Protein AF-A0AAT9V1J3-F1 (afdb_monomer_lite)

Foldseek 3Di:
DQLDLFAQVLQDPVRPQHPHPHGDPDGPDDSDDPPCLVVDQKDFDDKDQDDPPPDPPDPDRFKIKTKIWGDDPDQQCQLVQLVCPVVVCVVQVVVVHDFPAKFKWWQDPVRDTDFDDDPNHTDGSVCCVVPVVSDDSRTTMIIITMHGDDPPDCDPVNPGDDQKDFDADPVRDTAWMWGDPDDPDIDIFGDPDPPDDGFKGWDWDDDPVQAKIKIWIKGADPDDCCPDPDPPGIDIFIFIDGPDDPPFPPPPDPDPDTGDGDDDDDWDKDFDPVDFAAQKFFWDFWVVSVVCVVVVNQDDPPVPDPDLPRRIFGAQAGPGTKIKTDKDKDKAAFDDQADDLDDDPDPPPPVVNVLPPDDDDLAQVVPHRKDKFAFDDWDKDWDQGPDPQSPDPPGDTDILTWAKDKDKDWDFAFQFDPPCCVPQTDQAPRDVVCSVVSCVSSVTDTFAWPDKDKDKEKEFEPVLVVVQVVPAPSDCPPSHVCNVGPPCLQQPPDPVGGIIMIMKMWIWGADPVGDIDIDISDSNIMIMMMMMIMSDYDFHYAYDDDPDDCPDRGDDGGSDGPDDPPPPDPFDADVVRDGDDDDPPVVPDD

pLDDT: mean 71.13, std 18.34, range [22.94, 95.81]

Secondary structure (DSSP, 8-state):
-GGGG--GGG--TTS-S--SSS--SS-SS-SSPPTTGGG-SEEEEEEEEE--SS-TT-----EEEEEEEE--SSTT-TTGGGGGHHHHHHHHHHTT---SEEEEEEE-TTS-EEE-EETTEEPBGGGSGGGGGG--TTSEEEEEEEEE---SS--TT--S--SEEEEE-TTS-EEEEEEESSSS-EEEE---STTS-TT--EEEEE-TTTSEEEEEEEEE---S-TTSSS---EEEEEEEEESS-------SS--SS-SEEPPP-S---EEEEEEE--SSEE--SSHHHHHHHHTT-SSS--TT-------EE--TTTTSEEEEPPPEEEEEE--B-SPTT---SSTT-HHHHHHHSSSSSTTTTT-TT-EEEEPPP--EEEE--SSGGGGSTTPPPEEEE-EEEEEEEEEEE--B-SSSHHHH-----S-GGGHHHHHHHHTPPB-EEEEEEEEEEEEE-HHHHHHHHHH-----SSSSGGGTS-THHHH-SSSSS--EEEEEEEEEEE-TTS-EEEEESBTTEEEEEEEEEESSPPS-EEE---SS-TTS---------------S---PBPTT-PBP---GGGTT--

Sequence (590 aa):
SRYLFLGSECRGPSGAKGALKFKLADTMLPCELRAGAEDFELVLERVDFVNNSGSTDALGIQRIDFYLTHQAEAEDEGLHFTGFIKPLEKALRNAGLGYIQAAVVEITSSGEFRLIMKNSKVIEVSDVASNMDLFDTDKRYGIRLSFDKSSEYIPADGSVPVAKMCWNDVKGEAGPCISAIDSDRLVIKTSDAAGKNSDEPAMCWDKEQKQSTLCLAAMNSTGVNPNGENPDDRILHLRTTSSKNDTEVVPGTPSSLKGTTGTLYANIVMENTSRRHPAIWHIAYNQDDANKLKDGIGGSKNTSDNDSTTLDFKDAFRGQYELVTPAVTFYQSFKNDYAPGAGPKTNIDQLYIDTNAEKNYKALLSEPGVIRLPLQTCPRVDGKPSNAESKSANAPLLARKLYPRLSVAISSVAADDNKEMDERGYTDYTQQGAVRANTNAKGNPAGAIAGVAVQANIVVDKDDASEADRSLLKEEKTGLFDDWISDIWFTGKDVYHKPFWLISATAATIDPDGNGTNKINPQSLSVIITQWCSTIPQGGIISSDAAYNWDSKEPHKFLLHSVVAEDTDLKFYNDSNTEIDFPDHERMTY

Structure (mmCIF, N/CA/C/O backbone):
data_AF-A0AAT9V1J3-F1
#
_entry.id   AF-A0AAT9V1J3-F1
#
loop_
_atom_site.group_PDB
_atom_site.id
_atom_site.type_symbol
_atom_site.label_atom_id
_atom_site.label_alt_id
_atom_site.label_comp_id
_atom_site.label_asym_id
_atom_site.label_entity_id
_atom_site.label_seq_id
_atom_site.pdbx_PDB_ins_code
_atom_site.Cartn_x
_atom_site.Cartn_y
_atom_site.Cartn_z
_atom_site.occupancy
_atom_site.B_iso_or_equiv
_atom_site.auth_seq_id
_atom_site.auth_comp_id
_atom_site.auth_asym_id
_atom_site.auth_atom_id
_atom_site.pdbx_PDB_model_num
ATOM 1 N N . SER A 1 1 ? -42.973 -3.336 39.526 1.00 68.06 1 SER A N 1
ATOM 2 C CA . SER A 1 1 ? -41.965 -2.252 39.463 1.00 68.06 1 SER A CA 1
ATOM 3 C C . SER A 1 1 ? -41.208 -2.226 38.134 1.00 68.06 1 SER A C 1
ATOM 5 O O . SER A 1 1 ? -41.134 -1.154 37.554 1.00 68.06 1 SER A O 1
ATOM 7 N N . ARG A 1 2 ? -40.716 -3.359 37.591 1.00 79.19 2 ARG A N 1
ATOM 8 C CA . ARG A 1 2 ? -39.979 -3.443 36.301 1.00 79.19 2 ARG A CA 1
ATOM 9 C C . ARG A 1 2 ? -40.573 -2.624 35.143 1.00 79.19 2 ARG A C 1
ATOM 11 O O . ARG A 1 2 ? -39.840 -1.916 34.466 1.00 79.19 2 ARG A O 1
ATOM 18 N N . TYR A 1 3 ? -41.892 -2.670 34.951 1.00 83.88 3 TYR A N 1
ATOM 19 C CA . TYR A 1 3 ? -42.584 -1.963 33.862 1.00 83.88 3 TYR A CA 1
ATOM 20 C C . TYR A 1 3 ? -42.404 -0.434 33.875 1.00 83.88 3 TYR A C 1
ATOM 22 O O . TYR A 1 3 ? -42.601 0.203 32.844 1.00 83.88 3 TYR A O 1
ATOM 30 N N . LEU A 1 4 ? -42.010 0.152 35.015 1.00 83.75 4 LEU A N 1
ATOM 31 C CA . LEU A 1 4 ? -41.698 1.582 35.146 1.00 83.75 4 LEU A CA 1
ATOM 32 C C . LEU A 1 4 ? -40.421 1.994 34.401 1.00 83.75 4 LEU A C 1
ATOM 34 O O . LEU A 1 4 ? -40.260 3.170 34.096 1.00 83.75 4 LEU A O 1
ATOM 38 N N . PHE A 1 5 ? -39.554 1.034 34.073 1.00 85.38 5 PHE A N 1
ATOM 39 C CA . PHE A 1 5 ? -38.285 1.248 33.374 1.00 85.38 5 PHE A CA 1
ATOM 40 C C . PHE A 1 5 ? -38.331 0.813 31.902 1.00 85.38 5 PHE A C 1
ATOM 42 O O . PHE A 1 5 ? -37.308 0.829 31.225 1.00 85.38 5 PHE A O 1
ATOM 49 N N . LEU A 1 6 ? -39.502 0.400 31.403 1.00 87.50 6 LEU A N 1
ATOM 50 C CA . LEU A 1 6 ? -39.681 -0.065 30.028 1.00 87.50 6 LEU A CA 1
ATOM 51 C C . LEU A 1 6 ? -40.381 0.997 29.177 1.00 87.50 6 LEU A C 1
ATOM 53 O O . LEU A 1 6 ? -41.384 1.588 29.597 1.00 87.50 6 LEU A O 1
ATOM 57 N N . GLY A 1 7 ? -39.839 1.208 27.976 1.00 86.44 7 GLY A N 1
ATOM 58 C CA . GLY A 1 7 ? -40.360 2.124 26.969 1.00 86.44 7 GLY A CA 1
ATOM 59 C C . GLY A 1 7 ? -41.707 1.687 26.386 1.00 86.44 7 GLY A C 1
ATOM 60 O O . GLY A 1 7 ? -42.177 0.559 26.591 1.00 86.44 7 GLY A O 1
ATOM 61 N N . SER A 1 8 ? -42.362 2.589 25.652 1.00 86.19 8 SER A N 1
ATOM 62 C CA . SER A 1 8 ? -43.659 2.303 25.028 1.00 86.19 8 SER A CA 1
ATOM 63 C C . SER A 1 8 ? -43.592 1.205 23.959 1.00 86.19 8 SER A C 1
ATOM 65 O O . SER A 1 8 ? -44.614 0.579 23.684 1.00 86.19 8 SER A O 1
ATOM 67 N N . GLU A 1 9 ? -42.407 0.914 23.415 1.00 85.44 9 GLU A N 1
ATOM 68 C CA . GLU A 1 9 ? -42.145 -0.194 22.492 1.00 85.44 9 GLU A CA 1
ATOM 69 C C . GLU A 1 9 ? -42.445 -1.573 23.095 1.00 85.44 9 GLU A C 1
ATOM 71 O O . GLU A 1 9 ? -42.760 -2.505 22.361 1.00 85.44 9 GLU A O 1
ATOM 76 N N . CYS A 1 10 ? -42.419 -1.700 24.424 1.00 85.94 10 CYS A N 1
ATOM 77 C CA . CYS A 1 10 ? -42.738 -2.942 25.123 1.00 85.94 10 CYS A CA 1
ATOM 78 C C . CYS A 1 10 ? -44.240 -3.104 25.421 1.00 85.94 10 CYS A C 1
ATOM 80 O O . CYS A 1 10 ? -44.636 -4.066 26.084 1.00 85.94 10 CYS A O 1
ATOM 82 N N . ARG A 1 11 ? -45.107 -2.174 24.992 1.00 82.50 11 ARG A N 1
ATOM 83 C CA . ARG A 1 11 ? -46.555 -2.286 25.223 1.00 82.50 11 ARG A CA 1
ATOM 84 C C . ARG A 1 11 ? -47.155 -3.361 24.321 1.00 82.50 11 ARG A C 1
ATOM 86 O O . ARG A 1 11 ? -47.331 -3.161 23.125 1.00 82.50 11 ARG A O 1
ATOM 93 N N . GLY A 1 12 ? -47.524 -4.489 24.924 1.00 68.56 12 GLY A N 1
ATOM 94 C CA . GLY A 1 12 ? -48.370 -5.486 24.270 1.00 68.56 12 GLY A CA 1
ATOM 95 C C . GLY A 1 12 ? -49.794 -4.966 23.994 1.00 68.56 12 GLY A C 1
ATOM 96 O O . GLY A 1 12 ? -50.151 -3.875 24.448 1.00 68.56 12 GLY A O 1
ATOM 97 N N . PRO A 1 13 ? -50.650 -5.763 23.327 1.00 60.56 13 PRO A N 1
ATOM 98 C CA . PRO A 1 13 ? -52.018 -5.378 22.945 1.00 60.56 13 PRO A CA 1
ATOM 99 C C . PRO A 1 13 ? -52.905 -4.916 24.115 1.00 60.56 13 PRO A C 1
ATOM 101 O O . PRO A 1 13 ? -53.847 -4.157 23.920 1.00 60.56 13 PRO A O 1
ATOM 104 N N . SER A 1 14 ? -52.594 -5.358 25.338 1.00 65.00 14 SER A N 1
ATOM 105 C CA . SER A 1 14 ? -53.286 -5.003 26.583 1.00 65.00 14 SER A CA 1
ATOM 106 C C . SER A 1 14 ? -52.685 -3.799 27.331 1.00 65.00 14 SER A C 1
ATOM 108 O O . SER A 1 14 ? -53.170 -3.443 28.400 1.00 65.00 14 SER A O 1
ATOM 110 N N . GLY A 1 15 ? -51.617 -3.173 26.816 1.00 60.84 15 GLY A N 1
ATOM 111 C CA . GLY A 1 15 ? -51.026 -1.937 27.352 1.00 60.84 15 GLY A CA 1
ATOM 112 C C . GLY A 1 15 ? -50.217 -2.055 28.656 1.00 60.84 15 GLY A C 1
ATOM 113 O O . GLY A 1 15 ? -49.665 -1.057 29.109 1.00 60.84 15 GLY A O 1
ATOM 114 N N . ALA A 1 16 ? -50.098 -3.244 29.256 1.00 62.94 16 ALA A N 1
ATOM 115 C CA . ALA A 1 16 ? -49.634 -3.396 30.644 1.00 62.94 16 ALA A CA 1
ATOM 116 C C . ALA A 1 16 ? -48.102 -3.401 30.875 1.00 62.94 16 ALA A C 1
ATOM 118 O O . ALA A 1 16 ? -47.670 -3.234 32.013 1.00 62.94 16 ALA A O 1
ATOM 119 N N . LYS A 1 17 ? -47.268 -3.607 29.843 1.00 69.62 17 LYS A N 1
ATOM 120 C CA . LYS A 1 17 ? -45.829 -3.922 30.019 1.00 69.62 17 LYS A CA 1
ATOM 121 C C . LYS A 1 17 ? -44.849 -2.739 29.875 1.00 69.62 17 LYS A C 1
ATOM 123 O O . LYS A 1 17 ? -43.699 -2.876 30.271 1.00 69.62 17 LYS A O 1
ATOM 128 N N . GLY A 1 18 ? -45.273 -1.573 29.380 1.00 76.25 18 GLY A N 1
ATOM 129 C CA . GLY A 1 18 ? -44.408 -0.386 29.232 1.00 76.25 18 GLY A CA 1
ATOM 130 C C . GLY A 1 18 ? -45.049 0.867 29.819 1.00 76.25 18 GLY A C 1
ATOM 131 O O . GLY A 1 18 ? -45.956 1.439 29.209 1.00 76.25 18 GLY A O 1
ATOM 132 N N . ALA A 1 19 ? -44.622 1.296 31.008 1.00 78.94 19 ALA A N 1
ATOM 133 C CA . ALA A 1 19 ? -45.243 2.432 31.690 1.00 78.94 19 ALA A CA 1
ATOM 134 C C . ALA A 1 19 ? -44.747 3.788 31.165 1.00 78.94 19 ALA A C 1
ATOM 136 O O . ALA A 1 19 ? -45.486 4.775 31.241 1.00 78.94 19 ALA A O 1
ATOM 137 N N . LEU A 1 20 ? -43.541 3.849 30.585 1.00 82.31 20 LEU A N 1
ATOM 138 C CA . LEU A 1 20 ? -43.053 5.068 29.945 1.00 82.31 20 LEU A CA 1
ATOM 139 C C . LEU A 1 20 ? -43.939 5.412 28.743 1.00 82.31 20 LEU A C 1
ATOM 141 O O . LEU A 1 20 ? -44.385 4.549 27.984 1.00 82.31 20 LEU A O 1
ATOM 145 N N . LYS A 1 21 ? -44.248 6.702 28.593 1.00 82.56 21 LYS A N 1
ATOM 146 C CA . LYS A 1 21 ? -45.146 7.194 27.534 1.00 82.56 21 LYS A CA 1
ATOM 147 C C . LYS A 1 21 ? -44.467 7.297 26.167 1.00 82.56 21 LYS A C 1
ATOM 149 O O . LYS A 1 21 ? -45.160 7.498 25.176 1.00 82.56 21 LYS A O 1
ATOM 154 N N . PHE A 1 22 ? -43.149 7.163 26.123 1.00 81.38 22 PHE A N 1
ATOM 155 C CA . PHE A 1 22 ? -42.321 7.332 24.938 1.00 81.38 22 PHE A CA 1
ATOM 156 C C . PHE A 1 22 ? -41.478 6.085 24.692 1.00 81.38 22 PHE A C 1
ATOM 158 O O . PHE A 1 22 ? -41.227 5.297 25.608 1.00 81.38 22 PHE A O 1
ATOM 165 N N . LYS A 1 23 ? -41.060 5.931 23.436 1.00 83.00 23 LYS A N 1
ATOM 166 C CA . LYS A 1 23 ? -40.125 4.892 23.032 1.00 83.00 23 LYS A CA 1
ATOM 167 C C . LYS A 1 23 ? -38.726 5.287 23.493 1.00 83.00 23 LYS A C 1
ATOM 169 O O . LYS A 1 23 ? -38.341 6.444 23.310 1.00 83.00 23 LYS A O 1
ATOM 174 N N . LEU A 1 24 ? -37.983 4.358 24.084 1.00 82.25 24 LEU A N 1
ATOM 175 C CA . LEU A 1 24 ? -36.576 4.599 24.395 1.00 82.25 24 LEU A CA 1
ATOM 176 C C . LEU A 1 24 ? -35.753 4.556 23.102 1.00 82.25 24 LEU A C 1
ATOM 178 O O . LEU A 1 24 ? -36.011 3.725 22.230 1.00 82.25 24 LEU A O 1
ATOM 182 N N . ALA A 1 25 ? -34.786 5.468 22.967 1.00 77.19 25 ALA A N 1
ATOM 183 C CA . ALA A 1 25 ? -33.850 5.448 21.841 1.00 77.19 25 ALA A CA 1
ATOM 184 C C . ALA A 1 25 ? -33.045 4.139 21.846 1.00 77.19 25 ALA A C 1
ATOM 186 O O . ALA A 1 25 ? -32.983 3.464 20.823 1.00 77.19 25 ALA A O 1
ATOM 187 N N . ASP A 1 26 ? -32.576 3.750 23.035 1.00 76.62 26 ASP A N 1
ATOM 188 C CA . ASP A 1 26 ? -31.964 2.459 23.320 1.00 76.62 26 ASP A CA 1
ATOM 189 C C . ASP A 1 26 ? -32.691 1.787 24.489 1.00 76.62 26 ASP A C 1
ATOM 191 O O . ASP A 1 26 ? -32.863 2.359 25.570 1.00 76.62 26 ASP A O 1
ATOM 195 N N . THR A 1 27 ? -33.141 0.555 24.274 1.00 74.44 27 THR A N 1
ATOM 196 C CA . THR A 1 27 ? -33.862 -0.220 25.282 1.00 74.44 27 THR A CA 1
ATOM 197 C C . THR A 1 27 ? -32.880 -0.737 26.346 1.00 74.44 27 THR A C 1
ATOM 199 O O . THR A 1 27 ? -32.124 -1.672 26.100 1.00 74.44 27 THR A O 1
ATOM 202 N N . MET A 1 28 ? -32.900 -0.140 27.545 1.00 76.88 28 MET A N 1
ATOM 203 C CA . MET A 1 28 ? -31.977 -0.469 28.651 1.00 76.88 28 MET A CA 1
ATOM 204 C C . MET A 1 28 ? -32.221 -1.844 29.296 1.00 76.88 28 MET A C 1
ATOM 206 O O . MET A 1 28 ? -31.306 -2.443 29.854 1.00 76.88 28 MET A O 1
ATOM 210 N N . LEU A 1 29 ? -33.459 -2.341 29.247 1.00 84.31 29 LEU A N 1
ATOM 211 C CA . LEU A 1 29 ? -33.860 -3.657 29.747 1.00 84.31 29 LEU A CA 1
ATOM 212 C C . LEU A 1 29 ? -34.718 -4.344 28.683 1.00 84.31 29 LEU A C 1
ATOM 214 O O . LEU A 1 29 ? -35.616 -3.691 28.150 1.00 84.31 29 LEU A O 1
ATOM 218 N N . PRO A 1 30 ? -34.527 -5.646 28.401 1.00 85.44 30 PRO A N 1
ATOM 219 C CA . PRO A 1 30 ? -35.371 -6.353 27.439 1.00 85.44 30 PRO A CA 1
ATOM 220 C C . PRO A 1 30 ? -36.844 -6.276 27.863 1.00 85.44 30 PRO A C 1
ATOM 222 O O . PRO A 1 30 ? -37.128 -6.208 29.059 1.00 85.44 30 PRO A O 1
ATOM 225 N N . CYS A 1 31 ? -37.790 -6.307 26.915 1.00 83.38 31 CYS A N 1
ATOM 226 C CA . CYS A 1 31 ? -39.226 -6.225 27.230 1.00 83.38 31 CYS A CA 1
ATOM 227 C C . CYS A 1 31 ? -39.723 -7.441 28.032 1.00 83.38 31 CYS A C 1
ATOM 229 O O . CYS A 1 31 ? -40.493 -7.307 28.984 1.00 83.38 31 CYS A O 1
ATOM 231 N N . GLU A 1 32 ? -39.208 -8.632 27.732 1.00 83.75 32 GLU A N 1
ATOM 232 C CA . GLU A 1 32 ? -39.501 -9.872 28.458 1.00 83.75 32 GLU A CA 1
ATOM 233 C C . GLU A 1 32 ? -38.275 -10.321 29.255 1.00 83.75 32 GLU A C 1
ATOM 235 O O . GLU A 1 32 ? -37.137 -10.075 28.852 1.00 83.75 32 GLU A O 1
ATOM 240 N N . LEU A 1 33 ? -38.511 -10.928 30.418 1.00 78.75 33 LEU A N 1
ATOM 241 C CA . LEU A 1 33 ? -37.443 -11.610 31.141 1.00 78.75 33 LEU A CA 1
ATOM 242 C C . LEU A 1 33 ? -37.009 -12.835 30.331 1.00 78.75 33 LEU A C 1
ATOM 244 O O . LEU A 1 33 ? -37.782 -13.386 29.545 1.00 78.75 33 LEU A O 1
ATOM 248 N N . ARG A 1 34 ? -35.760 -13.259 30.519 1.00 80.81 34 ARG A N 1
ATOM 249 C CA . ARG A 1 34 ? -35.268 -14.493 29.907 1.00 80.81 34 ARG A CA 1
ATOM 250 C C . ARG A 1 34 ? -36.115 -15.669 30.405 1.00 80.81 34 ARG A C 1
ATOM 252 O O . ARG A 1 34 ? -36.408 -15.746 31.595 1.00 80.81 34 ARG A O 1
ATOM 259 N N . ALA A 1 35 ? -36.495 -16.579 29.509 1.00 80.44 35 ALA A N 1
ATOM 260 C CA . ALA A 1 35 ? -37.178 -17.810 29.906 1.00 80.44 35 ALA A CA 1
ATOM 261 C C . ALA A 1 35 ? -36.324 -18.578 30.936 1.00 80.44 35 ALA A C 1
ATOM 263 O O . ALA A 1 35 ? -35.114 -18.709 30.736 1.00 80.44 35 ALA A O 1
ATOM 264 N N . GLY A 1 36 ? -36.948 -19.029 32.029 1.00 77.06 36 GLY A N 1
ATOM 265 C CA . GLY A 1 36 ? -36.267 -19.683 33.156 1.00 77.06 36 GLY A CA 1
ATOM 266 C C . GLY A 1 36 ? -35.615 -18.731 34.167 1.00 77.06 36 GLY A C 1
ATOM 267 O O . GLY A 1 36 ? -34.912 -19.190 35.055 1.00 77.06 36 GLY A O 1
ATOM 268 N N . ALA A 1 37 ? -35.824 -17.410 34.069 1.00 74.56 37 ALA A N 1
ATOM 269 C CA . ALA A 1 37 ? -35.308 -16.468 35.073 1.00 74.56 37 ALA A CA 1
ATOM 270 C C . ALA A 1 37 ? -35.953 -16.626 36.463 1.00 74.56 37 ALA A C 1
ATOM 272 O O . ALA A 1 37 ? -35.412 -16.118 37.440 1.00 74.56 37 ALA A O 1
ATOM 273 N N . GLU A 1 38 ? -37.104 -17.296 36.537 1.00 72.00 38 GLU A N 1
ATOM 274 C CA . GLU A 1 38 ? -37.793 -17.614 37.793 1.00 72.00 38 GLU A CA 1
ATOM 275 C C . GLU A 1 38 ? -37.131 -18.788 38.531 1.00 72.00 38 GLU A C 1
ATOM 277 O O . GLU A 1 38 ? -37.273 -18.884 39.742 1.00 72.00 38 GLU A O 1
ATOM 282 N N . ASP A 1 39 ? -36.331 -19.598 37.827 1.00 79.69 39 ASP A N 1
ATOM 283 C CA . ASP A 1 39 ? -35.611 -20.758 38.371 1.00 79.69 39 ASP A CA 1
ATOM 284 C C . ASP A 1 39 ? -34.172 -20.401 38.802 1.00 79.69 39 ASP A C 1
ATOM 286 O O . ASP A 1 39 ? -33.327 -21.273 39.004 1.00 79.69 39 ASP A O 1
ATOM 290 N N . PHE A 1 40 ? -33.827 -19.110 38.862 1.00 82.88 40 PHE A N 1
ATOM 291 C CA . PHE A 1 40 ? -32.481 -18.684 39.239 1.00 82.88 40 PHE A CA 1
ATOM 292 C C . PHE A 1 40 ? -32.279 -18.735 40.755 1.00 82.88 40 PHE A C 1
ATOM 294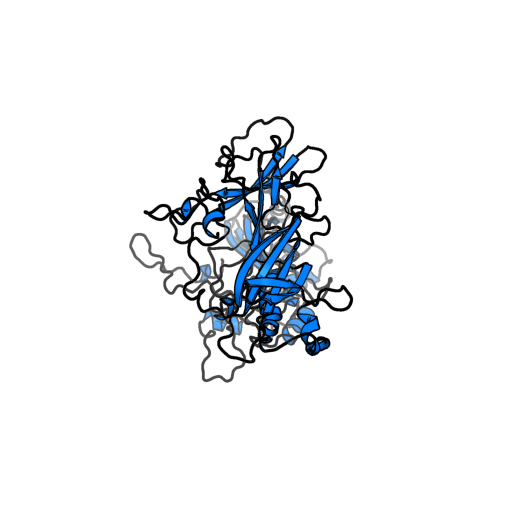 O O . PHE A 1 40 ? -32.978 -18.069 41.510 1.00 82.88 40 PHE A O 1
ATOM 301 N N . GLU A 1 41 ? -31.214 -19.413 41.184 1.00 85.75 41 GLU A N 1
ATOM 302 C CA . GLU A 1 41 ? -30.787 -19.484 42.590 1.00 85.75 41 GLU A CA 1
ATOM 303 C C . GLU A 1 41 ? -30.381 -18.122 43.183 1.00 85.75 41 GLU A C 1
ATOM 305 O O . GLU A 1 41 ? -30.282 -17.982 44.400 1.00 85.75 41 GLU A O 1
ATOM 310 N N . LEU A 1 42 ? -30.115 -17.109 42.347 1.00 87.25 42 LEU A N 1
ATOM 311 C CA . LEU A 1 42 ? -29.799 -15.746 42.772 1.00 87.25 42 LEU A CA 1
ATOM 312 C C . LEU A 1 42 ? -30.677 -14.737 42.022 1.00 87.25 42 LEU A C 1
ATOM 314 O O . LEU A 1 42 ? -30.539 -14.563 40.809 1.00 87.25 42 LEU A O 1
ATOM 318 N N . VAL A 1 43 ? -31.546 -14.031 42.750 1.00 88.06 43 VAL A N 1
ATOM 319 C CA . VAL A 1 43 ? -32.569 -13.142 42.173 1.00 88.06 43 VAL A CA 1
ATOM 320 C C . VAL A 1 43 ? -32.424 -11.714 42.692 1.00 88.06 43 VAL A C 1
ATOM 322 O O . VAL A 1 43 ? -32.179 -11.485 43.876 1.00 88.06 43 VAL A O 1
ATOM 325 N N . LEU A 1 44 ? -32.614 -10.734 41.805 1.00 88.94 44 LEU A N 1
ATOM 326 C CA . LEU A 1 44 ? -32.731 -9.325 42.176 1.00 88.94 44 LEU A CA 1
ATOM 327 C C . LEU A 1 44 ? -34.116 -9.046 42.772 1.00 88.94 44 LEU A C 1
ATOM 329 O O . LEU A 1 44 ? -35.104 -9.008 42.040 1.00 88.94 44 LEU A O 1
ATOM 333 N N . GLU A 1 45 ? -34.182 -8.796 44.079 1.00 88.56 45 GLU A N 1
ATOM 334 C CA . GLU A 1 45 ? -35.454 -8.523 44.767 1.00 88.56 45 GLU A CA 1
ATOM 335 C C . GLU A 1 45 ? -35.714 -7.028 44.980 1.00 88.56 45 GLU A C 1
ATOM 337 O O . GLU A 1 45 ? -36.864 -6.583 44.959 1.00 88.56 45 GLU A O 1
ATOM 342 N N . ARG A 1 46 ? -34.659 -6.227 45.169 1.00 90.00 46 ARG A N 1
ATOM 343 C CA . ARG A 1 46 ? -34.796 -4.808 45.517 1.00 90.00 46 ARG A CA 1
ATOM 344 C C . ARG A 1 46 ? -33.703 -3.952 44.888 1.00 90.00 46 ARG A C 1
ATOM 346 O O . ARG A 1 46 ? -32.555 -4.369 44.765 1.00 90.00 46 ARG A O 1
ATOM 353 N N . VAL A 1 47 ? -34.083 -2.733 44.509 1.00 91.00 47 VAL A N 1
ATOM 354 C CA . VAL A 1 47 ? -33.179 -1.685 44.025 1.00 91.00 47 VAL A CA 1
ATOM 355 C C . VAL A 1 47 ? -33.452 -0.423 44.831 1.00 91.00 47 VAL A C 1
ATOM 357 O O . VAL A 1 47 ? -34.587 0.053 44.836 1.00 91.00 47 VAL A O 1
ATOM 360 N N . ASP A 1 48 ? -32.424 0.115 45.482 1.00 89.81 48 ASP A N 1
ATOM 361 C CA . ASP A 1 48 ? -32.501 1.401 46.172 1.00 89.81 48 ASP A CA 1
ATOM 362 C C . ASP A 1 48 ? -31.771 2.477 45.372 1.00 89.81 48 ASP A C 1
ATOM 364 O O . ASP A 1 48 ? -30.603 2.325 45.010 1.00 89.81 48 ASP A O 1
ATOM 368 N N . PHE A 1 49 ? -32.451 3.601 45.151 1.00 87.81 49 PHE A N 1
ATOM 369 C CA . PHE A 1 49 ? -31.839 4.825 44.645 1.00 87.81 49 PHE A CA 1
ATOM 370 C C . PHE A 1 49 ? -31.501 5.729 45.824 1.00 87.81 49 PHE A C 1
ATOM 372 O O . PHE A 1 49 ? -32.385 6.295 46.467 1.00 87.81 49 PHE A O 1
ATOM 379 N N . VAL A 1 50 ? -30.212 5.834 46.129 1.00 86.12 50 VAL A N 1
ATOM 380 C CA . VAL A 1 50 ? -29.717 6.537 47.309 1.00 86.12 50 VAL A CA 1
ATOM 381 C C . VAL A 1 50 ? -29.342 7.964 46.937 1.00 86.12 50 VAL A C 1
ATOM 383 O O . VAL A 1 50 ? -28.548 8.204 46.021 1.00 86.12 50 VAL A O 1
ATOM 386 N N . ASN A 1 51 ? -29.881 8.910 47.699 1.00 79.62 51 ASN A N 1
ATOM 387 C CA . ASN A 1 51 ? -29.500 10.310 47.652 1.00 79.62 51 ASN A CA 1
ATOM 388 C C . ASN A 1 51 ? -28.973 10.750 49.031 1.00 79.62 51 ASN A C 1
ATOM 390 O O . ASN A 1 51 ? -29.734 10.765 49.997 1.00 79.62 51 ASN A O 1
ATOM 394 N N . ASN A 1 52 ? -27.691 11.127 49.130 1.00 65.25 52 ASN A N 1
ATOM 395 C CA . ASN A 1 52 ? -27.096 11.600 50.390 1.00 65.25 52 ASN A CA 1
ATOM 396 C C . ASN A 1 52 ? -27.095 13.132 50.538 1.00 65.25 52 ASN A C 1
ATOM 398 O O . ASN A 1 52 ? -26.376 13.661 51.382 1.00 65.25 52 ASN A O 1
ATOM 402 N N . SER A 1 53 ? -27.873 13.881 49.754 1.00 60.44 53 SER A N 1
ATOM 403 C CA . SER A 1 53 ? -27.882 15.350 49.830 1.00 60.44 53 SER A CA 1
ATOM 404 C C . SER A 1 53 ? -28.583 15.929 51.069 1.00 60.44 53 SER A C 1
ATOM 406 O O . SER A 1 53 ? -28.641 17.148 51.205 1.00 60.44 53 SER A O 1
ATOM 408 N N . GLY A 1 54 ? -29.166 15.103 51.949 1.00 56.94 54 GLY A N 1
ATOM 409 C CA . GLY A 1 54 ? -29.814 15.538 53.200 1.00 56.94 54 GLY A CA 1
ATOM 410 C C . GLY A 1 54 ? -31.073 16.408 53.038 1.00 56.94 54 GLY A C 1
ATOM 411 O O . GLY A 1 54 ? -31.706 16.753 54.030 1.00 56.94 54 GLY A O 1
ATOM 412 N N . SER A 1 55 ? -31.451 16.744 51.804 1.00 57.38 55 SER A N 1
ATOM 413 C CA . SER A 1 55 ? -32.655 17.493 51.442 1.00 57.38 55 SER A CA 1
ATOM 414 C C . SER A 1 55 ? -33.597 16.595 50.647 1.00 57.38 55 SER A C 1
ATOM 416 O O . SER A 1 55 ? -33.174 15.965 49.676 1.00 57.38 55 SER A O 1
ATOM 418 N N . THR A 1 56 ? -34.872 16.576 51.036 1.00 57.59 56 THR A N 1
ATOM 419 C CA . THR A 1 56 ? -35.957 15.864 50.342 1.00 57.59 56 THR A CA 1
ATOM 420 C C . THR A 1 56 ? -36.250 16.415 48.943 1.00 57.59 56 THR A C 1
ATOM 422 O O . THR A 1 56 ? -36.922 15.742 48.168 1.00 57.59 56 THR A O 1
ATOM 425 N N . ASP A 1 57 ? -35.725 17.599 48.608 1.00 57.09 57 ASP A N 1
ATOM 426 C CA . ASP A 1 57 ? -35.998 18.300 47.344 1.00 57.09 57 ASP A CA 1
ATOM 427 C C . ASP A 1 57 ? -34.899 18.101 46.288 1.00 57.09 57 ASP A C 1
ATOM 429 O O . ASP A 1 57 ? -35.037 18.508 45.134 1.00 57.09 57 ASP A O 1
ATOM 433 N N . ALA A 1 58 ? -33.785 17.474 46.662 1.00 56.84 58 ALA A N 1
ATOM 434 C CA . ALA A 1 58 ? -32.732 17.134 45.720 1.00 56.84 58 ALA A CA 1
ATOM 435 C C . ALA A 1 58 ? -33.082 15.813 45.017 1.00 56.84 58 ALA A C 1
ATOM 437 O O . ALA A 1 58 ? -33.264 14.775 45.645 1.00 56.84 58 ALA A O 1
ATOM 438 N N . LEU A 1 59 ? -33.178 15.851 43.689 1.00 64.19 59 LEU A N 1
ATOM 439 C CA . LEU A 1 59 ? -33.604 14.720 42.850 1.00 64.19 59 LEU A CA 1
ATOM 440 C C . LEU A 1 59 ? -32.426 13.877 42.314 1.00 64.19 59 LEU A C 1
ATOM 442 O O . LEU A 1 59 ? -32.604 13.068 41.407 1.00 64.19 59 LEU A O 1
ATOM 446 N N . GLY A 1 60 ? -31.209 14.084 42.826 1.00 73.38 60 GLY A N 1
ATOM 447 C CA . GLY A 1 60 ? -30.003 13.416 42.332 1.00 73.38 60 GLY A CA 1
ATOM 448 C C . GLY A 1 60 ? -29.806 12.024 42.934 1.00 73.38 60 GLY A C 1
ATOM 449 O O . GLY A 1 60 ? -29.756 11.881 44.152 1.00 73.38 60 GLY A O 1
ATOM 450 N N . ILE A 1 61 ? -29.630 11.007 42.090 1.00 82.38 61 ILE A N 1
ATOM 451 C CA . ILE A 1 61 ? -29.196 9.669 42.518 1.00 82.38 61 ILE A CA 1
ATOM 452 C C . ILE A 1 61 ? -27.668 9.675 42.599 1.00 82.38 61 ILE A C 1
ATOM 454 O O . ILE A 1 61 ? -27.001 9.947 41.601 1.00 82.38 61 ILE A O 1
ATOM 458 N N . GLN A 1 62 ? -27.120 9.395 43.780 1.00 80.44 62 GLN A N 1
ATOM 459 C CA . GLN A 1 62 ? -25.670 9.340 44.004 1.00 80.44 62 GLN A CA 1
ATOM 460 C C . GLN A 1 62 ? -25.141 7.908 44.016 1.00 80.44 62 GLN A C 1
ATOM 462 O O . GLN A 1 62 ? -24.020 7.663 43.597 1.00 80.44 62 GLN A O 1
ATOM 467 N N . ARG A 1 63 ? -25.947 6.960 44.495 1.00 86.75 63 ARG A N 1
ATOM 468 C CA . ARG A 1 63 ? -25.579 5.546 44.562 1.00 86.75 63 ARG A CA 1
ATOM 469 C C . ARG A 1 63 ? -26.798 4.690 44.263 1.00 86.75 63 ARG A C 1
ATOM 471 O O . ARG A 1 63 ? -27.916 5.054 44.631 1.00 86.75 63 ARG A O 1
ATOM 478 N N . ILE A 1 64 ? -26.578 3.558 43.608 1.00 90.31 64 ILE A N 1
ATOM 479 C CA . ILE A 1 64 ? -27.619 2.564 43.354 1.00 90.31 64 ILE A CA 1
ATOM 480 C C . ILE A 1 64 ? -27.223 1.278 44.067 1.00 90.31 64 ILE A C 1
ATOM 482 O O . ILE A 1 64 ? -26.141 0.744 43.821 1.00 90.31 64 ILE A O 1
ATOM 486 N N . ASP A 1 65 ? -28.098 0.791 44.945 1.00 92.62 65 ASP A N 1
ATOM 487 C CA . ASP A 1 65 ? -27.884 -0.458 45.671 1.00 92.62 65 ASP A CA 1
ATOM 488 C C . ASP A 1 65 ? -28.811 -1.545 45.110 1.00 92.62 65 ASP A C 1
ATOM 490 O O . ASP A 1 65 ? -30.035 -1.415 45.151 1.00 92.62 65 ASP A O 1
ATOM 494 N N . PHE A 1 66 ? -28.229 -2.630 44.601 1.00 93.62 66 PHE A N 1
ATOM 495 C CA . PHE A 1 66 ? -28.946 -3.815 44.128 1.00 93.62 66 PHE A CA 1
ATOM 496 C C . PHE A 1 66 ? -28.883 -4.908 45.191 1.00 93.62 66 PHE A C 1
ATOM 498 O O . PHE A 1 66 ? -27.795 -5.318 45.595 1.00 93.62 66 PHE A O 1
ATOM 505 N N . TYR A 1 67 ? -30.041 -5.396 45.627 1.00 94.31 67 TYR A N 1
ATOM 506 C CA . TYR A 1 67 ? -30.160 -6.458 46.621 1.00 94.31 67 TYR A CA 1
ATOM 507 C C . TYR A 1 67 ? -30.479 -7.772 45.918 1.00 94.31 67 TYR A C 1
ATOM 509 O O . TYR A 1 67 ? -31.583 -7.981 45.405 1.00 94.31 67 TYR A O 1
ATOM 517 N N . LEU A 1 68 ? -29.476 -8.640 45.892 1.00 92.62 68 LEU A N 1
ATOM 518 C CA . LEU A 1 68 ? -29.537 -9.982 45.342 1.00 92.62 68 LEU A CA 1
ATOM 519 C C . LEU A 1 68 ? -29.783 -10.966 46.476 1.00 92.62 68 LEU A C 1
ATOM 521 O O . LEU A 1 68 ? -29.105 -10.918 47.502 1.00 92.62 68 LEU A O 1
ATOM 525 N N . THR A 1 69 ? -30.734 -11.866 46.291 1.00 88.81 69 THR A N 1
ATOM 526 C CA . THR A 1 69 ? -31.097 -12.859 47.299 1.00 88.81 69 THR A CA 1
ATOM 527 C C . THR A 1 69 ? -30.848 -14.245 46.762 1.00 88.81 69 THR A C 1
ATOM 529 O O . THR A 1 69 ? -31.132 -14.518 45.595 1.00 88.81 69 THR A O 1
ATOM 532 N N . HIS A 1 70 ? -30.296 -15.102 47.613 1.00 84.62 70 HIS A N 1
ATOM 533 C CA . HIS A 1 70 ? -30.193 -16.512 47.299 1.00 84.62 70 HIS A CA 1
ATOM 534 C C . HIS A 1 70 ? -31.525 -17.191 47.633 1.00 84.62 70 HIS A C 1
ATOM 536 O O . HIS A 1 70 ? -32.097 -16.961 48.707 1.00 84.62 70 HIS A O 1
ATOM 542 N N . GLN A 1 71 ? -32.049 -17.964 46.688 1.00 77.25 71 GLN A N 1
ATOM 543 C CA . GLN A 1 71 ? -33.209 -18.820 46.897 1.00 77.25 71 GLN A CA 1
ATOM 544 C C . GLN A 1 71 ? -32.690 -20.224 47.204 1.00 77.25 71 GLN A C 1
ATOM 546 O O . GLN A 1 71 ? -32.377 -20.978 46.292 1.00 77.25 71 GLN A O 1
ATOM 551 N N . ALA A 1 72 ? -32.518 -20.525 48.492 1.00 66.56 72 ALA A N 1
ATOM 552 C CA . ALA A 1 72 ? -32.147 -21.860 48.950 1.00 66.56 72 ALA A CA 1
ATOM 553 C C . ALA A 1 72 ? -33.397 -22.751 48.995 1.00 66.56 72 ALA A C 1
ATOM 555 O O . ALA A 1 72 ? -34.420 -22.341 49.550 1.00 66.56 72 ALA A O 1
ATOM 556 N N . GLU A 1 73 ? -33.315 -23.955 48.425 1.00 58.25 73 GLU A N 1
ATOM 557 C CA . GLU A 1 73 ? -34.394 -24.954 48.487 1.00 58.25 73 GLU A CA 1
ATOM 558 C C . GLU A 1 73 ? -34.290 -25.866 49.726 1.00 58.25 73 GLU A C 1
ATOM 560 O O . GLU A 1 73 ? -35.283 -26.489 50.107 1.00 58.25 73 GLU A O 1
ATOM 565 N N . ALA A 1 74 ? -33.121 -25.929 50.377 1.00 61.56 74 ALA A N 1
ATOM 566 C CA . ALA A 1 74 ? -32.840 -26.801 51.519 1.00 61.56 74 ALA A CA 1
ATOM 567 C C . ALA A 1 74 ? -32.452 -26.026 52.797 1.00 61.56 74 ALA A C 1
ATOM 569 O O . ALA A 1 74 ? -31.834 -24.960 52.738 1.00 61.56 74 ALA A O 1
ATOM 570 N N . GLU A 1 75 ? -32.797 -26.594 53.959 1.00 55.09 75 GLU A N 1
ATOM 571 C CA . GLU A 1 75 ? -32.239 -26.200 55.263 1.00 55.09 75 GLU A CA 1
ATOM 572 C C . GLU A 1 75 ? -30.705 -26.430 55.234 1.00 55.09 75 GLU A C 1
ATOM 574 O O . GLU A 1 75 ? -30.247 -27.386 54.613 1.00 55.09 75 GLU A O 1
ATOM 579 N N . ASP A 1 76 ? -29.918 -25.537 55.851 1.00 62.00 76 ASP A N 1
ATOM 580 C CA . ASP A 1 76 ? -28.434 -25.480 55.881 1.00 62.00 76 ASP A CA 1
ATOM 581 C C . ASP A 1 76 ? -27.677 -24.815 54.705 1.00 62.00 76 ASP A C 1
ATOM 583 O O . ASP A 1 76 ? -26.459 -24.632 54.787 1.00 62.00 76 ASP A O 1
ATOM 587 N N . GLU A 1 77 ? -28.343 -24.340 53.647 1.00 67.81 77 GLU A N 1
ATOM 588 C CA . GLU A 1 77 ? -27.659 -23.683 52.507 1.00 67.81 77 GLU A CA 1
ATOM 589 C C . GLU A 1 77 ? -27.569 -22.146 52.610 1.00 67.81 77 GLU A C 1
ATOM 591 O O . GLU A 1 77 ? -27.143 -21.462 51.674 1.00 67.81 77 GLU A O 1
ATOM 596 N N . GLY A 1 78 ? -27.909 -21.567 53.768 1.00 70.12 78 GLY A N 1
ATOM 597 C CA . GLY A 1 78 ? -28.025 -20.115 53.969 1.00 70.12 78 GLY A CA 1
ATOM 598 C C . GLY A 1 78 ? -26.775 -19.289 53.619 1.00 70.12 78 GLY A C 1
ATOM 599 O O . GLY A 1 78 ? -26.890 -18.091 53.361 1.00 70.12 78 GLY A O 1
ATOM 600 N N . LEU A 1 79 ? -25.586 -19.906 53.551 1.00 82.12 79 LEU A N 1
ATOM 601 C CA . LEU A 1 79 ? -24.304 -19.255 53.232 1.00 82.12 79 LEU A CA 1
ATOM 602 C C . LEU A 1 79 ? -23.812 -19.445 51.781 1.00 82.12 79 LEU A C 1
ATOM 604 O O . LEU A 1 79 ? -22.794 -18.855 51.393 1.00 82.12 79 LEU A O 1
ATOM 608 N N . HIS A 1 80 ? -24.525 -20.212 50.950 1.00 85.12 80 HIS A N 1
ATOM 609 C CA . HIS A 1 80 ? -24.125 -20.504 49.564 1.00 85.12 80 HIS A CA 1
ATOM 610 C C . HIS A 1 80 ? -24.103 -19.264 48.653 1.00 85.12 80 HIS A C 1
ATOM 612 O O . HIS A 1 80 ? -23.387 -19.247 47.647 1.00 85.12 80 HIS A O 1
ATOM 618 N N . PHE A 1 81 ? -24.769 -18.168 49.046 1.00 85.81 81 PHE A N 1
ATOM 619 C CA . PHE A 1 81 ? -24.720 -16.884 48.333 1.00 85.81 81 PHE A CA 1
ATOM 620 C C . PHE A 1 81 ? -23.282 -16.380 48.100 1.00 85.81 81 PHE A C 1
ATOM 622 O O . PHE A 1 81 ? -23.009 -15.715 47.100 1.00 85.81 81 PHE A O 1
ATOM 629 N N . THR A 1 82 ? -22.338 -16.718 48.987 1.00 86.81 82 THR A N 1
ATOM 630 C CA . THR A 1 82 ? -20.923 -16.326 48.867 1.00 86.81 82 THR A CA 1
ATOM 631 C C . THR A 1 82 ? -20.257 -16.870 47.601 1.00 86.81 82 THR A C 1
ATOM 633 O O . THR A 1 82 ? -19.381 -16.210 47.037 1.00 86.81 82 THR A O 1
ATOM 636 N N . GLY A 1 83 ? -20.706 -18.024 47.095 1.00 88.00 83 GLY A N 1
ATOM 637 C CA . GLY A 1 83 ? -20.194 -18.633 45.866 1.00 88.00 83 GLY A CA 1
ATOM 638 C C . GLY A 1 83 ? -20.456 -17.796 44.609 1.00 88.00 83 GLY A C 1
ATOM 639 O O . GLY A 1 83 ? -19.698 -17.883 43.640 1.00 88.00 83 GLY A O 1
ATOM 640 N N . PHE A 1 84 ? -21.469 -16.925 44.632 1.00 89.94 84 PHE A N 1
ATOM 641 C CA . PHE A 1 84 ? -21.870 -16.129 43.471 1.00 89.94 84 PHE A CA 1
ATOM 642 C C . PHE A 1 84 ? -21.020 -14.878 43.240 1.00 89.94 84 PHE A C 1
ATOM 644 O O . PHE A 1 84 ? -21.041 -14.342 42.130 1.00 89.94 84 PHE A O 1
ATOM 651 N N . ILE A 1 85 ? -20.236 -14.417 44.225 1.00 90.81 85 ILE A N 1
ATOM 652 C CA . ILE A 1 85 ? -19.509 -13.144 44.094 1.00 90.81 85 ILE A CA 1
ATOM 653 C C . ILE A 1 85 ? -18.465 -13.178 42.972 1.00 90.81 85 ILE A C 1
ATOM 655 O O . ILE A 1 85 ? -18.396 -12.253 42.171 1.00 90.81 85 ILE A O 1
ATOM 659 N N . LYS A 1 86 ? -17.710 -14.277 42.828 1.00 90.44 86 LYS A N 1
ATOM 660 C CA . LYS A 1 86 ? -16.677 -14.414 41.783 1.00 90.44 86 LYS A CA 1
ATOM 661 C C . LYS A 1 86 ? -17.270 -14.454 40.363 1.00 90.44 86 LYS A C 1
ATOM 663 O O . LYS A 1 86 ? -16.784 -13.708 39.506 1.00 90.44 86 LYS A O 1
ATOM 668 N N . PRO A 1 87 ? -18.291 -15.289 40.068 1.00 91.38 87 PRO A N 1
ATOM 669 C CA . PRO A 1 87 ? -19.002 -15.231 38.791 1.00 91.38 87 PRO A CA 1
ATOM 670 C C . PRO A 1 87 ? -19.589 -13.849 38.496 1.00 91.38 87 PRO A C 1
ATOM 672 O O . PRO A 1 87 ? -19.454 -13.355 37.376 1.00 91.38 87 PRO A O 1
ATOM 675 N N . LEU A 1 88 ? -20.186 -13.206 39.500 1.00 90.62 88 LEU A N 1
ATOM 676 C CA . LEU A 1 88 ? -20.805 -11.895 39.363 1.00 90.62 88 LEU A CA 1
ATOM 677 C C . LEU A 1 88 ? -19.770 -10.799 39.073 1.00 90.62 88 LEU A C 1
ATOM 679 O O . LEU A 1 88 ? -19.941 -10.035 38.130 1.00 90.62 88 LEU A O 1
ATOM 683 N N . GLU A 1 89 ? -18.653 -10.767 39.793 1.00 90.69 89 GLU A N 1
ATOM 684 C CA . GLU A 1 89 ? -17.534 -9.871 39.496 1.00 90.69 89 GLU A CA 1
ATOM 685 C C . GLU A 1 89 ? -16.996 -10.060 38.072 1.00 90.69 89 GLU A C 1
ATOM 687 O O . GLU A 1 89 ? -16.676 -9.089 37.388 1.00 90.69 89 GLU A O 1
ATOM 692 N N . LYS A 1 90 ? -16.879 -11.311 37.604 1.00 90.62 90 LYS A N 1
ATOM 693 C CA . LYS A 1 90 ? -16.456 -11.601 36.228 1.00 90.62 90 LYS A CA 1
ATOM 694 C C . LYS A 1 90 ? -17.468 -11.054 35.218 1.00 90.62 90 LYS A C 1
ATOM 696 O O . LYS A 1 90 ? -17.057 -10.457 34.227 1.00 90.62 90 LYS A O 1
ATOM 701 N N . ALA A 1 91 ? -18.764 -11.230 35.470 1.00 89.94 91 ALA A N 1
ATOM 702 C CA . ALA A 1 91 ? -19.823 -10.698 34.617 1.00 89.94 91 ALA A CA 1
ATOM 703 C C . ALA A 1 91 ? -19.821 -9.159 34.589 1.00 89.94 91 ALA A C 1
ATOM 705 O O . ALA A 1 91 ? -19.912 -8.574 33.512 1.00 89.94 91 ALA A O 1
ATOM 706 N N . LEU A 1 92 ? -19.640 -8.510 35.743 1.00 88.50 92 LEU A N 1
ATOM 707 C CA . LEU A 1 92 ? -19.539 -7.053 35.850 1.00 88.50 92 LEU A CA 1
ATOM 708 C C . LEU A 1 92 ? -18.314 -6.515 35.105 1.00 88.50 92 LEU A C 1
ATOM 710 O O . LEU A 1 92 ? -18.460 -5.606 34.293 1.00 88.50 92 LEU A O 1
ATOM 714 N N . ARG A 1 93 ? -17.136 -7.134 35.276 1.00 83.81 93 ARG A N 1
ATOM 715 C CA . ARG A 1 93 ? -15.920 -6.765 34.530 1.00 83.81 93 ARG A CA 1
ATOM 716 C C . ARG A 1 93 ? -16.112 -6.881 33.019 1.00 83.81 93 ARG A C 1
ATOM 718 O O . ARG A 1 93 ? -15.720 -5.975 32.292 1.00 83.81 93 ARG A O 1
ATOM 725 N N . ASN A 1 94 ? -16.757 -7.949 32.548 1.00 82.94 94 ASN A N 1
ATOM 726 C CA . ASN A 1 94 ? -17.071 -8.118 31.126 1.00 82.94 94 ASN A CA 1
ATOM 727 C C . ASN A 1 94 ? -18.046 -7.052 30.599 1.00 82.94 94 ASN A C 1
ATOM 729 O O . ASN A 1 94 ? -18.018 -6.737 29.414 1.00 82.94 94 ASN A O 1
ATOM 733 N N . ALA A 1 95 ? -18.897 -6.502 31.466 1.00 80.69 95 ALA A N 1
ATOM 734 C CA . ALA A 1 95 ? -19.793 -5.394 31.152 1.00 80.69 95 ALA A CA 1
ATOM 735 C C . ALA A 1 95 ? -19.147 -4.007 31.358 1.00 80.69 95 ALA A C 1
ATOM 737 O O . ALA A 1 95 ? -19.825 -2.998 31.191 1.00 80.69 95 ALA A O 1
ATOM 738 N N . GLY A 1 96 ? -17.865 -3.937 31.743 1.00 75.94 96 GLY A N 1
ATOM 739 C CA . GLY A 1 96 ? -17.181 -2.677 32.055 1.00 75.94 96 GLY A CA 1
ATOM 740 C C . GLY A 1 96 ? -17.662 -2.006 33.347 1.00 75.94 96 GLY A C 1
ATOM 741 O O . GLY A 1 96 ? -17.476 -0.806 33.519 1.00 75.94 96 GLY A O 1
ATOM 742 N N . LEU A 1 97 ? -18.297 -2.759 34.249 1.00 81.06 97 LEU A N 1
ATOM 743 C CA . LEU A 1 97 ? -18.846 -2.265 35.510 1.00 81.06 97 LEU A CA 1
ATOM 744 C C . LEU A 1 97 ? -17.993 -2.715 36.701 1.00 81.06 97 LEU A C 1
ATOM 746 O O . LEU A 1 97 ? -17.511 -3.847 36.759 1.00 81.06 97 LEU A O 1
ATOM 750 N N . GLY A 1 98 ? -17.869 -1.835 37.692 1.00 82.31 98 GLY A N 1
ATOM 751 C CA . GLY A 1 98 ? -17.303 -2.134 39.006 1.00 82.31 98 GLY A CA 1
ATOM 752 C C . GLY A 1 98 ? -18.254 -1.671 40.105 1.00 82.31 98 GLY A C 1
ATOM 753 O O . GLY A 1 98 ? -18.875 -0.617 39.979 1.00 82.31 98 GLY A O 1
ATOM 754 N N . TYR A 1 99 ? -18.389 -2.460 41.171 1.00 87.62 99 TYR A N 1
ATOM 755 C CA . TYR A 1 99 ? -19.107 -2.039 42.375 1.00 87.62 99 TYR A CA 1
ATOM 756 C C . TYR A 1 99 ? -18.140 -1.362 43.353 1.00 87.62 99 TYR A C 1
ATOM 758 O O . TYR A 1 99 ? -16.955 -1.688 43.393 1.00 87.62 99 TYR A O 1
ATOM 766 N N . ILE A 1 100 ? -18.655 -0.452 44.179 1.00 89.44 100 ILE A N 1
ATOM 767 C CA . ILE A 1 100 ? -17.887 0.182 45.263 1.00 89.44 100 ILE A CA 1
ATOM 768 C C . ILE A 1 100 ? -17.917 -0.633 46.558 1.00 89.44 100 ILE A C 1
ATOM 770 O O . ILE A 1 100 ? -16.997 -0.537 47.361 1.00 89.44 100 ILE A O 1
ATOM 774 N N . GLN A 1 101 ? -18.967 -1.433 46.772 1.00 91.69 101 GLN A N 1
ATOM 775 C CA . GLN A 1 101 ? -19.075 -2.334 47.918 1.00 91.69 101 GLN A CA 1
ATOM 776 C C . GLN A 1 101 ? -19.982 -3.529 47.600 1.00 91.69 101 GLN A C 1
ATOM 778 O O . GLN A 1 101 ? -21.042 -3.358 46.997 1.00 91.69 101 GLN A O 1
ATOM 783 N N . ALA A 1 102 ? -19.594 -4.716 48.071 1.00 94.75 102 ALA A N 1
ATOM 784 C CA . ALA A 1 102 ? -20.434 -5.911 48.107 1.00 94.75 102 ALA A CA 1
ATOM 785 C C . ALA A 1 102 ? -20.676 -6.313 49.569 1.00 94.75 102 ALA A C 1
ATOM 787 O O . ALA A 1 102 ? -19.854 -6.992 50.183 1.00 94.75 102 ALA A O 1
ATOM 788 N N . ALA A 1 103 ? -21.788 -5.855 50.143 1.00 95.12 103 ALA A N 1
ATOM 789 C CA . ALA A 1 103 ? -22.128 -6.064 51.549 1.00 95.12 103 ALA A CA 1
ATOM 790 C C . ALA A 1 103 ? -23.042 -7.278 51.749 1.00 95.12 103 ALA A C 1
ATOM 792 O O . ALA A 1 103 ? -23.880 -7.575 50.897 1.00 95.12 103 ALA A O 1
ATOM 793 N N . VAL A 1 104 ? -22.928 -7.933 52.904 1.00 94.19 104 VAL A N 1
ATOM 794 C CA . VAL A 1 104 ? -23.837 -9.015 53.298 1.00 94.19 104 VAL A CA 1
ATOM 795 C C . VAL A 1 104 ? -25.074 -8.445 53.982 1.00 94.19 104 VAL A C 1
ATOM 797 O O . VAL A 1 104 ? -24.979 -7.592 54.873 1.00 94.19 104 VAL A O 1
ATOM 800 N N . VAL A 1 105 ? -26.241 -8.934 53.571 1.00 93.31 105 VAL A N 1
ATOM 801 C CA . VAL A 1 105 ? -27.536 -8.573 54.155 1.00 93.31 105 VAL A CA 1
ATOM 802 C C . VAL A 1 105 ? -28.246 -9.812 54.690 1.00 93.31 105 VAL A C 1
ATOM 804 O O . VAL A 1 105 ? -28.296 -10.833 54.015 1.00 93.31 105 VAL A O 1
ATOM 807 N N . GLU A 1 106 ? -28.797 -9.715 55.896 1.00 91.38 106 GLU A N 1
ATOM 808 C CA . GLU A 1 106 ? -29.777 -10.659 56.440 1.00 91.38 106 GLU A CA 1
ATOM 809 C C . GLU A 1 106 ? -31.174 -10.210 56.020 1.00 91.38 106 GLU A C 1
ATOM 811 O O . GLU A 1 106 ? -31.499 -9.020 56.079 1.00 91.38 106 GLU A O 1
ATOM 816 N N . ILE A 1 107 ? -31.995 -11.168 55.605 1.00 89.69 107 ILE A N 1
ATOM 817 C CA . ILE A 1 107 ? -33.394 -10.957 55.256 1.00 89.69 107 ILE A CA 1
ATOM 818 C C . ILE A 1 107 ? -34.219 -11.474 56.428 1.00 89.69 107 ILE A C 1
ATOM 820 O O . ILE A 1 107 ? -34.214 -12.666 56.733 1.00 89.69 107 ILE A O 1
ATOM 824 N N . THR A 1 108 ? -34.907 -10.569 57.118 1.00 86.69 108 THR A N 1
ATOM 825 C CA . THR A 1 108 ? -35.752 -10.941 58.255 1.00 86.69 108 THR A CA 1
ATOM 826 C C . THR A 1 108 ? -36.976 -11.732 57.791 1.00 86.69 108 THR A C 1
ATOM 828 O O . THR A 1 108 ? -37.373 -11.685 56.627 1.00 86.69 108 THR A O 1
ATOM 831 N N . SER A 1 109 ? -37.665 -12.387 58.726 1.00 80.62 109 SER A N 1
ATOM 832 C CA . SER A 1 109 ? -38.956 -13.038 58.457 1.00 80.62 109 SER A CA 1
ATOM 833 C C . SER A 1 109 ? -40.044 -12.073 57.959 1.00 80.62 109 SER A C 1
ATOM 835 O O . SER A 1 109 ? -40.992 -12.503 57.309 1.00 80.62 109 SER A O 1
ATOM 837 N N . SER A 1 110 ? -39.907 -10.767 58.225 1.00 81.00 110 SER A N 1
ATOM 838 C CA . SER A 1 110 ? -40.768 -9.710 57.678 1.00 81.00 110 SER A CA 1
ATOM 839 C C . SER A 1 110 ? -40.372 -9.247 56.267 1.00 81.00 110 SER A C 1
ATOM 841 O O . SER A 1 110 ? -41.039 -8.374 55.714 1.00 81.00 110 SER A O 1
ATOM 843 N N . GLY A 1 111 ? -39.307 -9.808 55.682 1.00 81.75 111 GLY A N 1
ATOM 844 C CA . GLY A 1 111 ? -38.776 -9.423 54.372 1.00 81.75 111 GLY A CA 1
ATOM 845 C C . GLY A 1 111 ? -37.932 -8.144 54.388 1.00 81.75 111 GLY A C 1
ATOM 846 O O . GLY A 1 111 ? -37.687 -7.554 53.335 1.00 81.75 111 GLY A O 1
ATOM 847 N N . GLU A 1 112 ? -37.494 -7.676 55.561 1.00 88.62 112 GLU A N 1
ATOM 848 C CA . GLU A 1 112 ? -36.628 -6.502 55.667 1.00 88.62 112 GLU A CA 1
ATOM 849 C C . GLU A 1 112 ? -35.154 -6.880 55.498 1.00 88.62 112 GLU A C 1
ATOM 851 O O . GLU A 1 112 ? -34.674 -7.859 56.063 1.00 88.62 112 GLU A O 1
ATOM 856 N N . PHE A 1 113 ? -34.415 -6.051 54.760 1.00 91.50 113 PHE A N 1
ATOM 857 C CA . PHE A 1 113 ? -32.982 -6.222 54.528 1.00 91.50 113 PHE A CA 1
ATOM 858 C C . PHE A 1 113 ? -32.178 -5.478 55.595 1.00 91.50 113 PHE A C 1
ATOM 860 O O . PHE A 1 113 ? -32.288 -4.255 55.720 1.00 91.50 113 PHE A O 1
ATOM 867 N N . ARG A 1 114 ? -31.333 -6.195 56.341 1.00 92.06 114 ARG A N 1
ATOM 868 C CA . ARG A 1 114 ? -30.470 -5.629 57.389 1.00 92.06 114 ARG A CA 1
ATOM 869 C C . ARG A 1 114 ? -29.006 -5.927 57.097 1.00 92.06 114 ARG A C 1
ATOM 871 O O . ARG A 1 114 ? -28.639 -7.069 56.856 1.00 92.06 114 ARG A O 1
ATOM 878 N N . LEU A 1 115 ? -28.159 -4.900 57.138 1.00 93.06 115 LEU A N 1
ATOM 879 C CA . LEU A 1 115 ? -26.712 -5.075 56.985 1.00 93.06 115 LEU A CA 1
ATOM 880 C C . LEU A 1 115 ? -26.131 -5.811 58.189 1.00 93.06 115 LEU A C 1
ATOM 882 O O . LEU A 1 115 ? -26.406 -5.440 59.333 1.00 93.06 115 LEU A O 1
ATOM 886 N N . ILE A 1 116 ? -25.264 -6.783 57.924 1.00 92.81 116 ILE A N 1
ATOM 887 C CA . ILE A 1 116 ? -24.457 -7.409 58.968 1.00 92.81 116 ILE A CA 1
ATOM 888 C C . ILE A 1 116 ? -23.276 -6.496 59.296 1.00 92.81 116 ILE A C 1
ATOM 890 O O . ILE A 1 116 ? -22.568 -6.024 58.403 1.00 92.81 116 ILE A O 1
ATOM 894 N N . MET A 1 117 ? -23.066 -6.227 60.585 1.00 91.31 117 MET A N 1
ATOM 895 C CA . MET A 1 117 ? -22.009 -5.337 61.066 1.00 91.31 117 MET A CA 1
ATOM 896 C C . MET A 1 117 ? -21.183 -5.989 62.176 1.00 91.31 117 MET A C 1
ATOM 898 O O . MET A 1 117 ? -21.732 -6.632 63.066 1.00 91.31 117 MET A O 1
ATOM 902 N N . LYS A 1 118 ? -19.870 -5.736 62.174 1.00 90.25 118 LYS A N 1
ATOM 903 C CA . LYS A 1 118 ? -18.937 -6.062 63.266 1.00 90.25 118 LYS A CA 1
ATOM 904 C C . LYS A 1 118 ? -18.141 -4.813 63.613 1.00 90.25 118 LYS A C 1
ATOM 906 O O . LYS A 1 118 ? -17.523 -4.219 62.735 1.00 90.25 118 LYS A O 1
ATOM 911 N N . ASN A 1 119 ? -18.163 -4.388 64.877 1.00 88.31 119 ASN A N 1
ATOM 912 C CA . ASN A 1 119 ? -17.464 -3.180 65.346 1.00 88.31 119 ASN A CA 1
ATOM 913 C C . ASN A 1 119 ? -17.762 -1.927 64.492 1.00 88.31 119 ASN A C 1
ATOM 915 O O . ASN A 1 119 ? -16.849 -1.202 64.103 1.00 88.31 119 ASN A O 1
ATOM 919 N N . SER A 1 120 ? -19.038 -1.704 64.155 1.00 88.06 120 SER A N 1
ATOM 920 C CA . SER A 1 120 ? -19.500 -0.602 63.288 1.00 88.06 120 SER A CA 1
ATOM 921 C C . SER A 1 120 ? -18.973 -0.625 61.844 1.00 88.06 120 SER A C 1
ATOM 923 O O . SER A 1 120 ? -19.158 0.347 61.114 1.00 88.06 120 SER A O 1
ATOM 925 N N . LYS A 1 121 ? -18.351 -1.726 61.403 1.00 90.19 121 LYS A N 1
ATOM 926 C CA . LYS A 1 121 ? -17.975 -1.970 60.008 1.00 90.19 121 LYS A CA 1
ATOM 927 C C . LYS A 1 121 ? -18.959 -2.956 59.380 1.00 90.19 121 LYS A C 1
ATOM 929 O O . LYS A 1 121 ? -19.265 -3.987 59.976 1.00 90.19 121 LYS A O 1
ATOM 934 N N . VAL A 1 122 ? -19.449 -2.638 58.183 1.00 93.19 122 VAL A N 1
ATOM 935 C CA . VAL A 1 122 ? -20.277 -3.552 57.381 1.00 93.19 122 VAL A CA 1
ATOM 936 C C . VAL A 1 122 ? -19.434 -4.757 56.965 1.00 93.19 122 VAL A C 1
ATOM 938 O O . VAL A 1 122 ? -18.288 -4.584 56.549 1.00 93.19 122 VAL A O 1
ATOM 941 N N . ILE A 1 123 ? -19.991 -5.961 57.088 1.00 94.69 123 ILE A N 1
ATOM 942 C CA . ILE A 1 123 ? -19.342 -7.183 56.613 1.00 94.69 123 ILE A CA 1
ATOM 943 C C . ILE A 1 123 ? -19.514 -7.295 55.100 1.00 94.69 123 ILE A C 1
ATOM 945 O O . ILE A 1 123 ? -20.632 -7.255 54.580 1.00 94.69 123 ILE A O 1
ATOM 949 N N . GLU A 1 124 ? -18.393 -7.433 54.401 1.00 93.25 124 GLU A N 1
ATOM 950 C CA . GLU A 1 124 ? -18.359 -7.664 52.960 1.00 93.25 124 GLU A CA 1
ATOM 951 C C . GLU A 1 124 ? -18.401 -9.159 52.645 1.00 93.25 124 GLU A C 1
ATOM 953 O O . GLU A 1 124 ? -18.027 -9.994 53.470 1.00 93.25 124 GLU A O 1
ATOM 958 N N . VAL A 1 125 ? -18.850 -9.512 51.439 1.00 91.94 125 VAL A N 1
ATOM 959 C CA . VAL A 1 125 ? -18.980 -10.923 51.029 1.00 91.94 125 VAL A CA 1
ATOM 960 C C . VAL A 1 125 ? -17.634 -11.661 51.107 1.00 91.94 125 VAL A C 1
ATOM 962 O O . VAL A 1 125 ? -17.596 -12.832 51.479 1.00 91.94 125 VAL A O 1
ATOM 965 N N . SER A 1 126 ? -16.519 -10.974 50.831 1.00 87.62 126 SER A N 1
ATOM 966 C CA . SER A 1 126 ? -15.159 -11.521 50.957 1.00 87.62 126 SER A CA 1
ATOM 967 C C . SER A 1 126 ? -14.761 -11.867 52.393 1.00 87.62 126 SER A C 1
ATOM 969 O O . SER A 1 126 ? -13.903 -12.723 52.601 1.00 87.62 126 SER A O 1
ATOM 971 N N . ASP A 1 127 ? -15.387 -11.224 53.379 1.00 91.62 127 ASP A N 1
ATOM 972 C CA . ASP A 1 127 ? -15.032 -11.339 54.792 1.00 91.62 127 ASP A CA 1
ATOM 973 C C . ASP A 1 127 ? -15.886 -12.386 55.526 1.00 91.62 127 ASP A C 1
ATOM 975 O O . ASP A 1 127 ? -15.652 -12.639 56.710 1.00 91.62 127 ASP A O 1
ATOM 979 N N . VAL A 1 128 ? -16.853 -13.022 54.851 1.00 90.31 128 VAL A N 1
ATOM 980 C CA . VAL A 1 128 ? -17.778 -13.998 55.461 1.00 90.31 128 VAL A CA 1
ATOM 981 C C . VAL A 1 128 ? -17.028 -15.166 56.098 1.00 90.31 128 VAL A C 1
ATOM 983 O O . VAL A 1 128 ? -17.281 -15.490 57.255 1.00 90.31 128 VAL A O 1
ATOM 986 N N . ALA A 1 129 ? -16.053 -15.747 55.393 1.00 87.75 129 ALA A N 1
ATOM 987 C CA . ALA A 1 129 ? -15.285 -16.893 55.893 1.00 87.75 129 ALA A CA 1
ATOM 988 C C . ALA A 1 129 ? -14.544 -16.586 57.209 1.00 87.75 129 ALA A C 1
ATOM 990 O O . ALA A 1 129 ? -14.448 -17.437 58.089 1.00 87.75 129 ALA A O 1
ATOM 991 N N . SER A 1 130 ? -14.065 -15.351 57.371 1.00 90.44 130 SER A N 1
ATOM 992 C CA . SER A 1 130 ? -13.355 -14.891 58.573 1.00 90.44 130 SER A CA 1
ATOM 993 C C . SER A 1 130 ? -14.293 -14.456 59.706 1.00 90.44 130 SER A C 1
ATOM 995 O O . SER A 1 130 ? -13.822 -14.126 60.793 1.00 90.44 130 SER A O 1
ATOM 997 N N . ASN A 1 131 ? -15.605 -14.408 59.457 1.00 90.94 131 ASN A N 1
ATOM 998 C CA . ASN A 1 131 ? -16.624 -13.943 60.398 1.00 90.94 131 ASN A CA 1
ATOM 999 C C . ASN A 1 131 ? -17.805 -14.920 60.495 1.00 90.94 131 ASN A C 1
ATOM 1001 O O . ASN A 1 131 ? -18.933 -14.496 60.739 1.00 90.94 131 ASN A O 1
ATOM 1005 N N . MET A 1 132 ? -17.552 -16.219 60.295 1.00 87.12 132 MET A N 1
ATOM 1006 C CA . MET A 1 132 ? -18.576 -17.269 60.358 1.00 87.12 132 MET A CA 1
ATOM 1007 C C . MET A 1 132 ? -19.387 -17.253 61.663 1.00 87.12 132 MET A C 1
ATOM 1009 O O . MET A 1 132 ? -20.545 -17.643 61.656 1.00 87.12 132 MET A O 1
ATOM 1013 N N . ASP A 1 133 ? -18.805 -16.755 62.758 1.00 89.19 133 ASP A N 1
ATOM 1014 C CA . ASP A 1 133 ? -19.449 -16.590 64.065 1.00 89.19 133 ASP A CA 1
ATOM 1015 C C . ASP A 1 133 ? -20.674 -15.659 64.054 1.00 89.19 133 ASP A C 1
ATOM 1017 O O . ASP A 1 133 ? -21.492 -15.712 64.969 1.00 89.19 133 ASP A O 1
ATOM 1021 N N . LEU A 1 134 ? -20.802 -14.800 63.039 1.00 88.25 134 LEU A N 1
ATOM 1022 C CA . LEU A 1 134 ? -21.911 -13.853 62.900 1.00 88.25 134 LEU A CA 1
ATOM 1023 C C . LEU A 1 134 ? -23.105 -14.405 62.118 1.00 88.25 134 LEU A C 1
ATOM 1025 O O . LEU A 1 134 ? -24.125 -13.717 62.022 1.00 88.25 134 LEU A O 1
ATOM 1029 N N . PHE A 1 135 ? -22.971 -15.590 61.523 1.00 88.56 135 PHE A N 1
ATOM 1030 C CA . PHE A 1 135 ? -23.957 -16.132 60.601 1.00 88.56 135 PHE A CA 1
ATOM 1031 C C . PHE A 1 135 ? -24.634 -17.376 61.168 1.00 88.56 135 PHE A C 1
ATOM 1033 O O . PHE A 1 135 ? -23.997 -18.229 61.778 1.00 88.56 135 PHE A O 1
ATOM 1040 N N . ASP A 1 136 ? -25.937 -17.459 60.937 1.00 85.50 136 ASP A N 1
ATOM 1041 C CA . ASP A 1 136 ? -26.818 -18.536 61.371 1.00 85.50 136 ASP A CA 1
ATOM 1042 C C . ASP A 1 136 ? -27.362 -19.227 60.118 1.00 85.50 136 ASP A C 1
ATOM 1044 O O . ASP A 1 136 ? -27.995 -18.575 59.289 1.00 85.50 136 ASP A O 1
ATOM 1048 N N . THR A 1 137 ? -27.071 -20.515 59.933 1.00 80.06 137 THR A N 1
ATOM 1049 C CA . THR A 1 137 ? -27.404 -21.258 58.704 1.00 80.06 137 THR A CA 1
ATOM 1050 C C . THR A 1 137 ? -28.905 -21.363 58.449 1.00 80.06 137 THR A C 1
ATOM 1052 O O . THR A 1 137 ? -29.299 -21.514 57.293 1.00 80.06 137 THR A O 1
ATOM 1055 N N . ASP A 1 138 ? -29.726 -21.181 59.488 1.00 80.06 138 ASP A N 1
ATOM 1056 C CA . ASP A 1 138 ? -31.190 -21.182 59.406 1.00 80.06 138 ASP A CA 1
ATOM 1057 C C . ASP A 1 138 ? -31.762 -19.843 58.913 1.00 80.06 138 ASP A C 1
ATOM 1059 O O . ASP A 1 138 ? -32.964 -19.703 58.664 1.00 80.06 138 ASP A O 1
ATOM 1063 N N . LYS A 1 139 ? -30.914 -18.817 58.776 1.00 84.56 139 LYS A N 1
ATOM 1064 C CA . LYS A 1 139 ? -31.318 -17.497 58.297 1.00 84.56 139 LYS A CA 1
ATOM 1065 C C . LYS A 1 139 ? -31.075 -17.324 56.809 1.00 84.56 139 LYS A C 1
ATOM 1067 O O . LYS A 1 139 ? -30.143 -17.859 56.213 1.00 84.56 139 LYS A O 1
ATOM 1072 N N . ARG A 1 140 ? -31.901 -16.467 56.208 1.00 86.50 140 ARG A N 1
ATOM 1073 C CA . ARG A 1 140 ? -31.792 -16.110 54.796 1.00 86.50 140 ARG A CA 1
ATOM 1074 C C . ARG A 1 140 ? -30.880 -14.899 54.622 1.00 86.50 140 ARG A C 1
ATOM 1076 O O . ARG A 1 140 ? -31.104 -13.846 55.224 1.00 86.50 140 ARG A O 1
ATOM 1083 N N . TYR A 1 141 ? -29.888 -15.035 53.751 1.00 89.88 141 TYR A N 1
ATOM 1084 C CA . TYR A 1 141 ? -28.927 -13.981 53.440 1.00 89.88 141 TYR A CA 1
ATOM 1085 C C . TYR A 1 141 ? -28.941 -13.598 51.959 1.00 89.88 141 TYR A C 1
ATOM 1087 O O . TYR A 1 141 ? -29.474 -14.296 51.093 1.00 89.88 141 TYR A O 1
ATOM 1095 N N . GLY A 1 142 ? -28.331 -12.455 51.668 1.00 91.81 142 GLY A N 1
ATOM 1096 C CA . GLY A 1 142 ? -28.146 -11.944 50.322 1.00 91.81 142 GLY A CA 1
ATOM 1097 C C . GLY A 1 142 ? -26.937 -11.024 50.207 1.00 91.81 142 GLY A C 1
ATOM 1098 O O . GLY A 1 142 ? -26.196 -10.783 51.165 1.00 91.81 142 GLY A O 1
ATOM 1099 N N . ILE A 1 143 ? -26.766 -10.479 49.008 1.00 94.56 143 ILE A N 1
ATOM 1100 C CA . ILE A 1 143 ? -25.688 -9.562 48.649 1.00 94.56 143 ILE A CA 1
ATOM 1101 C C . ILE A 1 143 ? -26.301 -8.216 48.280 1.00 94.56 143 ILE A C 1
ATOM 1103 O O . ILE A 1 143 ? -27.143 -8.137 47.388 1.00 94.56 143 ILE A O 1
ATOM 1107 N N . ARG A 1 144 ? -25.834 -7.141 48.913 1.00 95.06 144 ARG A N 1
ATOM 1108 C CA . ARG A 1 144 ? -26.065 -5.776 48.441 1.00 95.06 144 ARG A CA 1
ATOM 1109 C C . ARG A 1 144 ? -24.857 -5.305 47.644 1.00 95.06 144 ARG A C 1
ATOM 1111 O O . ARG A 1 144 ? -23.795 -5.066 48.218 1.00 95.06 144 ARG A O 1
ATOM 1118 N N . LEU A 1 145 ? -25.043 -5.126 46.342 1.00 94.62 145 LEU A N 1
ATOM 1119 C CA . LEU A 1 145 ? -24.056 -4.513 45.461 1.00 94.62 145 LEU A CA 1
ATOM 1120 C C . LEU A 1 145 ? -24.346 -3.027 45.333 1.00 94.62 145 LEU A C 1
ATOM 1122 O O . LEU A 1 145 ? -25.388 -2.631 44.812 1.00 94.62 145 LEU A O 1
ATOM 1126 N N . SER A 1 146 ? -23.409 -2.217 45.794 1.00 92.56 146 SER A N 1
ATOM 1127 C CA . SER A 1 146 ? -23.477 -0.770 45.690 1.00 92.56 146 SER A CA 1
ATOM 1128 C C . SER A 1 146 ? -22.654 -0.301 44.500 1.00 92.56 146 SER A C 1
ATOM 1130 O O . SER A 1 146 ? -21.467 -0.612 44.410 1.00 92.56 146 SER A O 1
ATOM 1132 N N . PHE A 1 147 ? -23.264 0.482 43.619 1.00 88.38 147 PHE A N 1
ATOM 1133 C CA . PHE A 1 147 ? -22.596 1.134 42.497 1.00 88.38 147 PHE A CA 1
ATOM 1134 C C . PHE A 1 147 ? -22.628 2.641 42.707 1.00 88.38 147 PHE A C 1
ATOM 1136 O O . PHE A 1 147 ? -23.681 3.206 43.018 1.00 88.38 147 PHE A O 1
ATOM 1143 N N . ASP A 1 148 ? -21.475 3.282 42.538 1.00 81.56 148 ASP A N 1
ATOM 1144 C CA . ASP A 1 148 ? -21.441 4.730 42.360 1.00 81.56 148 ASP A CA 1
ATOM 1145 C C . ASP A 1 148 ? -22.119 5.076 41.030 1.00 81.56 148 ASP A C 1
ATOM 1147 O O . ASP A 1 148 ? -22.185 4.246 40.114 1.00 81.56 148 ASP A O 1
ATOM 1151 N N . LYS A 1 149 ? -22.624 6.301 40.908 1.00 70.12 149 LYS A N 1
ATOM 1152 C CA . LYS A 1 149 ? -23.003 6.828 39.604 1.00 70.12 149 LYS A CA 1
ATOM 1153 C C . LYS A 1 149 ? -21.763 6.731 38.710 1.00 70.12 149 LYS A C 1
ATOM 1155 O O . LYS A 1 149 ? -20.775 7.421 38.950 1.00 70.12 149 LYS A O 1
ATOM 1160 N N . SER A 1 150 ? -21.807 5.863 37.694 1.00 58.94 150 SER A N 1
ATOM 1161 C CA . SER A 1 150 ? -20.752 5.777 36.679 1.00 58.94 150 SER A CA 1
ATOM 1162 C C . SER A 1 150 ? -20.443 7.192 36.202 1.00 58.94 150 SER A C 1
ATOM 1164 O O . SER A 1 150 ? -21.386 7.926 35.885 1.00 58.94 150 SER A O 1
ATOM 1166 N N . SER A 1 151 ? -19.171 7.597 36.203 1.00 53.78 151 SER A N 1
ATOM 1167 C CA . SER A 1 151 ? -18.818 8.966 35.844 1.00 53.78 151 SER A CA 1
ATOM 1168 C C . SER A 1 151 ? -19.404 9.283 34.469 1.00 53.78 151 SER A C 1
ATOM 1170 O O . SER A 1 151 ? -19.035 8.681 33.468 1.00 53.78 151 SER A O 1
ATOM 1172 N N . GLU A 1 152 ? -20.310 10.261 34.404 1.00 58.78 152 GLU A N 1
ATOM 1173 C CA . GLU A 1 152 ? -20.793 10.832 33.131 1.00 58.78 152 GLU A CA 1
ATOM 1174 C C . GLU A 1 152 ? -19.657 11.519 32.353 1.00 58.78 152 GLU A C 1
ATOM 1176 O O . GLU A 1 152 ? -19.841 11.994 31.235 1.00 58.78 152 GLU A O 1
ATOM 1181 N N . TYR A 1 153 ? -18.480 11.599 32.971 1.00 68.62 153 TYR A N 1
ATOM 1182 C CA . TYR A 1 153 ? -17.296 12.258 32.479 1.00 68.62 153 TYR A CA 1
ATOM 1183 C C . TYR A 1 153 ? -16.252 11.245 32.012 1.00 68.62 153 TYR A C 1
ATOM 1185 O O . TYR A 1 153 ? -16.012 10.230 32.667 1.00 68.62 153 TYR A O 1
ATOM 1193 N N . ILE A 1 154 ? -15.605 11.577 30.898 1.00 75.56 154 ILE A N 1
ATOM 1194 C CA . ILE A 1 154 ? -14.442 10.873 30.368 1.00 75.56 154 ILE A CA 1
ATOM 1195 C C . ILE A 1 154 ? -13.213 11.499 31.041 1.00 75.56 154 ILE A C 1
ATOM 1197 O O . ILE A 1 154 ? -12.903 12.656 30.747 1.00 75.56 154 ILE A O 1
ATOM 1201 N N . PRO A 1 155 ? -12.538 10.798 31.968 1.00 79.50 155 PRO A N 1
ATOM 1202 C CA . PRO A 1 155 ? -11.395 11.346 32.675 1.00 79.50 155 PRO A CA 1
ATOM 1203 C C . PRO A 1 155 ? -10.222 11.577 31.721 1.00 79.50 155 PRO A C 1
ATOM 1205 O O . PRO A 1 155 ? -10.039 10.867 30.732 1.00 79.50 155 PRO A O 1
ATOM 1208 N N . ALA A 1 156 ? -9.398 12.573 32.047 1.00 83.44 156 ALA A N 1
ATOM 1209 C CA . ALA A 1 156 ? -8.241 12.950 31.236 1.00 83.44 156 ALA A CA 1
ATOM 1210 C C . ALA A 1 156 ? -7.181 11.837 31.117 1.00 83.44 156 ALA A C 1
ATOM 1212 O O . ALA A 1 156 ? -6.350 11.884 30.216 1.00 83.44 156 ALA A O 1
ATOM 1213 N N . ASP A 1 157 ? -7.207 10.847 32.013 1.00 82.44 157 ASP A N 1
ATOM 1214 C CA . ASP A 1 157 ? -6.301 9.695 32.009 1.00 82.44 157 ASP A CA 1
ATOM 1215 C C . ASP A 1 157 ? -6.749 8.555 31.074 1.00 82.44 157 ASP A C 1
ATOM 1217 O O . ASP A 1 157 ? -6.026 7.573 30.923 1.00 82.44 157 ASP A O 1
ATOM 1221 N N . GLY A 1 158 ? -7.926 8.672 30.444 1.00 80.88 158 GLY A N 1
ATOM 1222 C CA . GLY A 1 158 ? -8.458 7.656 29.535 1.00 80.88 158 GLY A CA 1
ATOM 1223 C C . GLY A 1 158 ? -8.863 6.344 30.216 1.00 80.88 158 GLY A C 1
ATOM 1224 O O . GLY A 1 158 ? -9.044 5.341 29.531 1.00 80.88 158 GLY A O 1
ATOM 1225 N N . SER A 1 159 ? -9.017 6.326 31.543 1.00 78.44 159 SER A N 1
ATOM 1226 C CA . SER A 1 159 ? -9.365 5.116 32.305 1.00 78.44 159 SER A CA 1
ATOM 1227 C C . SER A 1 159 ? -10.786 4.597 32.054 1.00 78.44 159 SER A C 1
ATOM 1229 O O . SER A 1 159 ? -11.077 3.439 32.359 1.00 78.44 159 SER A O 1
ATOM 1231 N N . VAL A 1 160 ? -11.669 5.422 31.481 1.00 76.12 160 VAL A N 1
ATOM 1232 C CA . VAL A 1 160 ? -13.053 5.048 31.158 1.00 76.12 160 VAL A CA 1
ATOM 1233 C C . VAL A 1 160 ? -13.187 4.778 29.656 1.00 76.12 160 VAL A C 1
ATOM 1235 O O . VAL A 1 160 ? -12.954 5.686 28.853 1.00 76.12 160 VAL A O 1
ATOM 1238 N N . PRO A 1 161 ? -13.600 3.560 29.253 1.00 75.62 161 PRO A N 1
ATOM 1239 C CA . PRO A 1 161 ? -13.887 3.238 27.861 1.00 75.62 161 PRO A CA 1
ATOM 1240 C C . PRO A 1 161 ? -15.008 4.110 27.292 1.00 75.62 161 PRO A C 1
ATOM 1242 O O . PRO A 1 161 ? -16.034 4.334 27.933 1.00 75.62 161 PRO A O 1
ATOM 1245 N N . VAL A 1 162 ? -14.839 4.557 26.049 1.00 79.75 162 VAL A N 1
ATOM 1246 C CA . VAL A 1 162 ? -15.808 5.413 25.358 1.00 79.75 162 VAL A CA 1
ATOM 1247 C C . VAL A 1 162 ? -16.449 4.628 24.222 1.00 79.75 162 VAL A C 1
ATOM 1249 O O . VAL A 1 162 ? -15.767 4.218 23.288 1.00 79.75 162 VAL A O 1
ATOM 1252 N N . ALA A 1 163 ? -17.770 4.446 24.275 1.00 80.88 163 ALA A N 1
ATOM 1253 C CA . ALA A 1 163 ? -18.502 3.750 23.215 1.00 80.88 163 ALA A CA 1
ATOM 1254 C C . ALA A 1 163 ? -18.494 4.536 21.887 1.00 80.88 163 ALA A C 1
ATOM 1256 O O . ALA A 1 163 ? -18.365 3.959 20.806 1.00 80.88 163 ALA A O 1
ATOM 1257 N N . LYS A 1 164 ? -18.637 5.864 21.970 1.00 85.06 164 LYS A N 1
ATOM 1258 C CA . LYS A 1 164 ? -18.676 6.782 20.827 1.00 85.06 164 LYS A CA 1
ATOM 1259 C C . LYS A 1 164 ? -18.224 8.173 21.269 1.00 85.06 164 LYS A C 1
ATOM 1261 O O . LYS A 1 164 ? -18.677 8.661 22.299 1.00 85.06 164 LYS A O 1
ATOM 1266 N N . MET A 1 165 ? -17.372 8.814 20.478 1.00 87.19 165 MET A N 1
ATOM 1267 C CA . MET A 1 165 ? -16.957 10.207 20.669 1.00 87.19 165 MET A CA 1
ATOM 1268 C C . MET A 1 165 ? -17.442 11.032 19.480 1.00 87.19 165 MET A C 1
ATOM 1270 O O . MET A 1 165 ? -17.239 10.610 18.346 1.00 87.19 165 MET A O 1
ATOM 1274 N N . CYS A 1 166 ? -18.062 12.188 19.714 1.00 86.69 166 CYS A N 1
ATOM 1275 C CA . CYS A 1 166 ? -18.556 13.073 18.657 1.00 86.69 166 CYS A CA 1
ATOM 1276 C C . CYS A 1 166 ? -18.003 14.485 18.829 1.00 86.69 166 CYS A C 1
ATOM 1278 O O . CYS A 1 166 ? -17.888 14.977 19.951 1.00 86.69 166 CYS A O 1
ATOM 1280 N N . TRP A 1 167 ? -17.705 15.147 17.715 1.00 88.00 167 TRP A N 1
ATOM 1281 C CA . TRP A 1 167 ? -17.305 16.551 17.709 1.00 88.00 167 TRP A CA 1
ATOM 1282 C C . TRP A 1 167 ? -18.515 17.441 17.492 1.00 88.00 167 TRP A C 1
ATOM 1284 O O . TRP A 1 167 ? -19.339 17.150 16.633 1.00 88.00 167 TRP A O 1
ATOM 1294 N N . ASN A 1 168 ? -18.600 18.543 18.230 1.00 84.00 168 ASN A N 1
ATOM 1295 C CA . ASN A 1 168 ? -19.612 19.561 17.977 1.00 84.00 168 ASN A CA 1
ATOM 1296 C C . ASN A 1 168 ? -19.230 20.389 16.750 1.00 84.00 168 ASN A C 1
ATOM 1298 O O . ASN A 1 168 ? -18.060 20.726 16.553 1.00 84.00 168 ASN A O 1
ATOM 1302 N N . ASP A 1 169 ? -20.221 20.747 15.944 1.00 77.00 169 ASP A N 1
ATOM 1303 C CA . ASP A 1 169 ? -20.047 21.730 14.886 1.00 77.00 169 ASP A CA 1
ATOM 1304 C C . ASP A 1 169 ? -20.137 23.171 15.426 1.00 77.00 169 ASP A C 1
ATOM 1306 O O . ASP A 1 169 ? -20.319 23.417 16.620 1.00 77.00 169 ASP A O 1
ATOM 1310 N N . VAL A 1 170 ? -20.025 24.156 14.530 1.00 76.00 170 VAL A N 1
ATOM 1311 C CA . VAL A 1 170 ? -20.083 25.588 14.881 1.00 76.00 170 VAL A CA 1
ATOM 1312 C C . VAL A 1 170 ? -21.415 26.034 15.496 1.00 76.00 170 VAL A C 1
ATOM 1314 O O . VAL A 1 170 ? -21.467 27.092 16.116 1.00 76.00 170 VAL A O 1
ATOM 1317 N N . LYS A 1 171 ? -22.491 25.259 15.320 1.00 78.88 171 LYS A N 1
ATOM 1318 C CA . LYS A 1 171 ? -23.809 25.509 15.916 1.00 78.88 171 LYS A CA 1
ATOM 1319 C C . LYS A 1 171 ? -23.997 24.757 17.236 1.00 78.88 171 LYS A C 1
ATOM 1321 O O . LYS A 1 171 ? -25.033 24.919 17.874 1.00 78.88 171 LYS A O 1
ATOM 1326 N N . GLY A 1 172 ? -23.012 23.959 17.651 1.00 78.62 172 GLY A N 1
ATOM 1327 C CA . GLY A 1 172 ? -23.123 23.065 18.798 1.00 78.62 172 GLY A CA 1
ATOM 1328 C C . GLY A 1 172 ? -23.921 21.793 18.503 1.00 78.62 172 GLY A C 1
ATOM 1329 O O . GLY A 1 172 ? -24.276 21.081 19.438 1.00 78.62 172 GLY A O 1
ATOM 1330 N N . GLU A 1 173 ? -24.221 21.501 17.234 1.00 79.56 173 GLU A N 1
ATOM 1331 C CA . GLU A 1 173 ? -24.868 20.254 16.828 1.00 79.56 173 GLU A CA 1
ATOM 1332 C C . GLU A 1 173 ? -23.830 19.131 16.726 1.00 79.56 173 GLU A C 1
ATOM 1334 O O . GLU A 1 173 ? -22.648 19.376 16.472 1.00 79.56 173 GLU A O 1
ATOM 1339 N N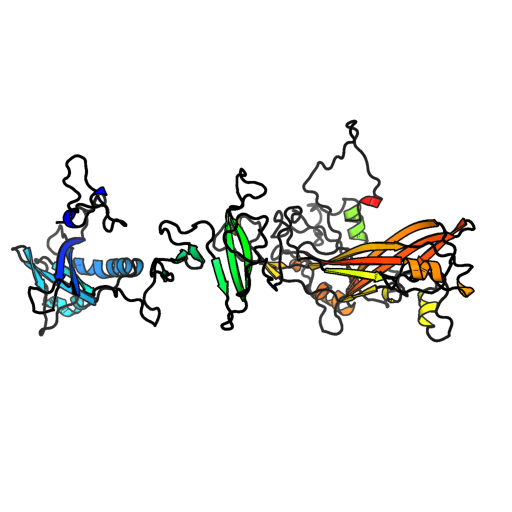 . ALA A 1 174 ? -24.269 17.880 16.886 1.00 74.81 174 ALA A N 1
ATOM 1340 C CA . ALA A 1 174 ? -23.390 16.733 16.701 1.00 74.81 174 ALA A CA 1
ATOM 1341 C C . ALA A 1 174 ? -22.852 16.707 15.259 1.00 74.81 174 ALA A C 1
ATOM 1343 O O . ALA A 1 174 ? -23.619 16.701 14.294 1.00 74.81 174 ALA A O 1
ATOM 1344 N N . GLY A 1 175 ? -21.532 16.698 15.127 1.00 81.81 175 GLY A N 1
ATOM 1345 C CA . GLY A 1 175 ? -20.764 16.526 13.900 1.00 81.81 175 GLY A CA 1
ATOM 1346 C C . GLY A 1 175 ? -20.238 15.091 13.757 1.00 81.81 175 GLY A C 1
ATOM 1347 O O . GLY A 1 175 ? -20.911 14.149 14.180 1.00 81.81 175 GLY A O 1
ATOM 1348 N N . PRO A 1 176 ? -19.064 14.885 13.132 1.00 85.25 176 PRO A N 1
ATOM 1349 C CA . PRO A 1 176 ? -18.489 13.555 12.955 1.00 85.25 176 PRO A CA 1
ATOM 1350 C C . PRO A 1 176 ? -18.269 12.833 14.285 1.00 85.25 176 PRO A C 1
ATOM 1352 O O . PRO A 1 176 ? -17.915 13.451 15.293 1.00 85.25 176 PRO A O 1
ATOM 1355 N N . CYS A 1 177 ? -18.437 11.515 14.259 1.00 86.75 177 CYS A N 1
ATOM 1356 C CA . CYS A 1 177 ? -18.242 10.653 15.410 1.00 86.75 177 CYS A CA 1
ATOM 1357 C C . CYS A 1 177 ? -17.289 9.499 15.099 1.00 86.75 177 CYS A C 1
ATOM 1359 O O . CYS A 1 177 ? -17.257 8.989 13.979 1.00 86.75 177 CYS A O 1
ATOM 1361 N N . ILE A 1 178 ? -16.563 9.054 16.122 1.00 90.06 178 ILE A N 1
ATOM 1362 C CA . ILE A 1 178 ? -15.674 7.896 16.086 1.00 90.06 178 ILE A CA 1
ATOM 1363 C C . ILE A 1 178 ? -16.190 6.846 17.067 1.00 90.06 178 ILE A C 1
ATOM 1365 O O . ILE A 1 178 ? -16.537 7.168 18.206 1.00 90.06 178 ILE A O 1
ATOM 1369 N N . SER A 1 179 ? -16.239 5.593 16.626 1.00 89.69 179 SER A N 1
ATOM 1370 C CA . SER A 1 179 ? -16.569 4.433 17.462 1.00 89.69 179 SER A CA 1
ATOM 1371 C C . SER A 1 179 ? -15.687 3.244 17.094 1.00 89.69 179 SER A C 1
ATOM 1373 O O . SER A 1 179 ? -15.241 3.140 15.951 1.00 89.69 179 SER A O 1
ATOM 1375 N N . ALA A 1 180 ? -15.464 2.328 18.032 1.00 87.19 180 ALA A N 1
ATOM 1376 C CA . ALA A 1 180 ? -14.799 1.064 17.735 1.00 87.19 180 ALA A CA 1
ATOM 1377 C C . ALA A 1 180 ? -15.748 0.114 16.986 1.00 87.19 180 ALA A C 1
ATOM 1379 O O . ALA A 1 180 ? -16.930 0.021 17.318 1.00 87.19 180 ALA A O 1
ATOM 1380 N N . ILE A 1 181 ? -15.232 -0.574 15.967 1.00 82.88 181 ILE A N 1
ATOM 1381 C CA . ILE A 1 181 ? -15.888 -1.751 15.375 1.00 82.88 181 ILE A CA 1
ATOM 1382 C C . ILE A 1 181 ? -15.454 -3.003 16.147 1.00 82.88 181 ILE A C 1
ATOM 1384 O O . ILE A 1 181 ? -16.280 -3.860 16.450 1.00 82.88 181 ILE A O 1
ATOM 1388 N N . ASP A 1 182 ? -14.163 -3.086 16.469 1.00 82.19 182 ASP A N 1
ATOM 1389 C CA . ASP A 1 182 ? -13.522 -4.150 17.242 1.00 82.19 182 ASP A CA 1
ATOM 1390 C C . ASP A 1 182 ? -12.256 -3.610 17.936 1.00 82.19 182 ASP A C 1
ATOM 1392 O O . ASP A 1 182 ? -12.070 -2.395 18.024 1.00 82.19 182 ASP A O 1
ATOM 1396 N N . SER A 1 183 ? -11.407 -4.504 18.455 1.00 76.50 183 SER A N 1
ATOM 1397 C CA . SER A 1 183 ? -10.185 -4.160 19.192 1.00 76.50 183 SER A CA 1
ATOM 1398 C C . SER A 1 183 ? -9.188 -3.313 18.406 1.00 76.50 183 SER A C 1
ATOM 1400 O O . SER A 1 183 ? -8.460 -2.539 19.020 1.00 76.50 183 SER A O 1
ATOM 1402 N N . ASP A 1 184 ? -9.162 -3.434 17.078 1.00 81.94 184 ASP A N 1
ATOM 1403 C CA . ASP A 1 184 ? -8.084 -2.890 16.246 1.00 81.94 184 ASP A CA 1
ATOM 1404 C C . ASP A 1 184 ? -8.583 -1.858 15.229 1.00 81.94 184 ASP A C 1
ATOM 1406 O O . ASP A 1 184 ? -7.793 -1.267 14.489 1.00 81.94 184 ASP A O 1
ATOM 1410 N N . ARG A 1 185 ? -9.900 -1.621 15.165 1.00 84.88 185 ARG A N 1
ATOM 1411 C CA . ARG A 1 185 ? -10.510 -0.764 14.144 1.00 84.88 185 ARG A CA 1
ATOM 1412 C C . ARG A 1 185 ? -11.459 0.265 14.732 1.00 84.88 185 ARG A C 1
ATOM 1414 O O . ARG A 1 185 ? -12.478 -0.059 15.345 1.00 84.88 185 ARG A O 1
ATOM 1421 N N . LEU A 1 186 ? -11.167 1.526 14.425 1.00 89.56 186 LEU A N 1
ATOM 1422 C CA . LEU A 1 186 ? -12.062 2.659 14.631 1.00 89.56 186 LEU A CA 1
ATOM 1423 C C . LEU A 1 186 ? -12.759 3.024 13.318 1.00 89.56 186 LEU A C 1
ATOM 1425 O O . LEU A 1 186 ? -12.157 2.968 12.246 1.00 89.56 186 LEU A O 1
ATOM 1429 N N . VAL A 1 187 ? -14.020 3.441 13.405 1.00 87.94 187 VAL A N 1
ATOM 1430 C CA . VAL A 1 187 ? -14.800 3.931 12.265 1.00 87.94 187 VAL A CA 1
ATOM 1431 C C . VAL A 1 187 ? -15.208 5.377 12.470 1.00 87.94 187 VAL A C 1
ATOM 1433 O O . VAL A 1 187 ? -15.711 5.742 13.530 1.00 87.94 187 VAL A O 1
ATOM 1436 N N . ILE A 1 188 ? -15.013 6.184 11.427 1.00 86.94 188 ILE A N 1
ATOM 1437 C CA . ILE A 1 188 ? -15.487 7.565 11.356 1.00 86.94 188 ILE A CA 1
ATOM 1438 C C . ILE A 1 188 ? -16.840 7.559 10.646 1.00 86.94 188 ILE A C 1
ATOM 1440 O O . ILE A 1 188 ? -16.952 7.088 9.513 1.00 86.94 188 ILE A O 1
ATOM 1444 N N . LYS A 1 189 ? -17.865 8.092 11.308 1.00 82.81 189 LYS A N 1
ATOM 1445 C CA . LYS A 1 189 ? -19.207 8.279 10.749 1.00 82.81 189 LYS A CA 1
ATOM 1446 C C . LYS A 1 189 ? -19.589 9.751 10.811 1.00 82.81 189 LYS A C 1
ATOM 1448 O O . LYS A 1 189 ? -19.232 10.459 11.751 1.00 82.81 189 LYS A O 1
ATOM 1453 N N . THR A 1 190 ? -20.320 10.215 9.811 1.00 75.31 190 THR A N 1
ATOM 1454 C CA . THR A 1 190 ? -20.997 11.513 9.856 1.00 75.31 190 THR A CA 1
ATOM 1455 C C . THR A 1 190 ? -22.116 11.491 10.896 1.00 75.31 190 THR A C 1
ATOM 1457 O O . THR A 1 190 ? -22.590 10.428 11.293 1.00 75.31 190 THR A O 1
ATOM 1460 N N . SER A 1 191 ? -22.539 12.671 11.340 1.00 69.56 191 SER A N 1
ATOM 1461 C CA . SER A 1 191 ? -23.706 12.807 12.212 1.00 69.56 191 SER A CA 1
ATOM 1462 C C . SER A 1 191 ? -24.987 12.376 11.502 1.00 69.56 191 SER A C 1
ATOM 1464 O O . SER A 1 191 ? -25.176 12.721 10.337 1.00 69.56 191 SER A O 1
ATOM 1466 N N . ASP A 1 192 ? -25.892 11.725 12.234 1.00 64.06 192 ASP A N 1
ATOM 1467 C CA . ASP A 1 192 ? -27.258 11.418 11.785 1.00 64.06 192 ASP A CA 1
ATOM 1468 C C . ASP A 1 192 ? -28.194 12.647 11.880 1.00 64.06 192 ASP A C 1
ATOM 1470 O O . ASP A 1 192 ? -29.403 12.546 11.663 1.00 64.06 192 ASP A O 1
ATOM 1474 N N . ALA A 1 193 ? -27.664 13.822 12.251 1.00 64.06 193 ALA A N 1
ATOM 1475 C CA . ALA A 1 193 ? -28.433 15.058 12.337 1.00 64.06 193 ALA A CA 1
ATOM 1476 C C . ALA A 1 193 ? -29.005 15.470 10.967 1.00 64.06 193 ALA A C 1
ATOM 1478 O O . ALA A 1 193 ? -28.324 15.439 9.939 1.00 64.06 193 ALA A O 1
ATOM 1479 N N . ALA A 1 194 ? -30.268 15.906 10.965 1.00 57.75 194 ALA A N 1
ATOM 1480 C CA . ALA A 1 194 ? -30.980 16.303 9.755 1.00 57.75 194 ALA A CA 1
ATOM 1481 C C . ALA A 1 194 ? -30.235 17.418 8.992 1.00 57.75 194 ALA A C 1
ATOM 1483 O O . ALA A 1 194 ? -29.883 18.449 9.560 1.00 57.75 194 ALA A O 1
ATOM 1484 N N . GLY A 1 195 ? -30.019 17.221 7.687 1.00 59.06 195 GLY A N 1
ATOM 1485 C CA . GLY A 1 195 ? -29.338 18.188 6.816 1.00 59.06 195 GLY A CA 1
ATOM 1486 C C . GLY A 1 195 ? -27.812 18.053 6.755 1.00 59.06 195 GLY A C 1
ATOM 1487 O O . GLY A 1 195 ? -27.164 18.864 6.092 1.00 59.06 195 GLY A O 1
ATOM 1488 N N . LYS A 1 196 ? -27.222 17.044 7.408 1.00 64.25 196 LYS A N 1
ATOM 1489 C CA . LYS A 1 196 ? -25.821 16.652 7.200 1.00 64.25 196 LYS A CA 1
ATOM 1490 C C . LYS A 1 196 ? -25.737 15.620 6.073 1.00 64.25 196 LYS A C 1
ATOM 1492 O O . LYS A 1 196 ? -26.540 14.694 6.020 1.00 64.25 196 LYS A O 1
ATOM 1497 N N . ASN A 1 197 ? -24.775 15.794 5.165 1.00 61.62 197 ASN A N 1
ATOM 1498 C CA . ASN A 1 197 ? -24.506 14.819 4.111 1.00 61.62 197 ASN A CA 1
ATOM 1499 C C . ASN A 1 197 ? -23.842 13.589 4.742 1.00 61.62 197 ASN A C 1
ATOM 1501 O O . ASN A 1 197 ? -22.705 13.687 5.204 1.00 61.62 197 ASN A O 1
ATOM 1505 N N . SER A 1 198 ? -24.560 12.469 4.811 1.00 61.41 198 SER A N 1
ATOM 1506 C CA . SER A 1 198 ? -24.082 11.252 5.473 1.00 61.41 198 SER A CA 1
ATOM 1507 C C . SER A 1 198 ? -23.026 10.484 4.680 1.00 61.41 198 SER A C 1
ATOM 1509 O O . SER A 1 198 ? -22.386 9.568 5.197 1.00 61.41 198 SER A O 1
ATOM 1511 N N . ASP A 1 199 ? -22.844 10.847 3.414 1.00 65.38 199 ASP A N 1
ATOM 1512 C CA . ASP A 1 199 ? -22.210 9.957 2.447 1.00 65.38 199 ASP A CA 1
ATOM 1513 C C . ASP A 1 199 ? -20.693 10.166 2.343 1.00 65.38 199 ASP A C 1
ATOM 1515 O O . ASP A 1 199 ? -20.024 9.435 1.611 1.00 65.38 199 ASP A O 1
ATOM 1519 N N . GLU A 1 200 ? -20.133 11.121 3.101 1.00 73.62 200 GLU A N 1
ATOM 1520 C CA . GLU A 1 200 ? -18.733 11.543 2.969 1.00 73.62 200 GLU A CA 1
ATOM 1521 C C . GLU A 1 200 ? -18.023 11.871 4.307 1.00 73.62 200 GLU A C 1
ATOM 1523 O O . GLU A 1 200 ? -17.595 13.005 4.533 1.00 73.62 200 GLU A O 1
ATOM 1528 N N . PRO A 1 201 ? -17.871 10.906 5.239 1.00 81.56 201 PRO A N 1
ATOM 1529 C CA . PRO A 1 201 ? -17.000 11.073 6.399 1.00 81.56 201 PRO A CA 1
ATOM 1530 C C . PRO A 1 201 ? -15.547 11.307 5.961 1.00 81.56 201 PRO A C 1
ATOM 1532 O O . PRO A 1 201 ? -15.024 10.594 5.099 1.00 81.56 201 PRO A O 1
ATOM 1535 N N . ALA A 1 202 ? -14.891 12.281 6.598 1.00 83.00 202 ALA A N 1
ATOM 1536 C CA . ALA A 1 202 ? -13.539 12.705 6.256 1.00 83.00 202 ALA A CA 1
ATOM 1537 C C . ALA A 1 202 ? -12.649 12.886 7.492 1.00 83.00 202 ALA A C 1
ATOM 1539 O O . ALA A 1 202 ? -13.102 13.343 8.542 1.00 83.00 202 ALA A O 1
ATOM 1540 N N . MET A 1 203 ? -11.366 12.568 7.332 1.00 88.56 203 MET A N 1
ATOM 1541 C CA . MET A 1 203 ? -10.295 12.894 8.270 1.00 88.56 203 MET A CA 1
ATOM 1542 C C . MET A 1 203 ? -9.411 13.968 7.645 1.00 88.56 203 MET A C 1
ATOM 1544 O O . MET A 1 203 ? -8.973 13.812 6.506 1.00 88.56 203 MET A O 1
ATOM 1548 N N . CYS A 1 204 ? -9.166 15.056 8.374 1.00 86.75 204 CYS A N 1
ATOM 1549 C CA . CYS A 1 204 ? -8.485 16.227 7.834 1.00 86.75 204 CYS A CA 1
ATOM 1550 C C . CYS A 1 204 ? -7.239 16.608 8.638 1.00 86.75 204 CYS A C 1
ATOM 1552 O O . CYS A 1 204 ? -7.220 16.510 9.863 1.00 86.75 204 CYS A O 1
ATOM 1554 N N . TRP A 1 205 ? -6.231 17.112 7.931 1.00 88.62 205 TRP A N 1
ATOM 1555 C CA . TRP A 1 205 ? -5.010 17.697 8.466 1.00 88.62 205 TRP A CA 1
ATOM 1556 C C . TRP A 1 205 ? -4.946 19.163 8.058 1.00 88.62 205 TRP A C 1
ATOM 1558 O O . TRP A 1 205 ? -5.040 19.494 6.874 1.00 88.62 205 TRP A O 1
ATOM 1568 N N . ASP A 1 206 ? -4.763 20.038 9.040 1.00 83.44 206 ASP A N 1
ATOM 1569 C CA . ASP A 1 206 ? -4.587 21.470 8.826 1.00 83.44 206 ASP A CA 1
ATOM 1570 C C . ASP A 1 206 ? -3.274 21.931 9.461 1.00 83.44 206 ASP A C 1
ATOM 1572 O O . ASP A 1 206 ? -2.903 21.503 10.555 1.00 83.44 206 ASP A O 1
ATOM 1576 N N . LYS A 1 207 ? -2.566 22.819 8.767 1.00 79.81 207 LYS A N 1
ATOM 1577 C CA . LYS A 1 207 ? -1.427 23.539 9.334 1.00 79.81 207 LYS A CA 1
ATOM 1578 C C . LYS A 1 207 ? -1.982 24.863 9.836 1.00 79.81 207 LYS A C 1
ATOM 1580 O O . LYS A 1 207 ? -2.525 25.611 9.031 1.00 79.81 207 LYS A O 1
ATOM 1585 N N . GLU A 1 208 ? -1.770 25.190 11.114 1.00 66.25 208 GLU A N 1
ATOM 1586 C CA . GLU A 1 208 ? -2.321 26.367 11.835 1.00 66.25 208 GLU A CA 1
ATOM 1587 C C . GLU A 1 208 ? -2.245 27.728 11.092 1.00 66.25 208 GLU A C 1
ATOM 1589 O O . GLU A 1 208 ? -2.903 28.696 11.467 1.00 66.25 208 GLU A O 1
ATOM 1594 N N . GLN A 1 209 ? -1.484 27.818 10.000 1.00 59.75 209 GLN A N 1
ATOM 1595 C CA . GLN A 1 209 ? -1.368 28.964 9.100 1.00 59.75 209 GLN A CA 1
ATOM 1596 C C . GLN A 1 209 ? -2.530 29.132 8.092 1.00 59.75 209 GLN A C 1
ATOM 1598 O O . GLN A 1 209 ? -2.444 30.021 7.245 1.00 59.75 209 GLN A O 1
ATOM 1603 N N . LYS A 1 210 ? -3.614 28.339 8.170 1.00 59.19 210 LYS A N 1
ATOM 1604 C CA . LYS A 1 210 ? -4.855 28.486 7.370 1.00 59.19 210 LYS A CA 1
ATOM 1605 C C . LYS A 1 210 ? -4.629 28.609 5.858 1.00 59.19 210 LYS A C 1
ATOM 1607 O O . LYS A 1 210 ? -5.371 29.318 5.184 1.00 59.19 210 LYS A O 1
ATOM 1612 N N . GLN A 1 211 ? -3.582 28.008 5.302 1.00 62.91 211 GLN A N 1
ATOM 1613 C CA . GLN A 1 211 ? -3.306 28.113 3.862 1.00 62.91 211 GLN A CA 1
ATOM 1614 C C . GLN A 1 211 ? -3.989 27.001 3.071 1.00 62.91 211 GLN A C 1
ATOM 1616 O O . GLN A 1 211 ? -4.512 27.267 1.989 1.00 62.91 211 GLN A O 1
ATOM 1621 N N . SER A 1 212 ? -4.008 25.785 3.619 1.00 72.12 212 SER A N 1
ATOM 1622 C CA . SER A 1 212 ? -4.635 24.632 2.989 1.00 72.12 212 SER A CA 1
ATOM 1623 C C . SER A 1 212 ? -4.983 23.565 4.023 1.00 72.12 212 SER A C 1
ATOM 1625 O O . SER A 1 212 ? -4.133 23.224 4.842 1.00 72.12 212 SER A O 1
ATOM 1627 N N . THR A 1 213 ? -6.178 22.986 3.925 1.00 82.38 213 THR A N 1
ATOM 1628 C CA . THR A 1 213 ? -6.572 21.792 4.688 1.00 82.38 213 THR A CA 1
ATOM 1629 C C . THR A 1 213 ? -6.603 20.593 3.745 1.00 82.38 213 THR A C 1
ATOM 1631 O O . THR A 1 213 ? -7.151 20.684 2.649 1.00 82.38 213 THR A O 1
ATOM 1634 N N . LEU A 1 214 ? -5.987 19.482 4.146 1.00 86.19 214 LEU A N 1
ATOM 1635 C CA . LEU A 1 214 ? -5.964 18.222 3.402 1.00 86.19 214 LEU A CA 1
ATOM 1636 C C . LEU A 1 214 ? -6.958 17.256 4.046 1.00 86.19 214 LEU A C 1
ATOM 1638 O O . LEU A 1 214 ? -6.808 16.958 5.223 1.00 86.19 214 LEU A O 1
ATOM 1642 N N . CYS A 1 215 ? -7.934 16.744 3.305 1.00 86.56 215 CYS A N 1
ATOM 1643 C CA . CYS A 1 215 ? -8.949 15.823 3.814 1.00 86.56 215 CYS A CA 1
ATOM 1644 C C . CYS A 1 215 ? -8.951 14.513 3.022 1.00 86.56 215 CYS A C 1
ATOM 1646 O O . CYS A 1 215 ? -9.088 14.528 1.798 1.00 86.56 215 CYS A O 1
ATOM 1648 N N . LEU A 1 216 ? -8.818 13.387 3.725 1.00 88.88 216 LEU A N 1
ATOM 1649 C CA . LEU A 1 216 ? -9.060 12.044 3.205 1.00 88.88 216 LEU A CA 1
ATOM 1650 C C . LEU A 1 216 ? -10.507 11.667 3.513 1.00 88.88 216 LEU A C 1
ATOM 1652 O O . LEU A 1 216 ? -10.878 11.569 4.683 1.00 88.88 216 LEU A O 1
ATOM 1656 N N . ALA A 1 217 ? -11.308 11.446 2.479 1.00 83.62 217 ALA A N 1
ATOM 1657 C CA . ALA A 1 217 ? -12.720 11.140 2.621 1.00 83.62 217 ALA A CA 1
ATOM 1658 C C . ALA A 1 217 ? -13.101 9.862 1.884 1.00 83.62 217 ALA A C 1
ATOM 1660 O O . ALA A 1 217 ? -12.514 9.508 0.860 1.00 83.62 217 ALA A O 1
ATOM 1661 N N . ALA A 1 218 ? -14.098 9.174 2.428 1.00 79.62 218 ALA A N 1
ATOM 1662 C CA . ALA A 1 218 ? -14.712 8.019 1.798 1.00 79.62 218 ALA A CA 1
ATOM 1663 C C . ALA A 1 218 ? -16.067 8.441 1.238 1.00 79.62 218 ALA A C 1
ATOM 1665 O O . ALA A 1 218 ? -16.886 8.939 2.001 1.00 79.62 218 ALA A O 1
ATOM 1666 N N . MET A 1 219 ? -16.316 8.209 -0.048 1.00 72.75 219 MET A N 1
ATOM 1667 C CA . MET A 1 219 ? -17.606 8.462 -0.700 1.00 72.75 219 MET A CA 1
ATOM 1668 C C . MET A 1 219 ? -18.161 7.179 -1.301 1.00 72.75 219 MET A C 1
ATOM 1670 O O . MET A 1 219 ? -17.395 6.270 -1.611 1.00 72.75 219 MET A O 1
ATOM 1674 N N . ASN A 1 220 ? -19.473 7.104 -1.498 1.00 66.06 220 ASN A N 1
ATOM 1675 C CA . ASN A 1 220 ? -20.066 5.979 -2.217 1.00 66.06 220 ASN A CA 1
ATOM 1676 C C . ASN A 1 220 ? -19.590 5.982 -3.675 1.00 66.06 220 ASN A C 1
ATOM 1678 O O . ASN A 1 220 ? -19.508 7.028 -4.324 1.00 66.06 220 ASN A O 1
ATOM 1682 N N . SER A 1 221 ? -19.220 4.805 -4.166 1.00 58.34 221 SER A N 1
ATOM 1683 C CA . SER A 1 221 ? -18.753 4.618 -5.535 1.00 58.34 221 SER A CA 1
ATOM 1684 C C . SER A 1 221 ? -19.935 4.564 -6.504 1.00 58.34 221 SER A C 1
ATOM 1686 O O . SER A 1 221 ? -20.914 3.873 -6.247 1.00 58.34 221 SER A O 1
ATOM 1688 N N . THR A 1 222 ? -19.827 5.215 -7.664 1.00 53.09 222 THR A N 1
ATOM 1689 C CA . THR A 1 222 ? -20.630 4.863 -8.856 1.00 53.09 222 THR A CA 1
ATOM 1690 C C . THR A 1 222 ? -19.842 3.927 -9.787 1.00 53.09 222 THR A C 1
ATOM 1692 O O . THR A 1 222 ? -20.014 3.984 -11.002 1.00 53.09 222 THR A O 1
ATOM 1695 N N . GLY A 1 223 ? -18.879 3.178 -9.236 1.00 48.12 223 GLY A N 1
ATOM 1696 C CA . GLY A 1 223 ? -17.806 2.484 -9.950 1.00 48.12 223 GLY A CA 1
ATOM 1697 C C . GLY A 1 223 ? -18.237 1.331 -10.859 1.00 48.12 223 GLY A C 1
ATOM 1698 O O . GLY A 1 223 ? -19.414 1.052 -11.038 1.00 48.12 223 GLY A O 1
ATOM 1699 N N . VAL A 1 224 ? -17.229 0.668 -11.435 1.00 49.06 224 VAL A N 1
ATOM 1700 C CA . VAL A 1 224 ? -17.269 -0.205 -12.630 1.00 49.06 224 VAL A CA 1
ATOM 1701 C C . VAL A 1 224 ? -18.195 -1.428 -12.508 1.00 49.06 224 VAL A C 1
ATOM 1703 O O . VAL A 1 224 ? -18.587 -1.991 -13.527 1.00 49.06 224 VAL A O 1
ATOM 1706 N N . ASN A 1 225 ? -18.589 -1.822 -11.293 1.00 47.25 225 ASN A N 1
ATOM 1707 C CA . ASN A 1 225 ? -19.453 -2.981 -11.053 1.00 47.25 225 ASN A CA 1
ATOM 1708 C C . ASN A 1 225 ? -20.512 -2.701 -9.964 1.00 47.25 225 ASN A C 1
ATOM 1710 O O . ASN A 1 225 ? -20.497 -3.318 -8.899 1.00 47.25 225 ASN A O 1
ATOM 1714 N N . PRO A 1 226 ? -21.464 -1.783 -10.208 1.00 50.16 226 PRO A N 1
ATOM 1715 C CA . PRO A 1 226 ? -22.449 -1.387 -9.199 1.00 50.16 226 PRO A CA 1
ATOM 1716 C C . PRO A 1 226 ? -23.453 -2.510 -8.871 1.00 50.16 226 PRO A C 1
ATOM 1718 O O . PRO A 1 226 ? -24.176 -2.417 -7.887 1.00 50.16 226 PRO A O 1
ATOM 1721 N N . ASN A 1 227 ? -23.481 -3.574 -9.686 1.00 50.72 227 ASN A N 1
ATOM 1722 C CA . ASN A 1 227 ? -24.388 -4.720 -9.574 1.00 50.72 227 ASN A CA 1
ATOM 1723 C C . ASN A 1 227 ? -23.646 -6.065 -9.374 1.00 50.72 227 ASN A C 1
ATOM 1725 O O . ASN A 1 227 ? -24.243 -7.117 -9.595 1.00 50.72 227 ASN A O 1
ATOM 1729 N N . GLY A 1 228 ? -22.345 -6.054 -9.050 1.00 50.94 228 GLY A N 1
ATOM 1730 C CA . GLY A 1 228 ? -21.561 -7.279 -8.823 1.00 50.94 228 GLY A CA 1
ATOM 1731 C C . GLY A 1 228 ? -21.830 -7.923 -7.455 1.00 50.94 228 GLY A C 1
ATOM 1732 O O . GLY A 1 228 ? -22.324 -7.262 -6.549 1.00 50.94 228 GLY A O 1
ATOM 1733 N N . GLU A 1 229 ? -21.474 -9.203 -7.278 1.00 46.56 229 GLU A N 1
ATOM 1734 C CA . GLU A 1 229 ? -21.628 -9.931 -5.995 1.00 46.56 229 GLU A CA 1
ATOM 1735 C C . GLU A 1 229 ? -20.765 -9.355 -4.849 1.00 46.56 229 GLU A C 1
ATOM 1737 O O . GLU A 1 229 ? -21.073 -9.581 -3.683 1.00 46.56 229 GLU A O 1
ATOM 1742 N N . ASN A 1 230 ? -19.721 -8.585 -5.185 1.00 46.88 230 ASN A N 1
ATOM 1743 C CA . ASN A 1 230 ? -18.900 -7.778 -4.275 1.00 46.88 230 ASN A CA 1
ATOM 1744 C C . ASN A 1 230 ? -18.764 -6.360 -4.860 1.00 46.88 230 ASN A C 1
ATOM 1746 O O . ASN A 1 230 ? -17.827 -6.107 -5.622 1.00 46.88 230 ASN A O 1
ATOM 1750 N N . PRO A 1 231 ? -19.708 -5.449 -4.591 1.00 50.72 231 PRO A N 1
ATOM 1751 C CA . PRO A 1 231 ? -19.567 -4.061 -5.005 1.00 50.72 231 PRO A CA 1
ATOM 1752 C C . PRO A 1 231 ? -18.388 -3.415 -4.255 1.00 50.72 231 PRO A C 1
ATOM 1754 O O . PRO A 1 231 ? -18.294 -3.494 -3.031 1.00 50.72 231 PRO A O 1
ATOM 1757 N N . ASP A 1 232 ? -17.470 -2.768 -4.979 1.00 51.69 232 ASP A N 1
ATOM 1758 C CA . ASP A 1 232 ? -16.496 -1.856 -4.366 1.00 51.69 232 ASP A CA 1
ATOM 1759 C C . ASP A 1 232 ? -17.264 -0.620 -3.875 1.00 51.69 232 ASP A C 1
ATOM 1761 O O . ASP A 1 232 ? -17.413 0.379 -4.585 1.00 51.69 232 ASP A O 1
ATOM 1765 N N . ASP A 1 233 ? -17.828 -0.723 -2.671 1.00 59.50 233 ASP A N 1
ATOM 1766 C CA . ASP A 1 233 ? -18.894 0.164 -2.197 1.00 59.50 233 ASP A CA 1
ATOM 1767 C C . ASP A 1 233 ? -18.452 1.623 -2.027 1.00 59.50 233 ASP A C 1
ATOM 1769 O O . ASP A 1 233 ? -19.279 2.541 -2.077 1.00 59.50 233 ASP A O 1
ATOM 1773 N N . ARG A 1 234 ? -17.151 1.880 -1.821 1.00 66.06 234 ARG A N 1
ATOM 1774 C CA . ARG A 1 234 ? -16.662 3.216 -1.455 1.00 66.06 234 ARG A CA 1
ATOM 1775 C C . ARG A 1 234 ? -15.326 3.574 -2.097 1.00 66.06 234 ARG A C 1
ATOM 1777 O O . ARG A 1 234 ? -14.373 2.805 -2.063 1.00 66.06 234 ARG A O 1
ATOM 1784 N N . ILE A 1 235 ? -15.240 4.797 -2.614 1.00 74.56 235 ILE A N 1
ATOM 1785 C CA . ILE A 1 235 ? -14.014 5.401 -3.137 1.00 74.56 235 ILE A CA 1
ATOM 1786 C C . ILE A 1 235 ? -13.382 6.250 -2.037 1.00 74.56 235 ILE A C 1
ATOM 1788 O O . ILE A 1 235 ? -14.025 7.149 -1.488 1.00 74.56 235 ILE A O 1
ATOM 1792 N N . LEU A 1 236 ? -12.101 6.004 -1.760 1.00 81.12 236 LEU A N 1
ATOM 1793 C CA . LEU A 1 236 ? -11.271 6.914 -0.977 1.00 81.12 236 LEU A CA 1
ATOM 1794 C C . LEU A 1 236 ? -10.694 7.990 -1.889 1.00 81.12 236 LEU A C 1
ATOM 1796 O O . LEU A 1 236 ? -10.119 7.688 -2.934 1.00 81.12 236 LEU A O 1
ATOM 1800 N N . HIS A 1 237 ? -10.816 9.249 -1.486 1.00 81.25 237 HIS A N 1
ATOM 1801 C CA . HIS A 1 237 ? -10.211 10.354 -2.211 1.00 81.25 237 HIS A CA 1
ATOM 1802 C C . HIS A 1 237 ? -9.598 11.375 -1.257 1.00 81.25 237 HIS A C 1
ATOM 1804 O O . HIS A 1 237 ? -10.070 11.597 -0.142 1.00 81.25 237 HIS A O 1
ATOM 1810 N N . LEU A 1 238 ? -8.525 12.004 -1.724 1.00 86.19 238 LEU A N 1
ATOM 1811 C CA . LEU A 1 238 ? -7.771 13.003 -0.987 1.00 86.19 238 LEU A CA 1
ATOM 1812 C C . LEU A 1 238 ? -7.977 14.367 -1.652 1.00 86.19 238 LEU A C 1
ATOM 1814 O O . LEU A 1 238 ? -7.687 14.519 -2.840 1.00 86.19 238 LEU A O 1
ATOM 1818 N N . ARG A 1 239 ? -8.475 15.357 -0.909 1.00 81.56 239 ARG A N 1
ATOM 1819 C CA . ARG A 1 239 ? -8.721 16.721 -1.409 1.00 81.56 239 ARG A CA 1
ATOM 1820 C C . ARG A 1 239 ? -8.024 17.775 -0.567 1.00 81.56 239 ARG A C 1
ATOM 1822 O O . ARG A 1 239 ? -7.897 17.627 0.644 1.00 81.56 239 ARG A O 1
ATOM 1829 N N . THR A 1 240 ? -7.596 18.849 -1.219 1.00 78.31 240 THR A N 1
ATOM 1830 C CA . THR A 1 240 ? -7.054 20.054 -0.588 1.00 78.31 240 THR A CA 1
ATOM 1831 C C . THR A 1 240 ? -7.982 21.237 -0.814 1.00 78.31 240 THR A C 1
ATOM 1833 O O . THR A 1 240 ? -8.260 21.593 -1.961 1.00 78.31 240 THR A O 1
ATOM 1836 N N . THR A 1 241 ? -8.409 21.889 0.263 1.00 71.69 241 THR A N 1
ATOM 1837 C CA . THR A 1 241 ? -9.100 23.185 0.225 1.00 71.69 241 THR A CA 1
ATOM 1838 C C . THR A 1 241 ? -8.102 24.299 0.505 1.00 71.69 241 THR A C 1
ATOM 1840 O O . THR A 1 241 ? -7.362 24.212 1.481 1.00 71.69 241 THR A O 1
ATOM 1843 N N . SER A 1 242 ? -8.071 25.353 -0.317 1.00 62.25 242 SER A N 1
ATOM 1844 C CA . SER A 1 242 ? -7.313 26.576 -0.016 1.00 62.25 242 SER A CA 1
ATOM 1845 C C . SER A 1 242 ? -8.236 27.631 0.601 1.00 62.25 242 SER A C 1
ATOM 1847 O O . SER A 1 242 ? -9.429 27.678 0.315 1.00 62.25 242 SER A O 1
ATOM 1849 N N . SER A 1 243 ? -7.703 28.495 1.467 1.00 54.62 243 SER A N 1
ATOM 1850 C CA . SER A 1 243 ? -8.507 29.504 2.179 1.00 54.62 243 SER A CA 1
ATOM 1851 C C . SER A 1 243 ? -8.818 30.773 1.378 1.00 54.62 243 SER A C 1
ATOM 1853 O O . SER A 1 243 ? -9.490 31.669 1.892 1.00 54.62 243 SER A O 1
ATOM 1855 N N . LYS A 1 244 ? -8.317 30.900 0.142 1.00 47.59 244 LYS A N 1
ATOM 1856 C CA . LYS A 1 244 ? -8.461 32.117 -0.668 1.00 47.59 244 LYS A CA 1
ATOM 1857 C C . LYS A 1 244 ? -8.998 31.802 -2.058 1.00 47.59 244 LYS A C 1
ATOM 1859 O O . LYS A 1 244 ? -8.288 31.240 -2.882 1.00 47.59 244 LYS A O 1
ATOM 1864 N N . ASN A 1 245 ? -10.204 32.312 -2.305 1.00 44.78 245 ASN A N 1
ATOM 1865 C CA . ASN A 1 245 ? -10.902 32.375 -3.586 1.00 44.78 245 ASN A CA 1
ATOM 1866 C C . ASN A 1 245 ? -11.244 31.008 -4.186 1.00 44.78 245 ASN A C 1
ATOM 1868 O O . ASN A 1 245 ? -10.558 30.515 -5.081 1.00 44.78 245 ASN A O 1
ATOM 1872 N N . ASP A 1 246 ? -12.386 30.479 -3.740 1.00 44.41 246 ASP A N 1
ATOM 1873 C CA . ASP A 1 246 ? -13.195 29.497 -4.461 1.00 44.41 246 ASP A CA 1
ATOM 1874 C C . ASP A 1 246 ? -13.518 30.024 -5.871 1.00 44.41 246 ASP A C 1
ATOM 1876 O O . ASP A 1 246 ? -14.571 30.602 -6.133 1.00 44.41 246 ASP A O 1
ATOM 1880 N N . THR A 1 247 ? -12.599 29.826 -6.810 1.00 45.34 247 THR A N 1
ATOM 1881 C CA . THR A 1 247 ? -13.025 29.509 -8.169 1.00 45.34 247 THR A CA 1
ATOM 1882 C C . THR A 1 247 ? -13.303 28.019 -8.138 1.00 45.34 247 THR A C 1
ATOM 1884 O O . THR A 1 247 ? -12.386 27.203 -8.119 1.00 45.34 247 THR A O 1
ATOM 1887 N N . GLU A 1 248 ? -14.585 27.682 -7.996 1.00 46.00 248 GLU A N 1
ATOM 1888 C CA . GLU A 1 248 ? -15.082 26.314 -8.068 1.00 46.00 248 GLU A CA 1
ATOM 1889 C C . GLU A 1 248 ? -14.592 25.683 -9.372 1.00 46.00 248 GLU A C 1
ATOM 1891 O O . GLU A 1 248 ? -15.152 25.907 -10.445 1.00 46.00 248 GLU A O 1
ATOM 1896 N N . VAL A 1 249 ? -13.541 24.871 -9.302 1.00 44.31 249 VAL A N 1
ATOM 1897 C CA . VAL A 1 249 ? -13.355 23.848 -10.321 1.00 44.31 249 VAL A CA 1
ATOM 1898 C C . VAL A 1 249 ? -14.417 22.815 -9.997 1.00 44.31 249 VAL A C 1
ATOM 1900 O O . VAL A 1 249 ? -14.252 22.063 -9.041 1.00 44.31 249 VAL A O 1
ATOM 1903 N N . VAL A 1 250 ? -15.533 22.841 -10.732 1.00 41.19 250 VAL A N 1
ATOM 1904 C CA . VAL A 1 250 ? -16.572 21.808 -10.658 1.00 41.19 250 VAL A CA 1
ATOM 1905 C C . VAL A 1 250 ? -15.872 20.468 -10.886 1.00 41.19 250 VAL A C 1
ATOM 1907 O O . VAL A 1 250 ? -15.409 20.212 -12.002 1.00 41.19 250 VAL A O 1
ATOM 1910 N N . PRO A 1 251 ? -15.717 19.618 -9.858 1.00 45.72 251 PRO A N 1
ATOM 1911 C CA . PRO A 1 251 ? -15.097 18.324 -10.051 1.00 45.72 251 PRO A CA 1
ATOM 1912 C C . PRO A 1 251 ? -16.050 17.493 -10.909 1.00 45.72 251 PRO A C 1
ATOM 1914 O O . PRO A 1 251 ? -17.255 17.492 -10.668 1.00 45.72 251 PRO A O 1
ATOM 1917 N N . GLY A 1 252 ? -15.537 16.713 -11.859 1.00 43.56 252 GLY A N 1
ATOM 1918 C CA . GLY A 1 252 ? -16.331 15.701 -12.572 1.00 43.56 252 GLY A CA 1
ATOM 1919 C C . GLY A 1 252 ? -16.795 14.533 -11.681 1.00 43.56 252 GLY A C 1
ATOM 1920 O O . GLY A 1 252 ? -17.023 13.443 -12.188 1.00 43.56 252 GLY A O 1
ATOM 1921 N N . THR A 1 253 ? -16.863 14.718 -10.356 1.00 48.91 253 THR A N 1
ATOM 1922 C CA . THR A 1 253 ? -17.165 13.695 -9.342 1.00 48.91 253 THR A CA 1
ATOM 1923 C C . THR A 1 253 ? -18.164 14.224 -8.302 1.00 48.91 253 THR A C 1
ATOM 1925 O O . THR A 1 253 ? -18.056 15.384 -7.904 1.00 48.91 253 THR A O 1
ATOM 1928 N N . PRO A 1 254 ? -19.098 13.386 -7.809 1.00 49.75 254 PRO A N 1
ATOM 1929 C CA . PRO A 1 254 ? -20.231 13.782 -6.954 1.00 49.75 254 PRO A CA 1
ATOM 1930 C C . PRO A 1 254 ? -19.887 14.137 -5.485 1.00 49.75 254 PRO A C 1
ATOM 1932 O O . PRO A 1 254 ? -20.765 14.123 -4.628 1.00 49.75 254 PRO A O 1
ATOM 1935 N N . SER A 1 255 ? -18.628 14.455 -5.169 1.00 56.59 255 SER A N 1
ATOM 1936 C CA . SER A 1 255 ? -18.177 14.766 -3.799 1.00 56.59 255 SER A CA 1
ATOM 1937 C C . SER A 1 255 ? -18.603 16.170 -3.349 1.00 56.59 255 SER A C 1
ATOM 1939 O O . SER A 1 255 ? -18.541 17.131 -4.120 1.00 56.59 255 SER A O 1
ATOM 1941 N N . SER A 1 256 ? -18.999 16.290 -2.077 1.00 57.41 256 SER A N 1
ATOM 1942 C CA . SER A 1 256 ? -19.410 17.541 -1.428 1.00 57.41 256 SER A CA 1
ATOM 1943 C C . SER A 1 256 ? -18.240 18.356 -0.862 1.00 57.41 256 SER A C 1
ATOM 1945 O O . SER A 1 256 ? -18.398 19.544 -0.568 1.00 57.41 256 SER A O 1
ATOM 1947 N N . LEU A 1 257 ? -17.050 17.757 -0.751 1.00 61.31 257 LEU A N 1
ATOM 1948 C CA . LEU A 1 257 ? -15.823 18.453 -0.366 1.00 61.31 257 LEU A CA 1
ATOM 1949 C C . LEU A 1 257 ? -15.320 19.322 -1.521 1.00 61.31 257 LEU A C 1
ATOM 1951 O O . LEU A 1 257 ? -14.845 18.808 -2.526 1.00 61.31 257 LEU A O 1
ATOM 1955 N N . LYS A 1 258 ? -15.373 20.649 -1.398 1.00 61.59 258 LYS A N 1
ATOM 1956 C CA . LYS A 1 258 ? -14.775 21.548 -2.403 1.00 61.59 258 LYS A CA 1
ATOM 1957 C C . LYS A 1 258 ? -13.245 21.424 -2.399 1.00 61.59 258 LYS A C 1
ATOM 1959 O O . LYS A 1 258 ? -12.668 21.029 -1.393 1.00 61.59 258 LYS A O 1
ATOM 1964 N N . GLY A 1 259 ? -12.582 21.761 -3.504 1.00 66.69 259 GLY A N 1
ATOM 1965 C CA . GLY A 1 259 ? -11.116 21.781 -3.593 1.00 66.69 259 GLY A CA 1
ATOM 1966 C C . GLY A 1 259 ? -10.541 20.918 -4.715 1.00 66.69 259 GLY A C 1
ATOM 1967 O O . GLY A 1 259 ? -11.261 20.260 -5.464 1.00 66.69 259 GLY A O 1
ATOM 1968 N N . THR A 1 260 ? -9.219 20.947 -4.843 1.00 76.31 260 THR A N 1
ATOM 1969 C CA . THR A 1 260 ? -8.460 20.166 -5.831 1.00 76.31 260 THR A CA 1
ATOM 1970 C C . THR A 1 260 ? -8.015 18.828 -5.247 1.00 76.31 260 THR A C 1
ATOM 1972 O O . THR A 1 260 ? -7.978 18.658 -4.028 1.00 76.31 260 THR A O 1
ATOM 1975 N N . THR A 1 261 ? -7.637 17.873 -6.099 1.00 82.19 261 THR A N 1
ATOM 1976 C CA . THR A 1 261 ? -6.995 16.625 -5.659 1.00 82.19 261 THR A CA 1
ATOM 1977 C C . THR A 1 261 ? -5.740 16.929 -4.842 1.00 82.19 261 THR A C 1
ATOM 1979 O O . THR A 1 261 ? -4.891 17.710 -5.272 1.00 82.19 261 THR A O 1
ATOM 1982 N N . GLY A 1 262 ? -5.637 16.321 -3.662 1.00 81.75 262 GLY A N 1
ATOM 1983 C CA . GLY A 1 262 ? -4.463 16.420 -2.802 1.00 81.75 262 GLY A CA 1
ATOM 1984 C C . GLY A 1 262 ? -3.365 15.437 -3.203 1.00 81.75 262 GLY A C 1
ATOM 1985 O O . GLY A 1 262 ? -3.629 14.412 -3.829 1.00 81.75 262 GLY A O 1
ATOM 1986 N N . THR A 1 263 ? -2.131 15.728 -2.795 1.00 86.06 263 THR A N 1
ATOM 1987 C CA . THR A 1 263 ? -0.974 14.861 -3.055 1.00 86.06 263 THR A CA 1
ATOM 1988 C C . THR A 1 263 ? -0.621 14.054 -1.813 1.00 86.06 263 THR A C 1
ATOM 1990 O O . THR A 1 263 ? -0.336 14.625 -0.761 1.00 86.06 263 THR A O 1
ATOM 1993 N N . LEU A 1 264 ? -0.578 12.729 -1.954 1.00 88.00 264 LEU A N 1
ATOM 1994 C CA . LEU A 1 264 ? -0.002 11.818 -0.967 1.00 88.00 264 LEU A CA 1
ATOM 1995 C C . LEU A 1 264 ? 1.390 11.390 -1.434 1.00 88.00 264 LEU A C 1
ATOM 1997 O O . LEU A 1 264 ? 1.528 10.801 -2.503 1.00 88.00 264 LEU A O 1
ATOM 2001 N N . TYR A 1 265 ? 2.415 11.661 -0.627 1.00 89.88 265 TYR A N 1
ATOM 2002 C CA . TYR A 1 265 ? 3.762 11.150 -0.871 1.00 89.88 265 TYR A CA 1
ATOM 2003 C C . TYR A 1 265 ? 3.966 9.851 -0.087 1.00 89.88 265 TYR A C 1
ATOM 2005 O O . TYR A 1 265 ? 4.166 9.880 1.126 1.00 89.88 265 TYR A O 1
ATOM 2013 N N . ALA A 1 266 ? 3.865 8.714 -0.776 1.00 89.62 266 ALA A N 1
ATOM 2014 C CA . ALA A 1 266 ? 3.978 7.387 -0.181 1.00 89.62 266 ALA A CA 1
ATOM 2015 C C . ALA A 1 266 ? 4.485 6.356 -1.200 1.00 89.62 266 ALA A C 1
ATOM 2017 O O . ALA A 1 266 ? 4.306 6.521 -2.407 1.00 89.62 266 ALA A O 1
ATOM 2018 N N . ASN A 1 267 ? 5.057 5.258 -0.699 1.00 88.81 267 ASN A N 1
ATOM 2019 C CA . ASN A 1 267 ? 5.233 4.050 -1.501 1.00 88.81 267 ASN A CA 1
ATOM 2020 C C . ASN A 1 267 ? 3.870 3.375 -1.648 1.00 88.81 267 ASN A C 1
ATOM 2022 O O . ASN A 1 267 ? 3.264 2.985 -0.651 1.00 88.81 267 ASN A O 1
ATOM 2026 N N . ILE A 1 268 ? 3.394 3.252 -2.882 1.00 91.69 268 ILE A N 1
ATOM 2027 C CA . ILE A 1 268 ? 2.113 2.617 -3.182 1.00 91.69 268 ILE A CA 1
ATOM 2028 C C . ILE A 1 268 ? 2.392 1.205 -3.681 1.00 91.69 268 ILE A C 1
ATOM 2030 O O . ILE A 1 268 ? 3.229 1.004 -4.562 1.00 91.69 268 ILE A O 1
ATOM 2034 N N . VAL A 1 269 ? 1.674 0.239 -3.120 1.00 92.44 269 VAL A N 1
ATOM 2035 C CA . VAL A 1 269 ? 1.602 -1.124 -3.635 1.00 92.44 269 VAL A CA 1
ATOM 2036 C C . VAL A 1 269 ? 0.167 -1.357 -4.075 1.00 92.44 269 VAL A C 1
ATOM 2038 O O . VAL A 1 269 ? -0.767 -1.119 -3.315 1.00 92.44 269 VAL A O 1
ATOM 2041 N N . MET A 1 270 ? 0.008 -1.755 -5.327 1.00 91.00 270 MET A N 1
ATOM 2042 C CA . MET A 1 270 ? -1.274 -1.949 -5.986 1.00 91.00 270 MET A CA 1
ATOM 2043 C C . MET A 1 270 ? -1.440 -3.423 -6.301 1.00 91.00 270 MET A C 1
ATOM 2045 O O . MET A 1 270 ? -0.483 -4.085 -6.699 1.00 91.00 270 MET A O 1
ATOM 2049 N N . GLU A 1 271 ? -2.656 -3.922 -6.154 1.00 86.06 271 GLU A N 1
ATOM 2050 C CA . GLU A 1 271 ? -3.012 -5.247 -6.632 1.00 86.06 271 GLU A CA 1
ATOM 2051 C C . GLU A 1 271 ? -3.315 -5.182 -8.136 1.00 86.06 271 GLU A C 1
ATOM 2053 O O . GLU A 1 271 ? -4.177 -4.423 -8.578 1.00 86.06 271 GLU A O 1
ATOM 2058 N N . ASN A 1 272 ? -2.581 -5.951 -8.937 1.00 82.19 272 ASN A N 1
ATOM 2059 C CA . ASN A 1 272 ? -2.825 -6.096 -10.364 1.00 82.19 272 ASN A CA 1
ATOM 2060 C C . ASN A 1 272 ? -3.835 -7.224 -10.590 1.00 82.19 272 ASN A C 1
ATOM 2062 O O . ASN A 1 272 ? -3.483 -8.403 -10.630 1.00 82.19 272 ASN A O 1
ATOM 2066 N N . THR A 1 273 ? -5.096 -6.854 -10.797 1.00 77.00 273 THR A N 1
ATOM 2067 C CA . THR A 1 273 ? -6.193 -7.810 -11.006 1.00 77.00 273 THR A CA 1
ATOM 2068 C C . THR A 1 273 ? -6.125 -8.553 -12.344 1.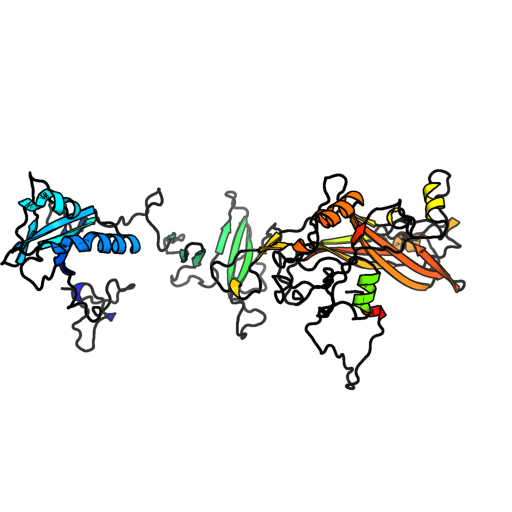00 77.00 273 THR A C 1
ATOM 2070 O O . THR A 1 273 ? -6.853 -9.523 -12.543 1.00 77.00 273 THR A O 1
ATOM 2073 N N . SER A 1 274 ? -5.227 -8.149 -13.247 1.00 72.19 274 SER A N 1
ATOM 2074 C CA . SER A 1 274 ? -5.038 -8.800 -14.551 1.00 72.19 274 SER A CA 1
ATOM 2075 C C . SER A 1 274 ? -4.113 -10.015 -14.483 1.00 72.19 274 SER A C 1
ATOM 2077 O O . SER A 1 274 ? -4.065 -10.799 -15.427 1.00 72.19 274 SER A O 1
ATOM 2079 N N . ARG A 1 275 ? -3.339 -10.173 -13.400 1.00 72.50 275 ARG A N 1
ATOM 2080 C CA . ARG A 1 275 ? -2.327 -11.227 -13.288 1.00 72.50 275 ARG A CA 1
ATOM 2081 C C . ARG A 1 275 ? -2.327 -11.844 -11.900 1.00 72.50 275 ARG A C 1
ATOM 2083 O O . ARG A 1 275 ? -2.410 -11.149 -10.893 1.00 72.50 275 ARG A O 1
ATOM 2090 N N . ARG A 1 276 ? -2.199 -13.166 -11.840 1.00 77.25 276 ARG A N 1
ATOM 2091 C CA . ARG A 1 276 ? -2.121 -13.930 -10.592 1.00 77.25 276 ARG A CA 1
ATOM 2092 C C . ARG A 1 276 ? -0.798 -14.666 -10.494 1.00 77.25 276 ARG A C 1
ATOM 2094 O O . ARG A 1 276 ? -0.145 -14.927 -11.503 1.00 77.25 276 ARG A O 1
ATOM 2101 N N . HIS A 1 277 ? -0.419 -14.992 -9.265 1.00 75.00 277 HIS A N 1
ATOM 2102 C CA . HIS A 1 277 ? 0.679 -15.912 -9.007 1.00 75.00 277 HIS A CA 1
ATOM 2103 C C . HIS A 1 277 ? 0.338 -17.285 -9.581 1.00 75.00 277 HIS A C 1
ATOM 2105 O O . HIS A 1 277 ? -0.771 -17.772 -9.324 1.00 75.00 277 HIS A O 1
ATOM 2111 N N . PRO A 1 278 ? 1.258 -17.902 -10.341 1.00 70.00 278 PRO A N 1
ATOM 2112 C CA . PRO A 1 278 ? 1.026 -19.214 -10.915 1.00 70.00 278 PRO A CA 1
ATOM 2113 C C . PRO A 1 278 ? 0.870 -20.260 -9.804 1.00 70.00 278 PRO A C 1
ATOM 2115 O O . PRO A 1 278 ? 1.375 -20.101 -8.689 1.00 70.00 278 PRO A O 1
ATOM 2118 N N . ALA A 1 279 ? 0.165 -21.350 -10.106 1.00 67.31 279 ALA A N 1
ATOM 2119 C CA . ALA A 1 279 ? 0.027 -22.468 -9.174 1.00 67.31 279 ALA A CA 1
ATOM 2120 C C . ALA A 1 279 ? 1.365 -23.146 -8.863 1.00 67.31 279 ALA A C 1
ATOM 2122 O O . ALA A 1 279 ? 1.557 -23.661 -7.756 1.00 67.31 279 ALA A O 1
ATOM 2123 N N . ILE A 1 280 ? 2.265 -23.145 -9.847 1.00 68.94 280 ILE A N 1
ATOM 2124 C CA . ILE A 1 280 ? 3.599 -23.724 -9.789 1.00 68.94 280 ILE A CA 1
ATOM 2125 C C . ILE A 1 280 ? 4.567 -22.739 -10.439 1.00 68.94 280 ILE A C 1
ATOM 2127 O O . ILE A 1 280 ? 4.305 -22.210 -11.516 1.00 68.94 280 ILE A O 1
ATOM 2131 N N . TRP A 1 281 ? 5.688 -22.509 -9.773 1.00 70.69 281 TRP A N 1
ATOM 2132 C CA . TRP A 1 281 ? 6.822 -21.787 -10.323 1.00 70.69 281 TRP A CA 1
ATOM 2133 C C . TRP A 1 281 ? 7.853 -22.772 -10.839 1.00 70.69 281 TRP A C 1
ATOM 2135 O O . TRP A 1 281 ? 8.229 -23.673 -10.099 1.00 70.69 281 TRP A O 1
ATOM 2145 N N . HIS A 1 282 ? 8.336 -22.553 -12.060 1.00 70.44 282 HIS A N 1
ATOM 2146 C CA . HIS A 1 282 ? 9.445 -23.303 -12.641 1.00 70.44 282 HIS A CA 1
ATOM 2147 C C . HIS A 1 282 ? 10.726 -22.472 -12.545 1.00 70.44 282 HIS A C 1
ATOM 2149 O O . HIS A 1 282 ? 10.736 -21.295 -12.906 1.00 70.44 282 HIS A O 1
ATOM 2155 N N . ILE A 1 283 ? 11.809 -23.066 -12.059 1.00 65.69 283 ILE A N 1
ATOM 2156 C CA . ILE A 1 283 ? 13.110 -22.413 -11.912 1.00 65.69 283 ILE A CA 1
ATOM 2157 C C . ILE A 1 283 ? 14.122 -23.163 -12.771 1.00 65.69 283 ILE A C 1
ATOM 2159 O O . ILE A 1 283 ? 14.229 -24.377 -12.673 1.00 65.69 283 ILE A O 1
ATOM 2163 N N . ALA A 1 284 ? 14.911 -22.451 -13.576 1.00 62.91 284 ALA A N 1
ATOM 2164 C CA . ALA A 1 284 ? 16.092 -23.023 -14.213 1.00 62.91 284 ALA A CA 1
ATOM 2165 C C . ALA A 1 284 ? 17.360 -22.427 -13.600 1.00 62.91 284 ALA A C 1
ATOM 2167 O O . ALA A 1 284 ? 17.544 -21.212 -13.521 1.00 62.91 284 ALA A O 1
ATOM 2168 N N . TYR A 1 285 ? 18.269 -23.295 -13.165 1.00 59.84 285 TYR A N 1
ATOM 2169 C CA . TYR A 1 285 ? 19.538 -22.858 -12.584 1.00 59.84 285 TYR A CA 1
ATOM 2170 C C . TYR A 1 285 ? 20.669 -22.780 -13.615 1.00 59.84 285 TYR A C 1
ATOM 2172 O O . TYR A 1 285 ? 21.687 -22.148 -13.346 1.00 59.84 285 TYR A O 1
ATOM 2180 N N . ASN A 1 286 ? 20.487 -23.400 -14.780 1.00 57.84 286 ASN A N 1
ATOM 2181 C CA . ASN A 1 286 ? 21.437 -23.423 -15.887 1.00 57.84 286 ASN A CA 1
ATOM 2182 C C . ASN A 1 286 ? 20.692 -23.568 -17.231 1.00 57.84 286 ASN A C 1
ATOM 2184 O O . ASN A 1 286 ? 19.480 -23.799 -17.272 1.00 57.84 286 ASN A O 1
ATOM 2188 N N . GLN A 1 287 ? 21.427 -23.447 -18.339 1.00 58.09 287 GLN A N 1
ATOM 2189 C CA . GLN A 1 287 ? 20.891 -23.599 -19.696 1.00 58.09 287 GLN A CA 1
ATOM 2190 C C . GLN A 1 287 ? 20.290 -24.984 -19.973 1.00 58.09 287 GLN A C 1
ATOM 2192 O O . GLN A 1 287 ? 19.315 -25.076 -20.714 1.00 58.09 287 GLN A O 1
ATOM 2197 N N . ASP A 1 288 ? 20.845 -26.056 -19.407 1.00 61.72 288 ASP A N 1
ATOM 2198 C CA . ASP A 1 288 ? 20.316 -27.406 -19.622 1.00 61.72 288 ASP A CA 1
ATOM 2199 C C . ASP A 1 288 ? 18.938 -27.557 -18.969 1.00 61.72 288 ASP A C 1
ATOM 2201 O O . ASP A 1 288 ? 18.018 -28.091 -19.582 1.00 61.72 288 ASP A O 1
ATOM 2205 N N . ASP A 1 289 ? 18.756 -27.018 -17.766 1.00 59.69 289 ASP A N 1
ATOM 2206 C CA . ASP A 1 289 ? 17.471 -26.962 -17.073 1.00 59.69 289 ASP A CA 1
ATOM 2207 C C . ASP A 1 289 ? 16.488 -26.043 -17.805 1.00 59.69 289 ASP A C 1
ATOM 2209 O O . ASP A 1 289 ? 15.327 -26.402 -17.985 1.00 59.69 289 ASP A O 1
ATOM 2213 N N . ALA A 1 290 ? 16.958 -24.905 -18.322 1.00 61.38 290 ALA A N 1
ATOM 2214 C CA . ALA A 1 290 ? 16.158 -24.021 -19.167 1.00 61.38 290 ALA A CA 1
ATOM 2215 C C . ALA A 1 290 ? 15.677 -24.722 -20.450 1.00 61.38 290 ALA A C 1
ATOM 2217 O O . ALA A 1 290 ? 14.513 -24.593 -20.825 1.00 61.38 290 ALA A O 1
ATOM 2218 N N . ASN A 1 291 ? 16.546 -25.503 -21.099 1.00 60.59 291 ASN A N 1
ATOM 2219 C CA . ASN A 1 291 ? 16.199 -26.297 -22.276 1.00 60.59 291 ASN A CA 1
ATOM 2220 C C . ASN A 1 291 ? 15.204 -27.410 -21.921 1.00 60.59 291 ASN A C 1
ATOM 2222 O O . ASN A 1 291 ? 14.215 -27.579 -22.623 1.00 60.59 291 ASN A O 1
ATOM 2226 N N . LYS A 1 292 ? 15.393 -28.115 -20.796 1.00 63.16 292 LYS A N 1
ATOM 2227 C CA . LYS A 1 292 ? 14.426 -29.119 -20.315 1.00 63.16 292 LYS A CA 1
ATOM 2228 C C . LYS A 1 292 ? 13.047 -28.513 -20.056 1.00 63.16 292 LYS A C 1
ATOM 2230 O O . LYS A 1 292 ? 12.050 -29.147 -20.391 1.00 63.16 292 LYS A O 1
ATOM 2235 N N . LEU A 1 293 ? 12.981 -27.319 -19.459 1.00 62.03 293 LEU A N 1
ATOM 2236 C CA . LEU A 1 293 ? 11.722 -26.594 -19.255 1.00 62.03 293 LEU A CA 1
ATOM 2237 C C . LEU A 1 293 ? 11.098 -26.184 -20.594 1.00 62.03 293 LEU A C 1
ATOM 2239 O O . LE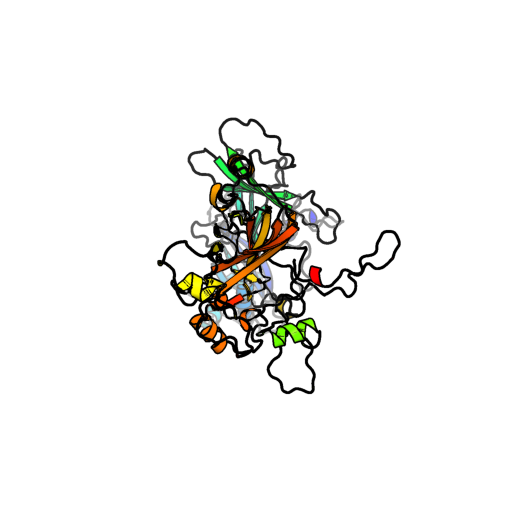U A 1 293 ? 9.906 -26.391 -20.800 1.00 62.03 293 LEU A O 1
ATOM 2243 N N . LYS A 1 294 ? 11.905 -25.656 -21.524 1.00 61.91 294 LYS A N 1
ATOM 2244 C CA . LYS A 1 294 ? 11.467 -25.294 -22.881 1.00 61.91 294 LYS A CA 1
ATOM 2245 C C . LYS A 1 294 ? 10.871 -26.487 -23.631 1.00 61.91 294 LYS A C 1
ATOM 2247 O O . LYS A 1 294 ? 9.855 -26.337 -24.300 1.00 61.91 294 LYS A O 1
ATOM 2252 N N . ASP A 1 295 ? 11.488 -27.656 -23.501 1.00 59.59 295 ASP A N 1
ATOM 2253 C CA . ASP A 1 295 ? 11.068 -28.880 -24.181 1.00 59.59 295 ASP A CA 1
ATOM 2254 C C . ASP A 1 295 ? 9.919 -29.605 -23.442 1.00 59.59 295 ASP A C 1
ATOM 2256 O O . ASP A 1 295 ? 9.467 -30.660 -23.885 1.00 59.59 295 ASP A O 1
ATOM 2260 N N . GLY A 1 296 ? 9.433 -29.059 -22.315 1.00 57.31 296 GLY A N 1
ATOM 2261 C CA . GLY A 1 296 ? 8.348 -29.634 -21.509 1.00 57.31 296 GLY A CA 1
ATOM 2262 C C . GLY A 1 296 ? 8.732 -30.904 -20.738 1.00 57.31 296 GLY A C 1
ATOM 2263 O O . GLY A 1 296 ? 7.859 -31.651 -20.300 1.00 57.31 296 GLY A O 1
ATOM 2264 N N . ILE A 1 297 ? 10.033 -31.174 -20.596 1.00 56.12 297 ILE A N 1
ATOM 2265 C CA . ILE A 1 297 ? 10.593 -32.392 -19.984 1.00 56.12 297 ILE A CA 1
ATOM 2266 C C . ILE A 1 297 ? 10.918 -32.168 -18.495 1.00 56.12 297 ILE A C 1
ATOM 2268 O O . ILE A 1 297 ? 10.920 -33.115 -17.710 1.00 56.12 297 ILE A O 1
ATOM 2272 N N . GLY A 1 298 ? 11.155 -30.921 -18.080 1.00 50.66 298 GLY A N 1
ATOM 2273 C CA . GLY A 1 298 ? 11.220 -30.514 -16.673 1.00 50.66 298 GLY A CA 1
ATOM 2274 C C . GLY A 1 298 ? 9.873 -29.949 -16.225 1.00 50.66 298 GLY A C 1
ATOM 2275 O O . GLY A 1 298 ? 9.315 -29.115 -16.929 1.00 50.66 298 GLY A O 1
ATOM 2276 N N . GLY A 1 299 ? 9.333 -30.403 -15.092 1.00 48.53 299 GLY A N 1
ATOM 2277 C CA . GLY A 1 299 ? 8.053 -29.883 -14.580 1.00 48.53 299 GLY A CA 1
ATOM 2278 C C . GLY A 1 299 ? 7.117 -30.899 -13.912 1.00 48.53 299 GLY A C 1
ATOM 2279 O O . GLY A 1 299 ? 5.987 -30.568 -13.556 1.00 48.53 299 GLY A O 1
ATOM 2280 N N . SER A 1 300 ? 7.518 -32.168 -13.784 1.00 44.22 300 SER A N 1
ATOM 2281 C CA . SER A 1 300 ? 6.724 -33.164 -13.064 1.00 44.22 300 SER A CA 1
ATOM 2282 C C . SER A 1 300 ? 7.632 -34.065 -12.246 1.00 44.22 300 SER A C 1
ATOM 2284 O O . SER A 1 300 ? 8.607 -34.605 -12.765 1.00 44.22 300 SER A O 1
ATOM 2286 N N . LYS A 1 301 ? 7.303 -34.242 -10.960 1.00 42.75 301 LYS A N 1
ATOM 2287 C CA . LYS A 1 301 ? 7.868 -35.295 -10.108 1.00 42.75 301 LYS A CA 1
ATOM 2288 C C . LYS A 1 301 ? 7.686 -36.636 -10.817 1.00 42.75 301 LYS A C 1
ATOM 2290 O O . LYS A 1 301 ? 6.631 -37.257 -10.701 1.00 42.75 301 LYS A O 1
ATOM 2295 N N . ASN A 1 302 ? 8.711 -37.107 -11.515 1.00 36.41 302 ASN A N 1
ATOM 2296 C CA . ASN A 1 302 ? 8.737 -38.492 -11.935 1.00 36.41 302 ASN A CA 1
ATOM 2297 C C . ASN A 1 302 ? 8.977 -39.314 -10.665 1.00 36.41 302 ASN A C 1
ATOM 2299 O O . ASN A 1 302 ? 10.028 -39.223 -10.036 1.00 36.41 302 ASN A O 1
ATOM 2303 N N . THR A 1 303 ? 7.974 -40.078 -10.233 1.00 39.81 303 THR A N 1
ATOM 2304 C CA . THR A 1 303 ? 7.971 -40.851 -8.975 1.00 39.81 303 THR A CA 1
ATOM 2305 C C . THR A 1 303 ? 9.039 -41.951 -8.899 1.00 39.81 303 THR A C 1
ATOM 2307 O O . THR A 1 303 ? 9.071 -42.701 -7.927 1.00 39.81 303 THR A O 1
ATOM 2310 N N . SER A 1 304 ? 9.893 -42.080 -9.915 1.00 39.00 304 SER A N 1
ATOM 2311 C CA . SER A 1 304 ? 10.991 -43.044 -9.981 1.00 39.00 304 SER A CA 1
ATOM 2312 C C . SER A 1 304 ? 12.372 -42.451 -9.707 1.00 39.00 304 SER A C 1
ATOM 2314 O O . SER A 1 304 ? 13.301 -43.229 -9.499 1.00 39.00 304 SER A O 1
ATOM 2316 N N . ASP A 1 305 ? 12.520 -41.125 -9.671 1.00 41.03 305 ASP A N 1
ATOM 2317 C CA . ASP A 1 305 ? 13.823 -40.499 -9.462 1.00 41.03 305 ASP A CA 1
ATOM 2318 C C . ASP A 1 305 ? 13.931 -39.987 -8.024 1.00 41.03 305 ASP A C 1
ATOM 2320 O O . ASP A 1 305 ? 13.231 -39.066 -7.605 1.00 41.03 305 ASP A O 1
ATOM 2324 N N . ASN A 1 306 ? 14.848 -40.577 -7.255 1.00 39.78 306 ASN A N 1
ATOM 2325 C CA . ASN A 1 306 ? 15.339 -40.033 -5.982 1.00 39.78 306 ASN A CA 1
ATOM 2326 C C . ASN A 1 306 ? 16.185 -38.761 -6.218 1.00 39.78 306 ASN A C 1
ATOM 2328 O O . ASN A 1 306 ? 17.237 -38.594 -5.601 1.00 39.78 306 ASN A O 1
ATOM 2332 N N . ASP A 1 307 ? 15.777 -37.899 -7.151 1.00 45.44 307 ASP A N 1
ATOM 2333 C CA . ASP A 1 307 ? 16.527 -36.713 -7.534 1.00 45.44 307 ASP A CA 1
ATOM 2334 C C . ASP A 1 307 ? 16.029 -35.510 -6.726 1.00 45.44 307 ASP A C 1
ATOM 2336 O O . ASP A 1 307 ? 14.876 -35.084 -6.813 1.00 45.44 307 ASP A O 1
ATOM 2340 N N . SER A 1 308 ? 16.903 -34.970 -5.879 1.00 42.53 308 SER A N 1
ATOM 2341 C CA . SER A 1 308 ? 16.634 -33.834 -4.990 1.00 42.53 308 SER A CA 1
ATOM 2342 C C . SER A 1 308 ? 16.703 -32.484 -5.728 1.00 42.53 308 SER A C 1
ATOM 2344 O O . SER A 1 308 ? 17.141 -31.481 -5.165 1.00 42.53 308 SER A O 1
ATOM 2346 N N . THR A 1 309 ? 16.363 -32.462 -7.017 1.00 47.66 309 THR A N 1
ATOM 2347 C CA . THR A 1 309 ? 16.587 -31.350 -7.960 1.00 47.66 309 THR A CA 1
ATOM 2348 C C . THR A 1 309 ? 15.296 -30.665 -8.397 1.00 47.66 309 THR A C 1
ATOM 2350 O O . THR A 1 309 ? 15.327 -29.908 -9.363 1.00 47.66 309 THR A O 1
ATOM 2353 N N . THR A 1 310 ? 14.172 -30.907 -7.710 1.00 52.53 310 THR A N 1
ATOM 2354 C CA . THR A 1 310 ? 12.847 -30.386 -8.089 1.00 52.53 310 THR A CA 1
ATOM 2355 C C . THR A 1 310 ? 12.918 -28.904 -8.469 1.00 52.53 310 THR A C 1
ATOM 2357 O O . THR A 1 310 ? 13.216 -28.067 -7.623 1.00 52.53 310 THR A O 1
ATOM 2360 N N . LEU A 1 311 ? 12.663 -28.609 -9.748 1.00 60.84 311 LEU A N 1
ATOM 2361 C CA . LEU A 1 311 ? 12.681 -27.265 -10.341 1.00 60.84 311 LEU A CA 1
ATOM 2362 C C . LEU A 1 311 ? 11.346 -26.527 -10.168 1.00 60.84 311 LEU A C 1
ATOM 2364 O O . LEU A 1 311 ? 11.193 -25.407 -10.647 1.00 60.84 311 LEU A O 1
ATOM 2368 N N . ASP A 1 312 ? 10.401 -27.161 -9.478 1.00 64.94 312 ASP A N 1
ATOM 2369 C CA . ASP A 1 312 ? 9.036 -26.696 -9.314 1.00 64.94 312 ASP A CA 1
ATOM 2370 C C . ASP A 1 312 ? 8.763 -26.410 -7.845 1.00 64.94 312 ASP A C 1
ATOM 2372 O O . ASP A 1 312 ? 9.022 -27.268 -6.996 1.00 64.94 312 ASP A O 1
ATOM 2376 N N . PHE A 1 313 ? 8.162 -25.262 -7.539 1.00 70.62 313 PHE A N 1
ATOM 2377 C CA . PHE A 1 313 ? 7.679 -24.998 -6.187 1.00 70.62 313 PHE A CA 1
ATOM 2378 C C . PHE A 1 313 ? 6.291 -24.367 -6.176 1.00 70.62 313 PHE A C 1
ATOM 2380 O O . PHE A 1 313 ? 5.877 -23.686 -7.120 1.00 70.62 313 PHE A O 1
ATOM 2387 N N . LYS A 1 314 ? 5.543 -24.625 -5.100 1.00 71.81 314 LYS A N 1
ATOM 2388 C CA . LYS A 1 314 ? 4.192 -24.100 -4.929 1.00 71.81 314 LYS A CA 1
ATOM 2389 C C . LYS A 1 314 ? 4.263 -22.850 -4.083 1.00 71.81 314 LYS A C 1
ATOM 2391 O O . LYS A 1 314 ? 4.403 -22.924 -2.868 1.00 71.81 314 LYS A O 1
ATOM 2396 N N . ASP A 1 315 ? 4.082 -21.704 -4.722 1.00 73.94 315 ASP A N 1
ATOM 2397 C CA . ASP A 1 315 ? 4.092 -20.454 -3.982 1.00 73.94 315 ASP A CA 1
ATOM 2398 C C . ASP A 1 315 ? 2.972 -20.408 -2.928 1.00 73.94 315 ASP A C 1
ATOM 2400 O O . ASP A 1 315 ? 1.822 -20.831 -3.144 1.00 73.94 315 ASP A O 1
ATOM 2404 N N . ALA A 1 316 ? 3.323 -19.880 -1.760 1.00 78.81 316 ALA A N 1
ATOM 2405 C CA . ALA A 1 316 ? 2.428 -19.677 -0.642 1.00 78.81 316 ALA A CA 1
ATOM 2406 C C . ALA A 1 316 ? 1.289 -18.728 -1.025 1.00 78.81 316 ALA A C 1
ATOM 2408 O O . ALA A 1 316 ? 0.194 -18.875 -0.487 1.00 78.81 316 ALA A O 1
ATOM 2409 N N . PHE A 1 317 ? 1.508 -17.817 -1.980 1.00 78.62 317 PHE A N 1
ATOM 2410 C CA . PHE A 1 317 ? 0.517 -16.868 -2.490 1.00 78.62 317 PHE A CA 1
ATOM 2411 C C . PHE A 1 317 ? -0.092 -17.268 -3.842 1.00 78.62 317 PHE A C 1
ATOM 2413 O O . PHE A 1 317 ? -0.769 -16.449 -4.469 1.00 78.62 317 PHE A O 1
ATOM 2420 N N . ARG A 1 318 ? 0.064 -18.526 -4.284 1.00 77.50 318 ARG A N 1
ATOM 2421 C CA . ARG A 1 318 ? -0.542 -19.032 -5.530 1.00 77.50 318 ARG A CA 1
ATOM 2422 C C . ARG A 1 318 ? -2.018 -18.644 -5.671 1.00 77.50 318 ARG A C 1
ATOM 2424 O O . ARG A 1 318 ? -2.780 -18.694 -4.697 1.00 77.50 318 ARG A O 1
ATOM 2431 N N . GLY A 1 319 ? -2.419 -18.248 -6.877 1.00 75.19 319 GLY A N 1
ATOM 2432 C CA . GLY A 1 319 ? -3.785 -17.822 -7.195 1.00 75.19 319 GLY A CA 1
ATOM 2433 C C . GLY A 1 319 ? -4.185 -16.436 -6.667 1.00 75.19 319 GLY A C 1
ATOM 2434 O O . GLY A 1 319 ? -5.253 -15.948 -7.049 1.00 75.19 319 GLY A O 1
ATOM 2435 N N . GLN A 1 320 ? -3.357 -15.784 -5.838 1.00 81.94 320 GLN A N 1
ATOM 2436 C CA . GLN A 1 320 ? -3.542 -14.379 -5.459 1.00 81.94 320 GLN A CA 1
ATOM 2437 C C . GLN A 1 320 ? -3.030 -13.456 -6.560 1.00 81.94 320 GLN A C 1
ATOM 2439 O O . GLN A 1 320 ? -2.103 -13.791 -7.300 1.00 81.94 320 GLN A O 1
ATOM 2444 N N . TYR A 1 321 ? -3.609 -12.265 -6.645 1.00 83.56 321 TYR A N 1
ATOM 2445 C CA . TYR A 1 321 ? -3.222 -11.254 -7.621 1.00 83.56 321 TYR A CA 1
ATOM 2446 C C . TYR A 1 321 ? -1.812 -10.723 -7.379 1.00 83.56 321 TYR A C 1
ATOM 2448 O O . TYR A 1 321 ? -1.398 -10.561 -6.232 1.00 83.56 321 TYR A O 1
ATOM 2456 N N . GLU A 1 322 ? -1.071 -10.463 -8.453 1.00 83.81 322 GLU A N 1
ATOM 2457 C CA . GLU A 1 322 ? 0.246 -9.818 -8.428 1.00 83.81 322 GLU A CA 1
ATOM 2458 C C . GLU A 1 322 ? 0.171 -8.476 -7.681 1.00 83.81 322 GLU A C 1
ATOM 2460 O O . GLU A 1 322 ? -0.815 -7.755 -7.789 1.00 83.81 322 GLU A O 1
ATOM 2465 N N . LEU A 1 323 ? 1.223 -8.121 -6.937 1.00 90.38 323 LEU A N 1
ATOM 2466 C CA . LEU A 1 323 ? 1.351 -6.777 -6.371 1.00 90.38 323 LEU A CA 1
ATOM 2467 C C . LEU A 1 323 ? 2.430 -6.027 -7.125 1.00 90.38 323 LEU A C 1
ATOM 2469 O O . LEU A 1 323 ? 3.505 -6.583 -7.345 1.00 90.38 323 LEU A O 1
ATOM 2473 N N . VAL A 1 324 ? 2.163 -4.769 -7.458 1.00 93.00 324 VAL A N 1
ATOM 2474 C CA . VAL A 1 324 ? 3.065 -3.907 -8.221 1.00 93.00 324 VAL A CA 1
ATOM 2475 C C . VAL A 1 324 ? 3.197 -2.528 -7.586 1.00 93.00 324 VAL A C 1
ATOM 2477 O O . VAL A 1 324 ? 2.273 -2.035 -6.942 1.00 93.00 324 VAL A O 1
ATOM 2480 N N . THR A 1 325 ? 4.334 -1.869 -7.783 1.00 94.88 325 THR A N 1
ATOM 2481 C CA . THR A 1 325 ? 4.478 -0.436 -7.481 1.00 94.88 325 THR A CA 1
ATOM 2482 C C . THR A 1 325 ? 4.205 0.408 -8.727 1.00 94.88 325 THR A C 1
ATOM 2484 O O . THR A 1 325 ? 4.356 -0.093 -9.843 1.00 94.88 325 THR A O 1
ATOM 2487 N N . PRO A 1 326 ? 3.870 1.704 -8.580 1.00 94.06 326 PRO A N 1
ATOM 2488 C CA . PRO A 1 326 ? 3.904 2.640 -9.696 1.00 94.06 326 PRO A CA 1
ATOM 2489 C C . PRO A 1 326 ? 5.247 2.581 -10.430 1.00 94.06 326 PRO A C 1
ATOM 2491 O O . PRO A 1 326 ? 6.302 2.460 -9.800 1.00 94.06 326 PRO A O 1
ATOM 2494 N N . ALA A 1 327 ? 5.193 2.649 -11.758 1.00 93.00 327 ALA A N 1
ATOM 2495 C CA . ALA A 1 327 ? 6.380 2.597 -12.593 1.00 93.00 327 ALA A CA 1
ATOM 2496 C C . ALA A 1 327 ? 7.021 3.981 -12.752 1.00 93.00 327 ALA A C 1
ATOM 2498 O O . ALA A 1 327 ? 6.334 5.000 -12.830 1.00 93.00 327 ALA A O 1
ATOM 2499 N N . VAL A 1 328 ? 8.348 4.005 -12.846 1.00 93.56 328 VAL A N 1
ATOM 2500 C CA . VAL A 1 328 ? 9.146 5.186 -13.182 1.00 93.56 328 VAL A CA 1
ATOM 2501 C C . VAL A 1 328 ? 9.711 4.995 -14.583 1.00 93.56 328 VAL A C 1
ATOM 2503 O O . VAL A 1 328 ? 10.310 3.962 -14.874 1.00 93.56 328 VAL A O 1
ATOM 2506 N N . THR A 1 329 ? 9.524 5.987 -15.450 1.00 94.62 329 THR A N 1
ATOM 2507 C CA . THR A 1 329 ? 9.944 5.937 -16.856 1.00 94.62 329 THR A CA 1
ATOM 2508 C C . THR A 1 329 ? 10.972 7.015 -17.156 1.00 94.62 329 THR A C 1
ATOM 2510 O O . THR A 1 329 ? 10.775 8.168 -16.767 1.00 94.62 329 THR A O 1
ATOM 2513 N N . PHE A 1 330 ? 12.022 6.691 -17.903 1.00 93.38 330 PHE A N 1
ATOM 2514 C CA . PHE A 1 330 ? 12.985 7.685 -18.376 1.00 93.38 330 PHE A CA 1
ATOM 2515 C C . PHE A 1 330 ? 13.608 7.299 -19.718 1.00 93.38 330 PHE A C 1
ATOM 2517 O O . PHE A 1 330 ? 13.689 6.129 -20.086 1.00 93.38 330 PHE A O 1
ATOM 2524 N N . TYR A 1 331 ? 14.039 8.319 -20.455 1.00 94.50 331 TYR A N 1
ATOM 2525 C CA . TYR A 1 331 ? 14.668 8.191 -21.763 1.00 94.50 331 TYR A CA 1
ATOM 2526 C C . TYR A 1 331 ? 16.178 7.974 -21.626 1.00 94.50 331 TYR A C 1
ATOM 2528 O O . TYR A 1 331 ? 16.839 8.671 -20.854 1.00 94.50 331 TYR A O 1
ATOM 2536 N N . GLN A 1 332 ? 16.728 7.043 -22.401 1.00 92.31 332 GLN A N 1
ATOM 2537 C CA . GLN A 1 332 ? 18.169 6.846 -22.563 1.00 92.31 332 GLN A CA 1
ATOM 2538 C C . GLN A 1 332 ? 18.494 6.562 -24.028 1.00 92.31 332 GLN A C 1
ATOM 2540 O O . GLN A 1 332 ? 17.688 5.982 -24.751 1.00 92.31 332 GLN A O 1
ATOM 2545 N N . SER A 1 333 ? 19.700 6.915 -24.460 1.00 89.69 333 SER A N 1
ATOM 2546 C CA . SER A 1 333 ? 20.292 6.345 -25.668 1.00 89.69 333 SER A CA 1
ATOM 2547 C C . SER A 1 333 ? 21.468 5.470 -25.288 1.00 89.69 333 SER A C 1
ATOM 2549 O O . SER A 1 333 ? 22.122 5.697 -24.263 1.00 89.69 333 SER A O 1
ATOM 2551 N N . PHE A 1 334 ? 21.777 4.508 -26.148 1.00 87.19 334 PHE A N 1
ATOM 2552 C CA . PHE A 1 334 ? 23.087 3.889 -26.080 1.00 87.19 334 PHE A CA 1
ATOM 2553 C C . PHE A 1 334 ? 24.157 4.908 -26.499 1.00 87.19 334 PHE A C 1
ATOM 2555 O O . PHE A 1 334 ? 23.847 5.997 -26.999 1.00 87.19 334 PHE A O 1
ATOM 2562 N N . LYS A 1 335 ? 25.420 4.605 -26.202 1.00 81.38 335 LYS A N 1
ATOM 2563 C CA . LYS A 1 335 ? 26.529 5.564 -26.352 1.00 81.38 335 LYS A CA 1
ATOM 2564 C C . LYS A 1 335 ? 27.684 5.035 -27.196 1.00 81.38 335 LYS A C 1
ATOM 2566 O O . LYS A 1 335 ? 28.778 5.573 -27.092 1.00 81.38 335 LYS A O 1
ATOM 2571 N N . ASN A 1 336 ? 27.472 3.974 -27.978 1.00 75.88 336 ASN A N 1
ATOM 2572 C CA . ASN A 1 336 ? 28.509 3.502 -28.885 1.00 75.88 336 ASN A CA 1
ATOM 2573 C C . ASN A 1 336 ? 28.514 4.365 -30.151 1.00 75.88 336 ASN A C 1
ATOM 2575 O O . ASN A 1 336 ? 27.538 4.377 -30.906 1.00 75.88 336 ASN A O 1
ATOM 2579 N N . ASP A 1 337 ? 29.622 5.064 -30.358 1.00 65.44 337 ASP A N 1
ATOM 2580 C CA . ASP A 1 337 ? 29.912 5.927 -31.498 1.00 65.44 337 ASP A CA 1
ATOM 2581 C C . ASP A 1 337 ? 31.086 5.389 -32.341 1.00 65.44 337 ASP A C 1
ATOM 2583 O O . ASP A 1 337 ? 31.728 6.142 -33.077 1.00 65.44 337 ASP A O 1
ATOM 2587 N N . TYR A 1 338 ? 31.376 4.083 -32.258 1.00 61.06 338 TYR A N 1
ATOM 2588 C CA . TYR A 1 338 ? 32.427 3.423 -33.036 1.00 61.06 338 TYR A CA 1
ATOM 2589 C C . TYR A 1 338 ? 31.880 2.622 -34.223 1.00 61.06 338 TYR A C 1
ATOM 2591 O O . TYR A 1 338 ? 30.794 2.046 -34.155 1.00 61.06 338 TYR A O 1
ATOM 2599 N N . ALA A 1 339 ? 32.653 2.561 -35.321 1.00 56.03 339 ALA A N 1
ATOM 2600 C CA . ALA A 1 339 ? 32.387 1.660 -36.453 1.00 56.03 339 ALA A CA 1
ATOM 2601 C C . ALA A 1 339 ? 32.241 0.206 -35.981 1.00 56.03 339 ALA A C 1
ATOM 2603 O O . ALA A 1 339 ? 32.967 -0.206 -35.076 1.00 56.03 339 ALA A O 1
ATOM 2604 N N . PRO A 1 340 ? 31.374 -0.607 -36.605 1.00 48.53 340 PRO A N 1
ATOM 2605 C CA . PRO A 1 340 ? 31.332 -2.043 -36.346 1.00 48.53 340 PRO A CA 1
ATOM 2606 C C . PRO A 1 340 ? 32.722 -2.670 -36.541 1.00 48.53 340 PRO A C 1
ATOM 2608 O O . PRO A 1 340 ? 33.285 -2.617 -37.632 1.00 48.53 340 PRO A O 1
ATOM 2611 N N . GLY A 1 341 ? 33.304 -3.210 -35.465 1.00 47.31 341 GLY A N 1
ATOM 2612 C CA . GLY A 1 341 ? 34.665 -3.766 -35.452 1.00 47.31 341 GLY A CA 1
ATOM 2613 C C . GLY A 1 341 ? 35.807 -2.748 -35.291 1.00 47.31 341 GLY A C 1
ATOM 2614 O O . GLY A 1 341 ? 36.962 -3.157 -35.191 1.00 47.31 341 GLY A O 1
ATOM 2615 N N . ALA A 1 342 ? 35.523 -1.444 -35.230 1.00 48.56 342 ALA A N 1
ATOM 2616 C CA . ALA A 1 342 ? 36.505 -0.418 -34.889 1.00 48.56 342 ALA A CA 1
ATOM 2617 C C . ALA A 1 342 ? 36.431 -0.096 -33.394 1.00 48.56 342 ALA A C 1
ATOM 2619 O O . ALA A 1 342 ? 35.354 0.133 -32.859 1.00 48.56 342 ALA A O 1
ATOM 2620 N N . GLY A 1 343 ? 37.584 -0.059 -32.729 1.00 46.50 343 GLY A N 1
ATOM 2621 C CA . GLY A 1 343 ? 37.695 0.404 -31.350 1.00 46.50 343 GLY A CA 1
ATOM 2622 C C . GLY A 1 343 ? 38.070 1.869 -31.203 1.00 46.50 343 GLY A C 1
ATOM 2623 O O . GLY A 1 343 ? 38.202 2.581 -32.204 1.00 46.50 343 GLY A O 1
ATOM 2624 N N . PRO A 1 344 ? 38.268 2.338 -29.959 1.00 49.09 344 PRO A N 1
ATOM 2625 C CA . PRO A 1 344 ? 38.813 3.664 -29.708 1.00 49.09 344 PRO A CA 1
ATOM 2626 C C . PRO A 1 344 ? 40.119 3.863 -30.502 1.00 49.09 344 PRO A C 1
ATOM 2628 O O . PRO A 1 344 ? 40.992 2.999 -30.518 1.00 49.09 344 PRO A O 1
ATOM 2631 N N . LYS A 1 345 ? 40.251 5.008 -31.192 1.00 45.12 345 LYS A N 1
ATOM 2632 C CA . LYS A 1 345 ? 41.306 5.286 -32.195 1.00 45.12 345 LYS A CA 1
ATOM 2633 C C . LYS A 1 345 ? 42.739 5.428 -31.619 1.00 45.12 345 LYS A C 1
ATOM 2635 O O . LYS A 1 345 ? 43.647 5.810 -32.353 1.00 45.12 345 LYS A O 1
ATOM 2640 N N . THR A 1 346 ? 42.980 5.149 -30.333 1.00 42.78 346 THR A N 1
ATOM 2641 C CA . THR A 1 346 ? 44.298 5.279 -29.677 1.00 42.78 346 THR A CA 1
ATOM 2642 C C . THR A 1 346 ? 44.599 4.113 -28.730 1.00 42.78 346 THR A C 1
ATOM 2644 O O . THR A 1 346 ? 43.690 3.477 -28.204 1.00 42.78 346 THR A O 1
ATOM 2647 N N . ASN A 1 347 ? 45.894 3.870 -28.481 1.00 40.81 347 ASN A N 1
ATOM 2648 C CA . ASN A 1 347 ? 46.486 2.801 -27.651 1.00 40.81 347 ASN A CA 1
ATOM 2649 C C . ASN A 1 347 ? 46.099 2.838 -26.148 1.00 40.81 347 ASN A C 1
ATOM 2651 O O . ASN A 1 347 ? 46.868 2.381 -25.305 1.00 40.81 347 ASN A O 1
ATOM 2655 N N . ILE A 1 348 ? 44.964 3.442 -25.793 1.00 40.22 348 ILE A N 1
ATOM 2656 C CA . ILE A 1 348 ? 44.499 3.615 -24.414 1.00 40.22 348 ILE A CA 1
ATOM 2657 C C . ILE A 1 348 ? 43.601 2.453 -23.968 1.00 40.22 348 ILE A C 1
ATOM 2659 O O . ILE A 1 348 ? 43.512 2.216 -22.772 1.00 40.22 348 ILE A O 1
ATOM 2663 N N . ASP A 1 349 ? 43.046 1.649 -24.879 1.00 47.22 349 ASP A N 1
ATOM 2664 C CA . ASP A 1 349 ? 42.261 0.471 -24.489 1.00 47.22 349 ASP A CA 1
ATOM 2665 C C . ASP A 1 349 ? 42.604 -0.760 -25.335 1.00 47.22 349 ASP A C 1
ATOM 2667 O O . ASP A 1 349 ? 41.806 -1.259 -26.128 1.00 47.22 349 ASP A O 1
ATOM 2671 N N . GLN A 1 350 ? 43.804 -1.306 -25.109 1.00 43.91 350 GLN A N 1
ATOM 2672 C CA . GLN A 1 350 ? 44.148 -2.673 -25.531 1.00 43.91 350 GLN A CA 1
ATOM 2673 C C . GLN A 1 350 ? 43.081 -3.680 -25.048 1.00 43.91 350 GLN A C 1
ATOM 2675 O O . GLN A 1 350 ? 42.760 -4.634 -25.747 1.00 43.91 350 GLN A O 1
ATOM 2680 N N . LEU A 1 351 ? 42.431 -3.379 -23.917 1.00 40.34 351 LEU A N 1
ATOM 2681 C CA . LEU A 1 351 ? 41.290 -4.106 -23.372 1.00 40.34 351 LEU A CA 1
ATOM 2682 C C . LEU A 1 351 ? 40.098 -4.186 -24.344 1.00 40.34 351 LEU A C 1
ATOM 2684 O O . LEU A 1 351 ? 39.492 -5.243 -24.441 1.00 40.34 351 LEU A O 1
ATOM 2688 N N . TYR A 1 352 ? 39.769 -3.128 -25.093 1.00 42.16 352 TYR A N 1
ATOM 2689 C CA . TYR A 1 352 ? 38.656 -3.127 -26.059 1.00 42.16 352 TYR A CA 1
ATOM 2690 C C . TYR A 1 352 ? 38.926 -4.051 -27.255 1.00 42.16 352 TYR A C 1
ATOM 2692 O O . TYR A 1 352 ? 38.031 -4.758 -27.723 1.00 42.16 352 TYR A O 1
ATOM 2700 N N . ILE A 1 353 ? 40.163 -4.033 -27.761 1.00 46.47 353 ILE A N 1
ATOM 2701 C CA . ILE A 1 353 ? 40.596 -4.849 -28.904 1.00 46.47 353 ILE A CA 1
ATOM 2702 C C . ILE A 1 353 ? 40.652 -6.324 -28.489 1.00 46.47 353 ILE A C 1
ATOM 2704 O O . ILE A 1 353 ? 40.116 -7.179 -29.191 1.00 46.47 353 ILE A O 1
ATOM 2708 N N . ASP A 1 354 ? 41.208 -6.604 -27.310 1.00 48.06 354 ASP A N 1
ATOM 2709 C CA . ASP A 1 354 ? 41.301 -7.955 -26.753 1.00 48.06 354 ASP A CA 1
ATOM 2710 C C . ASP A 1 354 ? 39.916 -8.527 -26.373 1.00 48.06 354 ASP A C 1
ATOM 2712 O O . ASP A 1 354 ? 39.714 -9.737 -26.411 1.00 48.06 354 ASP A O 1
ATOM 2716 N N . THR A 1 355 ? 38.941 -7.666 -26.048 1.00 40.34 355 THR A N 1
ATOM 2717 C CA . THR A 1 355 ? 37.557 -8.045 -25.688 1.00 40.34 355 THR A CA 1
ATOM 2718 C C . THR A 1 355 ? 36.695 -8.421 -26.903 1.00 40.34 355 THR A C 1
ATOM 2720 O O . THR A 1 355 ? 35.762 -9.209 -26.764 1.00 40.34 355 THR A O 1
ATOM 2723 N N . ASN A 1 356 ? 36.998 -7.888 -28.094 1.00 41.09 356 ASN A N 1
ATOM 2724 C CA . ASN A 1 356 ? 36.203 -8.082 -29.318 1.00 41.09 356 ASN A CA 1
ATOM 2725 C C . ASN A 1 356 ? 36.828 -9.065 -30.329 1.00 41.09 356 ASN A C 1
ATOM 2727 O O . ASN A 1 356 ? 36.235 -9.332 -31.376 1.00 41.09 356 ASN A O 1
ATOM 2731 N N . ALA A 1 357 ? 38.006 -9.624 -30.035 1.00 43.38 357 ALA A N 1
ATOM 2732 C CA . ALA A 1 357 ? 38.600 -10.697 -30.827 1.00 43.38 357 ALA A CA 1
ATOM 2733 C C . ALA A 1 357 ? 37.889 -12.033 -30.510 1.00 43.38 357 ALA A C 1
ATOM 2735 O O . ALA A 1 357 ? 38.070 -12.603 -29.440 1.00 43.38 357 ALA A O 1
ATOM 2736 N N . GLU A 1 358 ? 37.029 -12.491 -31.425 1.00 40.69 358 GLU A N 1
ATOM 2737 C CA . GLU A 1 358 ? 36.219 -13.724 -31.394 1.00 40.69 358 GLU A CA 1
ATOM 2738 C C . GLU A 1 358 ? 36.648 -14.845 -30.414 1.00 40.69 358 GLU A C 1
ATOM 2740 O O . GLU A 1 358 ? 37.567 -15.617 -30.691 1.00 40.69 358 GLU A O 1
ATOM 2745 N N . LYS A 1 359 ? 35.870 -15.028 -29.337 1.00 39.38 359 LYS A N 1
ATOM 2746 C CA . LYS A 1 359 ? 35.091 -16.241 -28.989 1.00 39.38 359 LYS A CA 1
ATOM 2747 C C . LYS A 1 359 ? 34.790 -16.252 -27.490 1.00 39.38 359 LYS A C 1
ATOM 2749 O O . LYS A 1 359 ? 35.686 -16.289 -26.658 1.00 39.38 359 LYS A O 1
ATOM 2754 N N . ASN A 1 360 ? 33.496 -16.333 -27.201 1.00 32.00 360 ASN A N 1
ATOM 2755 C CA . ASN A 1 360 ? 32.863 -16.489 -25.897 1.00 32.00 360 ASN A CA 1
ATOM 2756 C C . ASN A 1 360 ? 32.857 -15.257 -24.965 1.00 32.00 360 ASN A C 1
ATOM 2758 O O . ASN A 1 360 ? 33.868 -14.614 -24.715 1.00 32.00 360 ASN A O 1
ATOM 2762 N N . TYR A 1 361 ? 31.647 -14.991 -24.468 1.00 41.91 361 TYR A N 1
ATOM 2763 C CA . TYR A 1 361 ? 31.015 -13.898 -23.710 1.00 41.91 361 TYR A CA 1
ATOM 2764 C C . TYR A 1 361 ? 31.800 -13.038 -22.682 1.00 41.91 361 TYR A C 1
ATOM 2766 O O . TYR A 1 361 ? 31.190 -12.454 -21.788 1.00 41.91 361 TYR A O 1
ATOM 2774 N N . LYS A 1 362 ? 33.116 -12.829 -22.808 1.00 39.19 362 LYS A N 1
ATOM 2775 C CA . LYS A 1 362 ? 33.874 -11.850 -21.996 1.00 39.19 362 LYS A CA 1
ATOM 2776 C C . LYS A 1 362 ? 33.499 -10.386 -22.302 1.00 39.19 362 LYS A C 1
ATOM 2778 O O . LYS A 1 362 ? 34.027 -9.482 -21.663 1.00 39.19 362 LYS A O 1
ATOM 2783 N N . ALA A 1 363 ? 32.595 -10.162 -23.260 1.00 45.38 363 ALA A N 1
ATOM 2784 C CA . ALA A 1 363 ? 32.236 -8.862 -23.816 1.00 45.38 363 ALA A CA 1
ATOM 2785 C C . ALA A 1 363 ? 31.092 -8.128 -23.094 1.00 45.38 363 ALA A C 1
ATOM 2787 O O . ALA A 1 363 ? 31.151 -6.912 -23.004 1.00 45.38 363 ALA A O 1
ATOM 2788 N N . LEU A 1 364 ? 30.075 -8.799 -22.533 1.00 45.62 364 LEU A N 1
ATOM 2789 C CA . LEU A 1 364 ? 28.811 -8.128 -22.156 1.00 45.62 364 LEU A CA 1
ATOM 2790 C C . LEU A 1 364 ? 28.985 -6.994 -21.117 1.00 45.62 364 LEU A C 1
ATOM 2792 O O . LEU A 1 364 ? 28.335 -5.954 -21.199 1.00 45.62 364 LEU A O 1
ATOM 2796 N N . LEU A 1 365 ? 29.888 -7.163 -20.142 1.00 50.41 365 LEU A N 1
ATOM 2797 C CA . LEU A 1 365 ? 30.161 -6.147 -19.112 1.00 50.41 365 LEU A CA 1
ATOM 2798 C C . LEU A 1 365 ? 31.102 -5.035 -19.582 1.00 50.41 365 LEU A C 1
ATOM 2800 O O . LEU A 1 365 ? 31.110 -3.961 -18.982 1.00 50.41 365 LEU A O 1
ATOM 2804 N N . SER A 1 366 ? 31.880 -5.271 -20.632 1.00 52.09 366 SER A N 1
ATOM 2805 C CA . SER A 1 366 ? 32.838 -4.340 -21.239 1.00 52.09 366 SER A CA 1
ATOM 2806 C C . SER A 1 366 ? 32.361 -3.801 -22.592 1.00 52.09 366 SER A C 1
ATOM 2808 O O . SER A 1 366 ? 33.083 -3.033 -23.229 1.00 52.09 366 SER A O 1
ATOM 2810 N N . GLU A 1 367 ? 31.143 -4.154 -23.014 1.00 61.50 367 GLU A N 1
ATOM 2811 C CA . GLU A 1 367 ? 30.543 -3.690 -24.256 1.00 61.50 367 GLU A CA 1
ATOM 2812 C C . GLU A 1 367 ? 30.468 -2.154 -24.258 1.00 61.50 367 GLU A C 1
ATOM 2814 O O . GLU A 1 367 ? 29.933 -1.543 -23.322 1.00 61.50 367 GLU A O 1
ATOM 2819 N N . PRO A 1 368 ? 30.985 -1.492 -25.306 1.00 66.94 368 PRO A N 1
ATOM 2820 C CA . PRO A 1 368 ? 30.892 -0.046 -25.415 1.00 66.94 368 PRO A CA 1
ATOM 2821 C C . PRO A 1 368 ? 29.427 0.374 -25.504 1.00 66.94 368 PRO A C 1
ATOM 2823 O O . PRO A 1 368 ? 28.602 -0.295 -26.122 1.00 66.94 368 PRO A O 1
ATOM 2826 N N . GLY A 1 369 ? 29.103 1.516 -24.904 1.00 73.25 369 GLY A N 1
ATOM 2827 C CA . GLY A 1 369 ? 27.803 2.153 -25.087 1.00 73.25 369 GLY A CA 1
ATOM 2828 C C . GLY A 1 369 ? 26.618 1.527 -24.351 1.00 73.25 369 GLY A C 1
ATOM 2829 O O . GLY A 1 369 ? 25.517 2.055 -24.511 1.00 73.25 369 GLY A O 1
ATOM 2830 N N . VAL A 1 370 ? 26.811 0.467 -23.554 1.00 81.75 370 VAL A N 1
ATOM 2831 C CA . VAL A 1 370 ? 25.756 -0.130 -22.711 1.00 81.75 370 VAL A CA 1
ATOM 2832 C C . VAL A 1 370 ? 25.171 0.874 -21.721 1.00 81.75 370 VAL A C 1
ATOM 2834 O O . VAL A 1 370 ? 25.846 1.794 -21.247 1.00 81.75 370 VAL A O 1
ATOM 2837 N N . ILE A 1 371 ? 23.915 0.658 -21.342 1.00 83.19 371 ILE A N 1
ATOM 2838 C CA . ILE A 1 371 ? 23.255 1.439 -20.297 1.00 83.19 371 ILE A CA 1
ATOM 2839 C C . ILE A 1 371 ? 23.351 0.658 -18.985 1.00 83.19 371 ILE A C 1
ATOM 2841 O O . ILE A 1 371 ? 22.947 -0.501 -18.905 1.00 83.19 371 ILE A O 1
ATOM 2845 N N . ARG A 1 372 ? 23.880 1.307 -17.943 1.00 85.44 372 ARG A N 1
ATOM 2846 C CA . ARG A 1 372 ? 23.960 0.759 -16.582 1.00 85.44 372 ARG A CA 1
ATOM 2847 C C . ARG A 1 372 ? 23.102 1.588 -15.641 1.00 85.44 372 ARG A C 1
ATOM 2849 O O . ARG A 1 372 ? 23.246 2.810 -15.607 1.00 85.44 372 ARG A O 1
ATOM 2856 N N . LEU A 1 373 ? 22.240 0.935 -14.870 1.00 87.69 373 LEU A N 1
ATOM 2857 C CA . LEU A 1 373 ? 21.362 1.600 -13.906 1.00 87.69 373 LEU A CA 1
ATOM 2858 C C . LEU A 1 373 ? 21.422 0.896 -12.554 1.00 87.69 373 LEU A C 1
ATOM 2860 O O . LEU A 1 373 ? 21.492 -0.330 -12.521 1.00 87.69 373 LEU A O 1
ATOM 2864 N N . PRO A 1 374 ? 21.341 1.629 -11.433 1.00 87.94 374 PRO A N 1
ATOM 2865 C CA . PRO A 1 374 ? 21.208 0.993 -10.131 1.00 87.94 374 PRO A CA 1
ATOM 2866 C C . PRO A 1 374 ? 19.926 0.151 -10.074 1.00 87.94 374 PRO A C 1
ATOM 2868 O O . PRO A 1 374 ? 18.894 0.530 -10.639 1.00 87.94 374 PRO A O 1
ATOM 2871 N N . LEU A 1 375 ? 19.993 -0.984 -9.376 1.00 88.19 375 LEU A N 1
ATOM 2872 C CA . LEU A 1 375 ? 18.815 -1.784 -9.067 1.00 88.19 375 LEU A CA 1
ATOM 2873 C C . LEU A 1 375 ? 17.957 -1.038 -8.031 1.00 88.19 375 LEU A C 1
ATOM 2875 O O . LEU A 1 375 ? 18.473 -0.540 -7.028 1.00 88.19 375 LEU A O 1
ATOM 2879 N N . GLN A 1 376 ? 16.656 -0.912 -8.285 1.00 89.38 376 GLN A N 1
ATOM 2880 C CA . GLN A 1 376 ? 15.745 -0.202 -7.391 1.00 89.38 376 GLN A CA 1
ATOM 2881 C C . GLN A 1 376 ? 15.454 -1.001 -6.115 1.00 89.38 376 GLN A C 1
ATOM 2883 O O . GLN A 1 376 ? 15.344 -2.225 -6.142 1.00 89.38 376 GLN A O 1
ATOM 2888 N N . THR A 1 377 ? 15.263 -0.299 -4.997 1.00 89.31 377 THR A N 1
ATOM 2889 C CA . THR A 1 377 ? 14.814 -0.917 -3.744 1.00 89.31 377 THR A CA 1
ATOM 2890 C C . THR A 1 377 ? 13.309 -1.146 -3.784 1.00 89.31 377 THR A C 1
ATOM 2892 O O . THR A 1 377 ? 12.546 -0.205 -4.007 1.00 89.31 377 THR A O 1
ATOM 2895 N N . CYS A 1 378 ? 12.880 -2.375 -3.508 1.00 90.88 378 CYS A N 1
ATOM 2896 C CA . CYS A 1 378 ? 11.470 -2.748 -3.512 1.00 90.88 378 CYS A CA 1
ATOM 2897 C C . CYS A 1 378 ? 10.898 -2.912 -2.095 1.00 90.88 378 CYS A C 1
ATOM 2899 O O . CYS A 1 378 ? 11.608 -3.371 -1.195 1.00 90.88 378 CYS A O 1
ATOM 2901 N N . PRO A 1 379 ? 9.624 -2.532 -1.874 1.00 90.25 379 PRO A N 1
ATOM 2902 C CA . PRO A 1 379 ? 8.976 -2.689 -0.579 1.00 90.25 379 PRO A CA 1
ATOM 2903 C C . PRO A 1 379 ? 8.682 -4.165 -0.272 1.00 90.25 379 PRO A C 1
ATOM 2905 O O . PRO A 1 379 ? 8.664 -5.023 -1.156 1.00 90.25 379 PRO A O 1
ATOM 2908 N N . ARG A 1 380 ? 8.412 -4.444 1.004 1.00 87.19 380 ARG A N 1
ATOM 2909 C CA . ARG A 1 380 ? 7.897 -5.729 1.491 1.00 87.19 380 ARG A CA 1
ATOM 2910 C C . ARG A 1 380 ? 6.526 -5.483 2.108 1.00 87.19 380 ARG A C 1
ATOM 2912 O O . ARG A 1 380 ? 6.360 -4.489 2.812 1.00 87.19 380 ARG A O 1
ATOM 2919 N N . VAL A 1 381 ? 5.563 -6.351 1.813 1.00 87.62 381 VAL A N 1
ATOM 2920 C CA . VAL A 1 381 ? 4.188 -6.238 2.317 1.00 87.62 381 VAL A CA 1
ATOM 2921 C C . VAL A 1 381 ? 3.808 -7.544 2.987 1.00 87.62 381 VAL A C 1
ATOM 2923 O O . VAL A 1 381 ? 3.967 -8.597 2.387 1.00 87.62 381 VAL A O 1
ATOM 2926 N N . ASP A 1 382 ? 3.292 -7.496 4.206 1.00 86.75 382 ASP A N 1
ATOM 2927 C CA . ASP A 1 382 ? 2.830 -8.703 4.885 1.00 86.75 382 ASP A CA 1
ATOM 2928 C C . ASP A 1 382 ? 1.466 -9.141 4.341 1.00 86.75 382 ASP A C 1
ATOM 2930 O O . ASP A 1 382 ? 0.560 -8.327 4.154 1.00 86.75 382 ASP A O 1
ATOM 2934 N N . GLY A 1 383 ? 1.313 -10.438 4.077 1.00 79.94 383 GLY A N 1
ATOM 2935 C CA . GLY A 1 383 ? 0.101 -11.014 3.506 1.00 79.94 383 GLY A CA 1
ATOM 2936 C C . GLY A 1 383 ? -0.231 -12.381 4.093 1.00 79.94 383 GLY A C 1
ATOM 2937 O O . GLY A 1 383 ? 0.634 -13.096 4.600 1.00 79.94 383 GLY A O 1
ATOM 2938 N N . LYS A 1 384 ? -1.508 -12.766 4.015 1.00 81.12 384 LYS A N 1
ATOM 2939 C CA . LYS A 1 384 ? -1.943 -14.120 4.378 1.00 81.12 384 LYS A CA 1
ATOM 2940 C C . LYS A 1 384 ? -1.705 -15.080 3.200 1.00 81.12 384 LYS A C 1
ATOM 2942 O O . LYS A 1 384 ? -2.057 -14.726 2.073 1.00 81.12 384 LYS A O 1
ATOM 2947 N N . PRO A 1 385 ? -1.155 -16.286 3.427 1.00 79.06 385 PRO A N 1
ATOM 2948 C CA . PRO A 1 385 ? -0.960 -17.277 2.365 1.00 79.06 385 PRO A CA 1
ATOM 2949 C C . PRO A 1 385 ? -2.295 -17.799 1.796 1.00 79.06 385 PRO A C 1
ATOM 2951 O O . PRO A 1 385 ? -3.364 -17.574 2.351 1.00 79.06 385 PRO A O 1
ATOM 2954 N N . SER A 1 386 ? -2.262 -18.530 0.686 1.00 71.25 386 SER A N 1
ATOM 2955 C CA . SER A 1 386 ? -3.433 -19.132 0.022 1.00 71.25 386 SER A CA 1
ATOM 2956 C C . SER A 1 386 ? -3.820 -20.516 0.563 1.00 71.25 386 SER A C 1
ATOM 2958 O O . SER A 1 386 ? -4.707 -21.169 0.013 1.00 71.25 386 SER A O 1
ATOM 2960 N N . ASN A 1 387 ? -3.140 -21.028 1.594 1.00 67.88 387 ASN A N 1
ATOM 2961 C CA . ASN A 1 387 ? -3.407 -22.362 2.140 1.00 67.88 387 ASN A CA 1
ATOM 2962 C C . ASN A 1 387 ? -4.689 -22.395 3.002 1.00 67.88 387 ASN A C 1
ATOM 2964 O O . ASN A 1 387 ? -5.199 -21.366 3.424 1.00 67.88 387 ASN A O 1
ATOM 2968 N N . ALA A 1 388 ? -5.241 -23.583 3.278 1.00 57.84 388 ALA A N 1
ATOM 2969 C CA . ALA A 1 388 ? -6.501 -23.713 4.027 1.00 57.84 388 ALA A CA 1
ATOM 2970 C C . ALA A 1 388 ? -6.455 -23.086 5.442 1.00 57.84 388 ALA A C 1
ATOM 2972 O O . ALA A 1 388 ? -7.488 -22.676 5.971 1.00 57.84 388 ALA A O 1
ATOM 2973 N N . GLU A 1 389 ? -5.259 -22.964 6.025 1.00 56.25 389 GLU A N 1
ATOM 2974 C CA . GLU A 1 389 ? -4.996 -22.354 7.334 1.00 56.25 389 GLU A CA 1
ATOM 2975 C C . GLU A 1 389 ? -5.156 -20.823 7.330 1.00 56.25 389 GLU A C 1
ATOM 2977 O O . GLU A 1 389 ? -5.419 -20.232 8.382 1.00 56.25 389 GLU A O 1
ATOM 2982 N N . SER A 1 390 ? -5.095 -20.178 6.158 1.00 57.06 390 SER A N 1
ATOM 2983 C CA . SER A 1 390 ? -5.220 -18.724 5.999 1.00 57.06 390 SER A CA 1
ATOM 2984 C C . SER A 1 390 ? -6.615 -18.162 6.262 1.00 57.06 390 SER A C 1
ATOM 2986 O O . SER A 1 390 ? -6.772 -16.963 6.511 1.00 57.06 390 SER A O 1
ATOM 2988 N N . LYS A 1 391 ? -7.628 -19.037 6.278 1.00 56.62 391 LYS A N 1
ATOM 2989 C CA . LYS A 1 391 ? -9.003 -18.703 6.675 1.00 56.62 391 LYS A CA 1
ATOM 2990 C C . LYS A 1 391 ? -9.161 -18.532 8.187 1.00 56.62 391 LYS A C 1
ATOM 2992 O O . LYS A 1 391 ? -10.195 -18.039 8.632 1.00 56.62 391 LYS A O 1
ATOM 2997 N N . SER A 1 392 ? -8.169 -18.933 8.985 1.00 60.53 392 SER A N 1
ATOM 2998 C CA . SER A 1 392 ? -8.196 -18.715 10.430 1.00 60.53 392 SER A CA 1
ATOM 2999 C C . SER A 1 392 ? -7.802 -17.274 10.781 1.00 60.53 392 SER A C 1
ATOM 3001 O O . SER A 1 392 ? -6.971 -16.643 10.121 1.00 60.53 392 SER A O 1
ATOM 3003 N N . ALA A 1 393 ? -8.383 -16.737 11.857 1.00 61.59 393 ALA A N 1
ATOM 3004 C CA . ALA A 1 393 ? -7.991 -15.430 12.389 1.00 61.59 393 ALA A CA 1
ATOM 3005 C C . ALA A 1 393 ? -6.514 -15.398 12.840 1.00 61.59 393 ALA A C 1
ATOM 3007 O O . ALA A 1 393 ? -5.902 -14.338 12.818 1.00 61.59 393 ALA A O 1
ATOM 3008 N N . ASN A 1 394 ? -5.942 -16.567 13.157 1.00 65.19 394 ASN A N 1
ATOM 3009 C CA . ASN A 1 394 ? -4.592 -16.739 13.699 1.00 65.19 394 ASN A CA 1
ATOM 3010 C C . ASN A 1 394 ? -3.551 -17.162 12.647 1.00 65.19 394 ASN A C 1
ATOM 3012 O O . ASN A 1 394 ? -2.456 -17.585 13.015 1.00 65.19 394 ASN A O 1
ATOM 3016 N N . ALA A 1 395 ? -3.887 -17.112 11.355 1.00 66.38 395 ALA A N 1
ATOM 3017 C CA . ALA A 1 395 ? -2.947 -17.472 10.301 1.00 66.38 395 ALA A CA 1
ATOM 3018 C C . ALA A 1 395 ? -1.692 -16.580 10.362 1.00 66.38 395 ALA A C 1
ATOM 3020 O O . ALA A 1 395 ? -1.840 -15.361 10.508 1.00 66.38 395 ALA A O 1
ATOM 3021 N N . PRO A 1 396 ? -0.476 -17.145 10.226 1.00 75.75 396 PRO A N 1
ATOM 3022 C CA . PRO A 1 396 ? 0.739 -16.345 10.219 1.00 75.75 396 PRO A CA 1
ATOM 3023 C C . PRO A 1 396 ? 0.731 -15.390 9.021 1.00 75.75 396 PRO A C 1
ATOM 3025 O O . PRO A 1 396 ? 0.369 -15.771 7.904 1.00 75.75 396 PRO A O 1
ATOM 3028 N N . LEU A 1 397 ? 1.137 -14.145 9.261 1.00 81.88 397 LEU A N 1
ATOM 3029 C CA . LEU A 1 397 ? 1.443 -13.204 8.192 1.00 81.88 397 LEU A CA 1
ATOM 3030 C C . LEU A 1 397 ? 2.819 -13.557 7.626 1.00 81.88 397 LEU A C 1
ATOM 3032 O O . LEU A 1 397 ? 3.796 -13.631 8.369 1.00 81.88 397 LEU A O 1
ATOM 3036 N N . LEU A 1 398 ? 2.877 -13.800 6.319 1.00 82.56 398 LEU A N 1
ATOM 3037 C CA . LEU A 1 398 ? 4.118 -14.042 5.595 1.00 82.56 398 LEU A CA 1
ATOM 3038 C C . LEU A 1 398 ? 4.490 -12.793 4.800 1.00 82.56 398 LEU A C 1
ATOM 3040 O O . LEU A 1 398 ? 3.626 -12.131 4.221 1.00 82.56 398 LEU A O 1
ATOM 3044 N N . ALA A 1 399 ? 5.783 -12.486 4.750 1.00 83.75 399 ALA A N 1
ATOM 3045 C CA . ALA A 1 399 ? 6.280 -11.364 3.972 1.00 83.75 399 ALA A CA 1
ATOM 3046 C C . ALA A 1 399 ? 6.138 -11.668 2.476 1.00 83.75 399 ALA A C 1
ATOM 3048 O O . ALA A 1 399 ? 6.772 -12.572 1.934 1.00 83.75 399 ALA A O 1
ATOM 3049 N N . ARG A 1 400 ? 5.319 -10.878 1.791 1.00 86.25 400 ARG A N 1
ATOM 3050 C CA . ARG A 1 400 ? 5.169 -10.885 0.343 1.00 86.25 400 ARG A CA 1
ATOM 3051 C C . ARG A 1 400 ? 6.143 -9.875 -0.251 1.00 86.25 400 ARG A C 1
ATOM 3053 O O . ARG A 1 400 ? 5.915 -8.661 -0.253 1.00 86.25 400 ARG A O 1
ATOM 3060 N N . LYS A 1 401 ? 7.288 -10.380 -0.696 1.00 85.56 401 LYS A N 1
ATOM 3061 C CA . LYS A 1 401 ? 8.384 -9.568 -1.219 1.00 85.56 401 LYS A CA 1
ATOM 3062 C C . LYS A 1 401 ? 8.126 -9.151 -2.663 1.00 85.56 401 LYS A C 1
ATOM 3064 O O . LYS A 1 401 ? 7.661 -9.945 -3.475 1.00 85.56 401 LYS A O 1
ATOM 3069 N N . LEU A 1 402 ? 8.441 -7.896 -2.976 1.00 89.88 402 LEU A N 1
ATOM 3070 C CA . LEU A 1 402 ? 8.465 -7.408 -4.347 1.00 89.88 402 LEU A CA 1
ATOM 3071 C C . LEU A 1 402 ? 9.910 -7.399 -4.855 1.00 89.88 402 LEU A C 1
ATOM 3073 O O . LEU A 1 402 ? 10.837 -7.024 -4.137 1.00 89.88 402 LEU A O 1
ATOM 3077 N N . TYR A 1 403 ? 10.081 -7.782 -6.112 1.00 87.12 403 TYR A N 1
ATOM 3078 C CA . TYR A 1 403 ? 11.347 -7.859 -6.820 1.00 87.12 403 TYR A CA 1
ATOM 3079 C C . TYR A 1 403 ? 11.472 -6.714 -7.832 1.00 87.12 403 TYR A C 1
ATOM 3081 O O . TYR A 1 403 ? 10.464 -6.290 -8.410 1.00 87.12 403 TYR A O 1
ATOM 3089 N N . PRO A 1 404 ? 12.694 -6.218 -8.077 1.00 91.12 404 PRO A N 1
ATOM 3090 C CA . PRO A 1 404 ? 12.956 -5.215 -9.101 1.00 91.12 404 PRO A CA 1
ATOM 3091 C C . PRO A 1 404 ? 12.569 -5.717 -10.495 1.00 91.12 404 PRO A C 1
ATOM 3093 O O . PRO A 1 404 ? 12.920 -6.829 -10.884 1.00 91.12 404 PRO A O 1
ATOM 3096 N N . ARG A 1 405 ? 11.878 -4.876 -11.266 1.00 89.94 405 ARG A N 1
ATOM 3097 C CA . ARG A 1 405 ? 11.465 -5.124 -12.650 1.00 89.94 405 ARG A CA 1
ATOM 3098 C C . ARG A 1 405 ? 11.910 -4.000 -13.564 1.00 89.94 405 ARG A C 1
ATOM 3100 O O . ARG A 1 405 ? 11.951 -2.836 -13.155 1.00 89.94 405 ARG A O 1
ATOM 3107 N N . LEU A 1 406 ? 12.227 -4.354 -14.802 1.00 90.44 406 LEU A N 1
ATOM 3108 C CA . LEU A 1 406 ? 12.588 -3.396 -15.832 1.00 90.44 406 LEU A CA 1
ATOM 3109 C C . LEU A 1 406 ? 12.089 -3.888 -17.187 1.00 90.44 406 LEU A C 1
ATOM 3111 O O . LEU A 1 406 ? 12.247 -5.057 -17.532 1.00 90.44 406 LEU A O 1
ATOM 3115 N N . SER A 1 407 ? 11.507 -2.973 -17.956 1.00 89.50 407 SER A N 1
ATOM 3116 C CA . SER A 1 407 ? 11.201 -3.174 -19.370 1.00 89.50 407 SER A CA 1
ATOM 3117 C C . SER A 1 407 ? 11.797 -2.042 -20.197 1.00 89.50 407 SER A C 1
ATOM 3119 O O . SER A 1 407 ? 11.933 -0.909 -19.720 1.00 89.50 407 SER A O 1
ATOM 3121 N N . VAL A 1 408 ? 12.182 -2.370 -21.428 1.00 88.31 408 VAL A N 1
ATOM 3122 C CA . VAL A 1 408 ? 12.820 -1.453 -22.369 1.00 88.31 408 VAL A CA 1
ATOM 3123 C C . VAL A 1 408 ? 12.004 -1.424 -23.652 1.00 88.31 408 VAL A C 1
ATOM 3125 O O . VAL A 1 408 ? 11.818 -2.453 -24.293 1.00 88.31 408 VAL A O 1
ATOM 3128 N N . ALA A 1 409 ? 11.542 -0.238 -24.038 1.00 92.50 409 ALA A N 1
ATOM 3129 C CA . ALA A 1 409 ? 10.848 -0.011 -25.300 1.00 92.50 409 ALA A CA 1
ATOM 3130 C C . ALA A 1 409 ? 11.702 0.873 -26.212 1.00 92.50 409 ALA A C 1
ATOM 3132 O O . ALA A 1 409 ? 12.273 1.863 -25.757 1.00 92.50 409 ALA A O 1
ATOM 3133 N N . ILE A 1 410 ? 11.784 0.549 -27.503 1.00 93.12 410 ILE A N 1
ATOM 3134 C CA . ILE A 1 410 ? 12.502 1.379 -28.480 1.00 93.12 410 ILE A CA 1
ATOM 3135 C C . ILE A 1 410 ? 11.781 2.726 -28.618 1.00 93.12 410 ILE A C 1
ATOM 3137 O O . ILE A 1 410 ? 10.578 2.771 -28.862 1.00 93.12 410 ILE A O 1
ATOM 3141 N N . SER A 1 411 ? 12.524 3.825 -28.472 1.00 93.81 411 SER A N 1
ATOM 3142 C CA . SER A 1 411 ? 12.022 5.190 -28.663 1.00 93.81 411 SER A CA 1
ATOM 3143 C C . SER A 1 411 ? 12.357 5.727 -30.050 1.00 93.81 411 SER A C 1
ATOM 3145 O O . SER A 1 411 ? 11.518 6.355 -30.693 1.00 93.81 411 SER A O 1
ATOM 3147 N N . SER A 1 412 ? 13.596 5.563 -30.508 1.00 90.25 412 SER A N 1
ATOM 3148 C CA . SER A 1 412 ? 14.036 5.998 -31.836 1.00 90.25 412 SER A CA 1
ATOM 3149 C C . SER A 1 412 ? 15.172 5.113 -32.317 1.00 90.25 412 SER A C 1
ATOM 3151 O O . SER A 1 412 ? 16.010 4.688 -31.526 1.00 90.25 412 SER A O 1
ATOM 3153 N N . VAL A 1 413 ? 15.193 4.831 -33.615 1.00 89.81 413 VAL A N 1
ATOM 3154 C CA . VAL A 1 413 ? 16.219 4.006 -34.250 1.00 89.81 413 VAL A CA 1
ATOM 3155 C C . VAL A 1 413 ? 16.478 4.505 -35.670 1.00 89.81 413 VAL A C 1
ATOM 3157 O O . VAL A 1 413 ? 15.532 4.825 -36.390 1.00 89.81 413 VAL A O 1
ATOM 3160 N N . ALA A 1 414 ? 17.748 4.566 -36.072 1.00 84.69 414 ALA A N 1
ATOM 3161 C CA . ALA A 1 414 ? 18.154 4.859 -37.444 1.00 84.69 414 ALA A CA 1
ATOM 3162 C C . ALA A 1 414 ? 19.214 3.883 -37.961 1.00 84.69 414 ALA A C 1
ATOM 3164 O O . ALA A 1 414 ? 20.123 3.460 -37.242 1.00 84.69 414 ALA A O 1
ATOM 3165 N N . ALA A 1 415 ? 19.101 3.571 -39.252 1.00 81.69 415 ALA A N 1
ATOM 3166 C CA . ALA A 1 415 ? 20.069 2.783 -39.997 1.00 81.69 415 ALA A CA 1
ATOM 3167 C C . ALA A 1 415 ? 21.157 3.683 -40.596 1.00 81.69 415 ALA A C 1
ATOM 3169 O O . ALA A 1 415 ? 21.168 3.926 -41.798 1.00 81.69 415 ALA A O 1
ATOM 3170 N N . ASP A 1 416 ? 22.049 4.209 -39.755 1.00 73.00 416 ASP A N 1
ATOM 3171 C CA . ASP A 1 416 ? 23.161 5.039 -40.240 1.00 73.00 416 ASP A CA 1
ATOM 3172 C C . ASP A 1 416 ? 24.078 4.244 -41.190 1.00 73.00 416 ASP A C 1
ATOM 3174 O O . ASP A 1 416 ? 24.388 3.080 -40.923 1.00 73.00 416 ASP A O 1
ATOM 3178 N N . ASP A 1 417 ? 24.566 4.873 -42.256 1.00 68.38 417 ASP A N 1
ATOM 3179 C CA . ASP A 1 417 ? 25.615 4.305 -43.108 1.00 68.38 417 ASP A CA 1
ATOM 3180 C C . ASP A 1 417 ? 26.999 4.414 -42.435 1.00 68.38 417 ASP A C 1
ATOM 3182 O O . ASP A 1 417 ? 27.354 5.444 -41.859 1.00 68.38 417 ASP A O 1
ATOM 3186 N N . ASN A 1 418 ? 27.797 3.348 -42.517 1.00 60.91 418 ASN A N 1
ATOM 3187 C CA . ASN A 1 418 ? 29.165 3.319 -42.004 1.00 60.91 418 ASN A CA 1
ATOM 3188 C C . ASN A 1 418 ? 30.176 3.981 -42.965 1.00 60.91 418 ASN A C 1
ATOM 3190 O O . ASN A 1 418 ? 31.284 4.289 -42.536 1.00 60.91 418 ASN A O 1
ATOM 3194 N N . LYS A 1 419 ? 29.847 4.198 -44.251 1.00 58.38 419 LYS A N 1
ATOM 3195 C CA . LYS A 1 419 ? 30.787 4.761 -45.244 1.00 58.38 419 LYS A CA 1
ATOM 3196 C C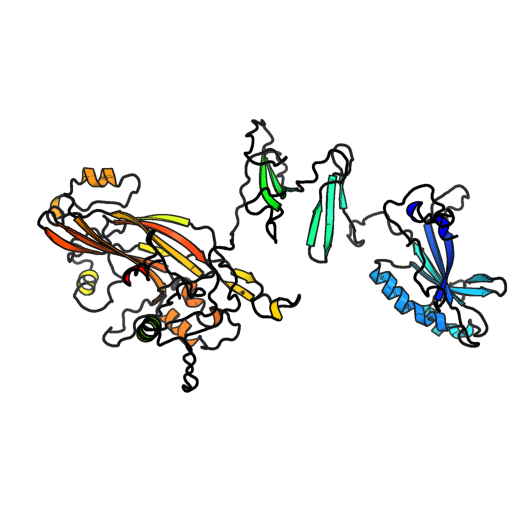 . LYS A 1 419 ? 31.005 6.271 -45.117 1.00 58.38 419 LYS A C 1
ATOM 3198 O O . LYS A 1 419 ? 32.142 6.716 -45.211 1.00 58.38 419 LYS A O 1
ATOM 3203 N N . GLU A 1 420 ? 29.959 7.063 -44.863 1.00 54.34 420 GLU A N 1
ATOM 3204 C CA . GLU A 1 420 ? 30.078 8.525 -44.639 1.00 54.34 420 GLU A CA 1
ATOM 3205 C C . GLU A 1 420 ? 30.440 8.893 -43.176 1.00 54.34 420 GLU A C 1
ATOM 3207 O O . GLU A 1 420 ? 30.561 10.065 -42.802 1.00 54.34 420 GLU A O 1
ATOM 3212 N N . MET A 1 421 ? 30.634 7.875 -42.335 1.00 59.19 421 MET A N 1
ATOM 3213 C CA . MET A 1 421 ? 30.810 7.955 -40.883 1.00 59.19 421 MET A CA 1
ATOM 3214 C C . MET A 1 421 ? 32.105 8.653 -40.447 1.00 59.19 421 MET A C 1
ATOM 3216 O O . MET A 1 421 ? 32.089 9.388 -39.458 1.00 59.19 421 MET A O 1
ATOM 3220 N N . ASP A 1 422 ? 33.212 8.459 -41.175 1.00 55.91 422 ASP A N 1
ATOM 3221 C CA . ASP A 1 422 ? 34.508 9.075 -40.846 1.00 55.91 422 ASP A CA 1
ATOM 3222 C C . ASP A 1 422 ? 34.528 10.600 -41.082 1.00 55.91 422 ASP A C 1
ATOM 3224 O O . ASP A 1 422 ? 35.393 11.287 -40.536 1.00 55.91 422 ASP A O 1
ATOM 3228 N N . GLU A 1 423 ? 33.559 11.144 -41.832 1.00 55.47 423 GLU A N 1
ATOM 3229 C CA . GLU A 1 423 ? 33.480 12.573 -42.170 1.00 55.47 423 GLU A CA 1
ATOM 3230 C C . GLU A 1 423 ? 32.398 13.337 -41.385 1.00 55.47 423 GLU A C 1
ATOM 3232 O O . GLU A 1 423 ? 32.602 14.507 -41.052 1.00 55.47 423 GLU A O 1
ATOM 3237 N N . ARG A 1 424 ? 31.251 12.708 -41.068 1.00 60.47 424 ARG A N 1
ATOM 3238 C CA . ARG A 1 424 ? 30.081 13.397 -40.469 1.00 60.47 424 ARG A CA 1
ATOM 3239 C C . ARG A 1 424 ? 29.729 12.947 -39.042 1.00 60.47 424 ARG A C 1
ATOM 3241 O O . ARG A 1 424 ? 29.146 13.724 -38.273 1.00 60.47 424 ARG A O 1
ATOM 3248 N N . GLY A 1 425 ? 30.174 11.758 -38.628 1.00 62.53 425 GLY A N 1
ATOM 3249 C CA . GLY A 1 425 ? 29.884 11.152 -37.321 1.00 62.53 425 GLY A CA 1
ATOM 3250 C C . GLY A 1 425 ? 28.465 10.577 -37.200 1.00 62.53 425 GLY A C 1
ATOM 3251 O O . GLY A 1 425 ? 27.606 10.830 -38.040 1.00 62.53 425 GLY A O 1
ATOM 3252 N N . TYR A 1 426 ? 28.211 9.808 -36.139 1.00 66.56 426 TYR A N 1
ATOM 3253 C CA . TYR A 1 426 ? 26.948 9.089 -35.925 1.00 66.56 426 TYR A CA 1
ATOM 3254 C C . TYR A 1 426 ? 25.737 9.984 -35.662 1.00 66.56 426 TYR A C 1
ATOM 3256 O O . TYR A 1 426 ? 25.862 11.101 -35.142 1.00 66.56 426 TYR A O 1
ATOM 3264 N N . THR A 1 427 ? 24.550 9.464 -35.990 1.00 76.81 427 THR A N 1
ATOM 3265 C CA . THR A 1 427 ? 23.288 10.062 -35.563 1.00 76.81 427 THR A CA 1
ATOM 3266 C C . THR A 1 427 ? 23.171 9.950 -34.044 1.00 76.81 427 THR A C 1
ATOM 3268 O O . THR A 1 427 ? 23.281 8.869 -33.470 1.00 76.81 427 THR A O 1
ATOM 3271 N N . ASP A 1 428 ? 22.942 11.089 -33.390 1.00 79.12 428 ASP A N 1
ATOM 3272 C CA . ASP A 1 428 ? 22.957 11.199 -31.932 1.00 79.12 428 ASP A CA 1
ATOM 3273 C C . ASP A 1 428 ? 21.545 11.312 -31.346 1.00 79.12 428 ASP A C 1
ATOM 3275 O O . ASP A 1 428 ? 20.890 12.356 -31.461 1.00 79.12 428 ASP A O 1
ATOM 3279 N N . TYR A 1 429 ? 21.099 10.254 -30.663 1.00 88.69 429 TYR A N 1
ATOM 3280 C CA . TYR A 1 429 ? 19.820 10.222 -29.953 1.00 88.69 429 TYR A CA 1
ATOM 3281 C C . TYR A 1 429 ? 19.930 10.447 -28.445 1.00 88.69 429 TYR A C 1
ATOM 3283 O O . TYR A 1 429 ? 18.947 10.252 -27.741 1.00 88.69 429 TYR A O 1
ATOM 3291 N N . THR A 1 430 ? 21.054 10.926 -27.915 1.00 83.62 430 THR A N 1
ATOM 3292 C CA . THR A 1 430 ? 21.205 11.207 -26.472 1.00 83.62 430 THR A CA 1
ATOM 3293 C C . THR A 1 430 ? 20.215 12.250 -25.948 1.00 83.62 430 THR A C 1
ATOM 3295 O O . THR A 1 430 ? 19.848 12.226 -24.773 1.00 83.62 430 THR A O 1
ATOM 3298 N N . GLN A 1 431 ? 19.734 13.146 -26.814 1.00 85.25 431 GLN A N 1
ATOM 3299 C CA . GLN A 1 431 ? 18.792 14.207 -26.466 1.00 85.25 431 GLN A CA 1
ATOM 3300 C C . GLN A 1 431 ? 17.420 13.963 -27.098 1.00 85.25 431 GLN A C 1
ATOM 3302 O O . GLN A 1 431 ? 17.211 14.248 -28.278 1.00 85.25 431 GLN A O 1
ATOM 3307 N N . GLN A 1 432 ? 16.450 13.523 -26.290 1.00 87.56 432 GLN A N 1
ATOM 3308 C CA . GLN A 1 432 ? 15.079 13.238 -26.739 1.00 87.56 432 GLN A CA 1
ATOM 3309 C C . GLN A 1 432 ? 14.437 14.411 -27.505 1.00 87.56 432 GLN A C 1
ATOM 3311 O O . GLN A 1 432 ? 13.786 14.210 -28.527 1.00 87.56 432 GLN A O 1
ATOM 3316 N N . GLY A 1 433 ? 14.654 15.650 -27.049 1.00 87.06 433 GLY A N 1
ATOM 3317 C CA . GLY A 1 433 ? 14.102 16.852 -27.687 1.00 87.06 433 GLY A CA 1
ATOM 3318 C C . GLY A 1 433 ? 14.773 17.255 -29.007 1.00 87.06 433 GLY A C 1
ATOM 3319 O O . GLY A 1 433 ? 14.241 18.109 -29.712 1.00 87.06 433 GLY A O 1
ATOM 3320 N N . ALA A 1 434 ? 15.919 16.659 -29.354 1.00 83.81 434 ALA A N 1
ATOM 3321 C CA . ALA A 1 434 ? 16.737 17.050 -30.503 1.00 83.81 434 ALA A CA 1
ATOM 3322 C C . ALA A 1 434 ? 17.004 15.911 -31.500 1.00 83.81 434 ALA A C 1
ATOM 3324 O O . ALA A 1 434 ? 17.678 16.149 -32.496 1.00 83.81 434 ALA A O 1
ATOM 3325 N N . VAL A 1 435 ? 16.429 14.716 -31.310 1.00 84.38 435 VAL A N 1
ATOM 3326 C CA . VAL A 1 435 ? 16.603 13.521 -32.172 1.00 84.38 435 VAL A CA 1
ATOM 3327 C C . VAL A 1 435 ? 16.597 13.867 -33.671 1.00 84.38 435 VAL A C 1
ATOM 3329 O O . VAL A 1 435 ? 17.546 13.573 -34.399 1.00 84.38 435 VAL A O 1
ATOM 3332 N N . ARG A 1 436 ? 15.558 14.569 -34.145 1.00 82.06 436 ARG A N 1
ATOM 3333 C CA . ARG A 1 436 ? 15.419 14.957 -35.563 1.00 82.06 436 ARG A CA 1
ATOM 3334 C C . ARG A 1 436 ? 16.404 16.046 -35.990 1.00 82.06 436 ARG A C 1
ATOM 3336 O O . ARG A 1 436 ? 16.889 16.016 -37.116 1.00 82.06 436 ARG A O 1
ATOM 3343 N N . ALA A 1 437 ? 16.689 17.007 -35.112 1.00 80.50 437 ALA A N 1
ATOM 3344 C CA . ALA A 1 437 ? 17.628 18.089 -35.396 1.00 80.50 437 ALA A CA 1
ATOM 3345 C C . ALA A 1 437 ? 19.061 17.554 -35.513 1.00 80.50 437 ALA A C 1
ATOM 3347 O O . ALA A 1 437 ? 19.761 17.906 -36.456 1.00 80.50 437 ALA A O 1
ATOM 3348 N N . ASN A 1 438 ? 19.447 16.640 -34.621 1.00 73.31 438 ASN A N 1
ATOM 3349 C CA . ASN A 1 438 ? 20.727 15.941 -34.649 1.00 73.31 438 ASN A CA 1
ATOM 3350 C C . ASN A 1 438 ? 20.862 15.094 -35.917 1.00 73.31 438 ASN A C 1
ATOM 3352 O O . ASN A 1 438 ? 21.890 15.157 -36.580 1.00 73.31 438 ASN A O 1
ATOM 3356 N N . THR A 1 439 ? 19.800 14.384 -36.311 1.00 73.56 439 THR A N 1
ATOM 3357 C CA . THR A 1 439 ? 19.779 13.615 -37.570 1.00 73.56 439 THR A CA 1
ATOM 3358 C C . THR A 1 439 ? 19.982 14.529 -38.787 1.00 73.56 439 THR A C 1
ATOM 3360 O O . THR A 1 439 ? 20.849 14.281 -39.622 1.00 73.56 439 THR A O 1
ATOM 3363 N N . ASN A 1 440 ? 19.235 15.636 -38.866 1.00 74.12 440 ASN A N 1
ATOM 3364 C CA . ASN A 1 440 ? 19.323 16.583 -39.981 1.00 74.12 440 ASN A CA 1
ATOM 3365 C C . ASN A 1 440 ? 20.673 17.307 -40.047 1.00 74.12 440 ASN A C 1
ATOM 3367 O O . ASN A 1 440 ? 21.201 17.512 -41.135 1.00 74.12 440 ASN A O 1
ATOM 3371 N N . ALA A 1 441 ? 21.222 17.712 -38.898 1.00 68.88 441 ALA A N 1
ATOM 3372 C CA . ALA A 1 441 ? 22.503 18.410 -38.823 1.00 68.88 441 ALA A CA 1
ATOM 3373 C C . ALA A 1 441 ? 23.670 17.523 -39.274 1.00 68.88 441 ALA A C 1
ATOM 3375 O O . ALA A 1 441 ? 24.643 18.028 -39.830 1.00 68.88 441 ALA A O 1
ATOM 3376 N N . LYS A 1 442 ? 23.566 16.211 -39.041 1.00 69.06 442 LYS A N 1
ATOM 3377 C CA . LYS A 1 442 ? 24.556 15.225 -39.478 1.00 69.06 442 LYS A CA 1
ATOM 3378 C C . LYS A 1 442 ? 24.439 14.901 -40.963 1.00 69.06 442 LYS A C 1
ATOM 3380 O O . LYS A 1 442 ? 25.457 14.683 -41.609 1.00 69.06 442 LYS A O 1
ATOM 3385 N N . GLY A 1 443 ? 23.225 14.930 -41.517 1.00 67.19 443 GLY A N 1
ATOM 3386 C CA . GLY A 1 443 ? 23.001 14.675 -42.941 1.00 67.19 443 GLY A CA 1
ATOM 3387 C C . GLY A 1 443 ? 23.445 13.273 -43.362 1.00 67.19 443 GLY A C 1
ATOM 3388 O O . GLY A 1 443 ? 23.904 13.098 -44.488 1.00 67.19 443 GLY A O 1
ATOM 3389 N N . ASN A 1 444 ? 23.363 12.305 -42.445 1.00 69.56 444 ASN A N 1
ATOM 3390 C CA . ASN A 1 444 ? 23.748 10.923 -42.701 1.00 69.56 444 ASN A CA 1
ATOM 3391 C C . ASN A 1 444 ? 22.692 10.258 -43.598 1.00 69.56 444 ASN A C 1
ATOM 3393 O O . ASN A 1 444 ? 21.499 10.343 -43.282 1.00 69.56 444 ASN A O 1
ATOM 3397 N N . PRO A 1 445 ? 23.084 9.593 -44.697 1.00 70.00 445 PRO A N 1
ATOM 3398 C CA . PRO A 1 445 ? 22.160 8.773 -45.461 1.00 70.00 445 PRO A CA 1
ATOM 3399 C C . PRO A 1 445 ? 21.653 7.633 -44.570 1.00 70.00 445 PRO A C 1
ATOM 3401 O O . PRO A 1 445 ? 22.428 6.958 -43.891 1.00 70.00 445 PRO A O 1
ATOM 3404 N N . ALA A 1 446 ? 20.334 7.449 -44.554 1.00 72.75 446 ALA A N 1
ATOM 3405 C CA . ALA A 1 446 ? 19.687 6.377 -43.814 1.00 72.75 446 ALA A CA 1
ATOM 3406 C C . ALA A 1 446 ? 19.455 5.180 -44.742 1.00 72.75 446 ALA A C 1
ATOM 3408 O O . ALA A 1 446 ? 18.826 5.312 -45.793 1.00 72.75 446 ALA A O 1
ATOM 3409 N N . GLY A 1 447 ? 19.962 4.021 -44.335 1.00 79.06 447 GLY A N 1
ATOM 3410 C CA . GLY A 1 447 ? 19.655 2.730 -44.934 1.00 79.06 447 GLY A CA 1
ATOM 3411 C C . GLY A 1 447 ? 18.332 2.143 -44.421 1.00 79.06 447 GLY A C 1
ATOM 3412 O O . GLY A 1 447 ? 17.439 2.862 -43.968 1.00 79.06 447 GLY A O 1
ATOM 3413 N N . ALA A 1 448 ? 18.207 0.816 -44.455 1.00 84.81 448 ALA A N 1
ATOM 3414 C CA . ALA A 1 448 ? 17.054 0.087 -43.924 1.00 84.81 448 ALA A CA 1
ATOM 3415 C C . ALA A 1 448 ? 17.367 -0.586 -42.578 1.00 84.81 448 ALA A C 1
ATOM 3417 O O . ALA A 1 448 ? 18.487 -1.024 -42.329 1.00 84.81 448 ALA A O 1
ATOM 3418 N N . ILE A 1 449 ? 16.367 -0.705 -41.704 1.00 86.81 449 ILE A N 1
ATOM 3419 C CA . ILE A 1 449 ? 16.479 -1.443 -40.438 1.00 86.81 449 ILE A CA 1
ATOM 3420 C C . ILE A 1 449 ? 15.983 -2.869 -40.677 1.00 86.81 449 ILE A C 1
ATOM 3422 O O . ILE A 1 449 ? 14.843 -3.059 -41.091 1.00 86.81 449 ILE A O 1
ATOM 3426 N N . ALA A 1 450 ? 16.830 -3.860 -40.404 1.00 84.75 450 ALA A N 1
ATOM 3427 C CA . ALA A 1 450 ? 16.475 -5.276 -40.476 1.00 84.75 450 ALA A CA 1
ATOM 3428 C C . ALA A 1 450 ? 15.896 -5.795 -39.149 1.00 84.75 450 ALA A C 1
ATOM 3430 O O . ALA A 1 450 ? 15.052 -6.685 -39.150 1.00 84.75 450 ALA A O 1
ATOM 3431 N N . GLY A 1 451 ? 16.318 -5.227 -38.017 1.00 83.94 451 GLY A N 1
ATOM 3432 C CA . GLY A 1 451 ? 15.778 -5.574 -36.707 1.00 83.94 451 GLY A CA 1
ATOM 3433 C C . GLY A 1 451 ? 16.576 -4.959 -35.567 1.00 83.94 451 GLY A C 1
ATOM 3434 O O . GLY A 1 451 ? 17.711 -4.521 -35.752 1.00 83.94 451 GLY A O 1
ATOM 3435 N N . VAL A 1 452 ? 15.980 -4.930 -34.379 1.00 85.38 452 VAL A N 1
ATOM 3436 C CA . VAL A 1 452 ? 16.649 -4.505 -33.148 1.00 85.38 452 VAL A CA 1
ATOM 3437 C C . VAL A 1 452 ? 16.351 -5.530 -32.066 1.00 85.38 452 VAL A C 1
ATOM 3439 O O . VAL A 1 452 ? 15.189 -5.802 -31.779 1.00 85.38 452 VAL A O 1
ATOM 3442 N N . ALA A 1 453 ? 17.399 -6.069 -31.456 1.00 80.38 453 ALA A N 1
ATOM 3443 C CA . ALA A 1 453 ? 17.306 -6.881 -30.253 1.00 80.38 453 ALA A CA 1
ATOM 3444 C C . ALA A 1 453 ? 17.796 -6.043 -29.074 1.00 80.38 453 ALA A C 1
ATOM 3446 O O . ALA A 1 453 ? 18.907 -5.519 -29.121 1.00 80.38 453 ALA A O 1
ATOM 3447 N N . VAL A 1 454 ? 16.977 -5.909 -28.032 1.00 83.12 454 VAL A N 1
ATOM 3448 C CA . VAL A 1 454 ? 17.347 -5.243 -26.779 1.00 83.12 454 VAL A CA 1
ATOM 3449 C C . VAL A 1 454 ? 17.269 -6.267 -25.660 1.00 83.12 454 VAL A C 1
ATOM 3451 O O . VAL A 1 454 ? 16.273 -6.977 -25.540 1.00 83.12 454 VAL A O 1
ATOM 3454 N N . GLN A 1 455 ? 18.308 -6.330 -24.839 1.00 81.00 455 GLN A N 1
ATOM 3455 C CA . GLN A 1 455 ? 18.407 -7.249 -23.719 1.00 81.00 455 GLN A CA 1
ATOM 3456 C C . GLN A 1 455 ? 18.639 -6.460 -22.432 1.00 81.00 455 GLN A C 1
ATOM 3458 O O . GLN A 1 455 ? 19.441 -5.530 -22.398 1.00 81.00 455 GLN A O 1
ATOM 3463 N N . ALA A 1 456 ? 17.929 -6.834 -21.370 1.00 83.06 456 ALA A N 1
ATOM 3464 C CA . ALA A 1 456 ? 18.104 -6.277 -20.037 1.00 83.06 456 ALA A CA 1
ATOM 3465 C C . ALA A 1 456 ? 18.390 -7.406 -19.048 1.00 83.06 456 ALA A C 1
ATOM 3467 O O . ALA A 1 456 ? 17.649 -8.386 -18.990 1.00 83.06 456 ALA A O 1
ATOM 3468 N N . ASN A 1 457 ? 19.448 -7.254 -18.256 1.00 77.62 457 ASN A N 1
ATOM 3469 C CA . ASN A 1 457 ? 19.857 -8.229 -17.254 1.00 77.62 457 ASN A CA 1
ATOM 3470 C C . ASN A 1 457 ? 20.132 -7.562 -15.910 1.00 77.62 457 ASN A C 1
ATOM 3472 O O . ASN A 1 457 ? 20.592 -6.421 -15.856 1.00 77.62 457 ASN A O 1
ATOM 3476 N N . ILE A 1 458 ? 19.905 -8.301 -14.826 1.00 80.06 458 ILE A N 1
ATOM 3477 C CA . ILE A 1 458 ? 20.454 -7.955 -13.511 1.00 80.06 458 ILE A CA 1
ATOM 3478 C C . ILE A 1 458 ? 21.846 -8.572 -13.427 1.00 80.06 458 ILE A C 1
ATOM 3480 O O . ILE A 1 458 ? 21.981 -9.781 -13.583 1.00 80.06 458 ILE A O 1
ATOM 3484 N N . VAL A 1 459 ? 22.862 -7.756 -13.174 1.00 76.44 459 VAL A N 1
ATOM 3485 C CA . VAL A 1 459 ? 24.238 -8.204 -12.944 1.00 76.44 459 VAL A CA 1
ATOM 3486 C C . VAL A 1 459 ? 24.501 -8.255 -11.447 1.00 76.44 459 VAL A C 1
ATOM 3488 O O . VAL A 1 459 ? 24.271 -7.264 -10.752 1.00 76.44 459 VAL A O 1
ATOM 3491 N N . VAL A 1 460 ? 25.020 -9.385 -10.971 1.00 73.31 460 VAL A N 1
ATOM 3492 C CA . VAL A 1 460 ? 25.429 -9.611 -9.577 1.00 73.31 460 VAL A CA 1
ATOM 3493 C C . VAL A 1 460 ? 26.906 -9.972 -9.521 1.00 73.31 460 VAL A C 1
ATOM 3495 O O . VAL A 1 460 ? 27.423 -10.616 -10.436 1.00 73.31 460 VAL A O 1
ATOM 3498 N N . ASP A 1 461 ? 27.591 -9.563 -8.454 1.00 72.88 461 ASP A N 1
ATOM 3499 C CA . ASP A 1 461 ? 28.983 -9.949 -8.250 1.00 72.88 461 ASP A CA 1
ATOM 3500 C C . ASP A 1 461 ? 29.147 -11.479 -8.161 1.00 72.88 461 ASP A C 1
ATOM 3502 O O . ASP A 1 461 ? 28.292 -12.180 -7.619 1.00 72.88 461 ASP A O 1
ATOM 3506 N N . LYS A 1 462 ? 30.232 -12.022 -8.720 1.00 68.56 462 LYS A N 1
ATOM 3507 C CA . LYS A 1 462 ? 30.488 -13.467 -8.753 1.00 68.56 462 LYS A CA 1
ATOM 3508 C C . LYS A 1 462 ? 30.655 -14.101 -7.376 1.00 68.56 462 LYS A C 1
ATOM 3510 O O . LYS A 1 462 ? 30.213 -15.236 -7.177 1.00 68.56 462 LYS A O 1
ATOM 3515 N N . ASP A 1 463 ? 31.286 -13.403 -6.438 1.00 67.56 463 ASP A N 1
ATOM 3516 C CA . ASP A 1 463 ? 31.552 -13.945 -5.109 1.00 67.56 463 ASP A CA 1
ATOM 3517 C C . ASP A 1 463 ? 30.247 -13.959 -4.300 1.00 67.56 463 ASP A C 1
ATOM 3519 O O . ASP A 1 463 ? 29.942 -14.957 -3.638 1.00 67.56 463 ASP A O 1
ATOM 3523 N N . ASP A 1 464 ? 29.423 -12.924 -4.478 1.00 70.50 464 ASP A N 1
ATOM 3524 C CA . ASP A 1 464 ? 28.068 -12.824 -3.930 1.00 70.50 464 ASP A CA 1
ATOM 3525 C C . ASP A 1 464 ? 27.126 -13.879 -4.523 1.00 70.50 464 ASP A C 1
ATOM 3527 O O . ASP A 1 464 ? 26.418 -14.556 -3.780 1.00 70.50 464 ASP A O 1
ATOM 3531 N N . ALA A 1 465 ? 27.148 -14.079 -5.844 1.00 66.81 465 ALA A N 1
ATOM 3532 C CA . ALA A 1 465 ? 26.388 -15.130 -6.520 1.00 66.81 465 ALA A CA 1
ATOM 3533 C C . ALA A 1 465 ? 26.784 -16.528 -6.013 1.00 66.81 465 ALA A C 1
ATOM 3535 O O . ALA A 1 465 ? 25.931 -17.347 -5.675 1.00 66.81 465 ALA A O 1
ATOM 3536 N N . SER A 1 466 ? 28.087 -16.787 -5.876 1.00 68.00 466 SER A N 1
ATOM 3537 C CA . SER A 1 466 ? 28.605 -18.064 -5.367 1.00 68.00 466 SER A CA 1
ATOM 3538 C C . SER A 1 466 ? 28.228 -18.310 -3.899 1.00 68.00 466 SER A C 1
ATOM 3540 O O . SER A 1 466 ? 27.980 -19.442 -3.483 1.00 68.00 466 SER A O 1
ATOM 3542 N N . GLU A 1 467 ? 28.209 -17.266 -3.070 1.00 69.62 467 GLU A N 1
ATOM 3543 C CA . GLU A 1 467 ? 27.774 -17.340 -1.671 1.00 69.62 467 GLU A CA 1
ATOM 3544 C C . GLU A 1 467 ? 26.260 -17.531 -1.537 1.00 69.62 467 GLU A C 1
ATOM 3546 O O . GLU A 1 467 ? 25.802 -18.373 -0.754 1.00 69.62 467 GLU A O 1
ATOM 3551 N N . ALA A 1 468 ? 25.489 -16.810 -2.346 1.00 67.62 468 ALA A N 1
ATOM 3552 C CA . ALA A 1 468 ? 24.052 -16.985 -2.465 1.00 67.62 468 ALA A CA 1
ATOM 3553 C C . ALA A 1 468 ? 23.700 -18.434 -2.834 1.00 67.62 468 ALA A C 1
ATOM 3555 O O . ALA A 1 468 ? 22.760 -18.994 -2.284 1.00 67.62 468 ALA A O 1
ATOM 3556 N N . ASP A 1 469 ? 24.506 -19.081 -3.673 1.00 65.06 469 ASP A N 1
ATOM 3557 C CA . ASP A 1 469 ? 24.270 -20.456 -4.116 1.00 65.06 469 ASP A CA 1
ATOM 3558 C C . ASP A 1 469 ? 24.606 -21.504 -3.058 1.00 65.06 469 ASP A C 1
ATOM 3560 O O . ASP A 1 469 ? 23.899 -22.501 -2.929 1.00 65.06 469 ASP A O 1
ATOM 3564 N N . ARG A 1 470 ? 25.645 -21.261 -2.253 1.00 65.31 470 ARG A N 1
ATOM 3565 C CA . ARG A 1 470 ? 26.010 -22.139 -1.130 1.00 65.31 470 ARG A CA 1
ATOM 3566 C C . ARG A 1 470 ? 25.039 -22.052 0.044 1.00 65.31 470 ARG A C 1
ATOM 3568 O O . ARG A 1 470 ? 24.953 -22.998 0.820 1.00 65.31 470 ARG A O 1
ATOM 3575 N N . SER A 1 471 ? 24.359 -20.918 0.204 1.00 58.97 471 SER A N 1
ATOM 3576 C CA . SER A 1 471 ? 23.422 -20.687 1.312 1.00 58.97 471 SER A CA 1
ATOM 3577 C C . SER A 1 471 ? 22.003 -21.204 1.041 1.00 58.97 471 SER A C 1
ATOM 3579 O O . SER A 1 471 ? 21.206 -21.295 1.976 1.00 58.97 471 SER A O 1
ATOM 3581 N N . LEU A 1 472 ? 21.697 -21.608 -0.196 1.00 61.03 472 LEU A N 1
ATOM 3582 C CA . LEU A 1 472 ? 20.413 -22.201 -0.564 1.00 61.03 472 LEU A CA 1
ATOM 3583 C C . LEU A 1 472 ? 20.321 -23.662 -0.108 1.00 61.03 472 LEU A C 1
ATOM 3585 O O . LEU A 1 472 ? 20.932 -24.564 -0.681 1.00 61.03 472 LEU A O 1
ATOM 3589 N N . LEU A 1 473 ? 19.478 -23.904 0.891 1.00 54.50 473 LEU A N 1
ATOM 3590 C CA . LEU A 1 473 ? 18.871 -25.215 1.088 1.00 54.50 473 LEU A CA 1
ATOM 3591 C C . LEU A 1 473 ? 17.755 -25.305 0.045 1.00 54.50 473 LEU A C 1
ATOM 3593 O O . LEU A 1 473 ? 16.809 -24.533 0.135 1.00 54.50 473 LEU A O 1
ATOM 3597 N N . LYS A 1 474 ? 17.875 -26.180 -0.961 1.00 60.78 474 LYS A N 1
ATOM 3598 C CA . LYS A 1 474 ? 16.827 -26.433 -1.972 1.00 60.78 474 LYS A CA 1
ATOM 3599 C C . LYS A 1 474 ? 15.615 -27.134 -1.333 1.00 60.78 474 LYS A C 1
ATOM 3601 O O . LYS A 1 474 ? 15.297 -28.272 -1.664 1.00 60.78 474 LYS A O 1
ATOM 3606 N N . GLU A 1 475 ? 15.006 -26.500 -0.339 1.00 60.81 475 GLU A N 1
ATOM 3607 C CA . GLU A 1 475 ? 13.965 -27.062 0.511 1.00 60.81 475 GLU A CA 1
ATOM 3608 C C . GLU A 1 475 ? 12.853 -26.032 0.718 1.00 60.81 475 GLU A C 1
ATOM 3610 O O . GLU A 1 475 ? 13.074 -24.940 1.236 1.00 60.81 475 GLU A O 1
ATOM 3615 N N . GLU A 1 476 ? 11.633 -26.417 0.355 1.00 70.12 476 GLU A N 1
ATOM 3616 C CA . GLU A 1 476 ? 10.413 -25.630 0.533 1.00 70.12 476 GLU A CA 1
ATOM 3617 C C . GLU A 1 476 ? 10.017 -25.594 2.024 1.00 70.12 476 GLU A C 1
ATOM 3619 O O . GLU A 1 476 ? 9.302 -26.469 2.516 1.00 70.12 476 GLU A O 1
ATOM 3624 N N . LYS A 1 477 ? 10.526 -24.608 2.775 1.00 71.88 477 LYS A N 1
ATOM 3625 C CA . LYS A 1 477 ? 10.266 -24.460 4.221 1.00 71.88 477 LYS A CA 1
ATOM 3626 C C . LYS A 1 477 ? 9.014 -23.647 4.513 1.00 71.88 477 LYS A C 1
ATOM 3628 O O . LYS A 1 477 ? 8.243 -23.991 5.405 1.00 71.88 477 LYS A O 1
ATOM 3633 N N . THR A 1 478 ? 8.853 -22.543 3.797 1.00 71.00 478 THR A N 1
ATOM 3634 C CA . THR A 1 478 ? 7.768 -21.572 3.957 1.00 71.00 478 THR A CA 1
ATOM 3635 C C . THR A 1 478 ? 6.830 -21.549 2.750 1.00 71.00 478 THR A C 1
ATOM 3637 O O . THR A 1 478 ? 5.726 -21.013 2.847 1.00 71.00 478 THR A O 1
ATOM 3640 N N . GLY A 1 479 ? 7.240 -22.160 1.632 1.00 73.44 479 GLY A N 1
ATOM 3641 C CA . GLY A 1 479 ? 6.524 -22.108 0.358 1.00 73.44 479 GLY A CA 1
ATOM 3642 C C . GLY A 1 479 ? 6.721 -20.776 -0.363 1.00 73.44 479 GLY A C 1
ATOM 3643 O O . GLY A 1 479 ? 5.967 -20.463 -1.274 1.00 73.44 479 GLY A O 1
ATOM 3644 N N . LEU A 1 480 ? 7.682 -19.953 0.058 1.00 77.38 480 LEU A N 1
ATOM 3645 C CA . LEU A 1 480 ? 7.949 -18.650 -0.547 1.00 77.38 480 LEU A CA 1
ATOM 3646 C C . LEU A 1 480 ? 9.033 -18.765 -1.614 1.00 77.38 480 LEU A C 1
ATOM 3648 O O . LEU A 1 480 ? 9.934 -19.593 -1.515 1.00 77.38 480 LEU A O 1
ATOM 3652 N N . PHE A 1 481 ? 9.008 -17.860 -2.591 1.00 73.44 481 PHE A N 1
ATOM 3653 C CA . PHE A 1 481 ? 10.093 -17.733 -3.571 1.00 73.44 481 PHE A CA 1
ATOM 3654 C C . PHE A 1 481 ? 11.471 -17.538 -2.910 1.00 73.44 481 PHE A C 1
ATOM 3656 O O . PHE A 1 481 ? 12.479 -18.029 -3.416 1.00 73.44 481 PHE A O 1
ATOM 3663 N N . ASP A 1 482 ? 11.519 -16.882 -1.747 1.00 75.25 482 ASP A N 1
ATOM 3664 C CA . ASP A 1 482 ? 12.755 -16.660 -0.987 1.00 75.25 482 ASP A CA 1
ATOM 3665 C C . ASP A 1 482 ? 13.343 -17.953 -0.371 1.00 75.25 482 ASP A C 1
ATOM 3667 O O . ASP A 1 482 ? 14.514 -17.965 0.001 1.00 75.25 482 ASP A O 1
ATOM 3671 N N . ASP A 1 483 ? 12.589 -19.062 -0.316 1.00 72.62 483 ASP A N 1
ATOM 3672 C CA . ASP A 1 483 ? 13.159 -20.383 0.009 1.00 72.62 483 ASP A CA 1
ATOM 3673 C C . ASP A 1 483 ? 14.086 -20.885 -1.117 1.00 72.62 483 ASP A C 1
ATOM 3675 O O . ASP A 1 483 ? 14.993 -21.683 -0.881 1.00 72.62 483 ASP A O 1
ATOM 3679 N N . TRP A 1 484 ? 13.862 -20.415 -2.348 1.00 70.44 484 TRP A N 1
ATOM 3680 C CA . TRP A 1 484 ? 14.503 -20.924 -3.562 1.00 70.44 484 TRP A CA 1
ATOM 3681 C C . TRP A 1 484 ? 15.543 -19.975 -4.155 1.00 70.44 484 TRP A C 1
ATOM 3683 O O . TRP A 1 484 ? 16.417 -20.425 -4.909 1.00 70.44 484 TRP A O 1
ATOM 3693 N N . ILE A 1 485 ? 15.472 -18.679 -3.821 1.00 72.19 485 ILE A N 1
ATOM 3694 C CA . ILE A 1 485 ? 16.408 -17.641 -4.272 1.00 72.19 485 ILE A CA 1
ATOM 3695 C C . ILE A 1 485 ? 16.815 -16.730 -3.116 1.00 72.19 485 ILE A C 1
ATOM 3697 O O . ILE A 1 485 ? 15.983 -16.131 -2.445 1.00 72.19 485 ILE A O 1
ATOM 3701 N N . SER A 1 486 ? 18.126 -16.558 -2.947 1.00 76.38 486 SER A N 1
ATOM 3702 C CA . SER A 1 486 ? 18.705 -15.699 -1.912 1.00 76.38 486 SER A CA 1
ATOM 3703 C C . SER A 1 486 ? 18.515 -14.203 -2.203 1.00 76.38 486 SER A C 1
ATOM 3705 O O . SER A 1 486 ? 18.719 -13.738 -3.326 1.00 76.38 486 SER A O 1
ATOM 3707 N N . ASP A 1 487 ? 18.212 -13.427 -1.157 1.00 78.38 487 ASP A N 1
ATOM 3708 C CA . ASP A 1 487 ? 18.115 -11.958 -1.180 1.00 78.38 487 ASP A CA 1
ATOM 3709 C C . ASP A 1 487 ? 19.360 -11.273 -1.753 1.00 78.38 487 ASP A C 1
ATOM 3711 O O . ASP A 1 487 ? 19.237 -10.215 -2.373 1.00 78.38 487 ASP A O 1
ATOM 3715 N N . ILE A 1 488 ? 20.536 -11.889 -1.590 1.00 76.88 488 ILE A N 1
ATOM 3716 C CA . ILE A 1 488 ? 21.828 -11.351 -2.037 1.00 76.88 488 ILE A CA 1
ATOM 3717 C C . ILE A 1 488 ? 21.814 -11.055 -3.544 1.00 76.88 488 ILE A C 1
ATOM 3719 O O . ILE A 1 488 ? 22.403 -10.064 -3.970 1.00 76.88 488 ILE A O 1
ATOM 3723 N N . TRP A 1 489 ? 21.055 -11.818 -4.340 1.00 75.88 489 TRP A N 1
ATOM 3724 C CA . TRP A 1 489 ? 20.887 -11.568 -5.778 1.00 75.88 489 TRP A CA 1
ATOM 3725 C C . TRP A 1 489 ? 20.259 -10.202 -6.102 1.00 75.88 489 TRP A C 1
ATOM 3727 O O . TRP A 1 489 ? 20.423 -9.690 -7.207 1.00 75.88 489 TRP A O 1
ATOM 3737 N N . PHE A 1 490 ? 19.552 -9.594 -5.148 1.00 80.88 490 PHE A N 1
ATOM 3738 C CA . PHE A 1 490 ? 18.867 -8.312 -5.320 1.00 80.88 490 PHE A CA 1
ATOM 3739 C C . PHE A 1 490 ? 19.428 -7.205 -4.424 1.00 80.88 490 PHE A C 1
ATOM 3741 O O . PHE A 1 490 ? 19.210 -6.028 -4.703 1.00 80.88 490 PHE A O 1
ATOM 3748 N N . THR A 1 491 ? 20.136 -7.548 -3.348 1.00 81.06 491 THR A N 1
ATOM 3749 C CA . THR A 1 491 ? 20.676 -6.562 -2.400 1.00 81.06 491 THR A CA 1
ATOM 3750 C C . THR A 1 491 ? 22.189 -6.407 -2.474 1.00 81.06 491 THR A C 1
ATOM 3752 O O . THR A 1 491 ? 22.698 -5.361 -2.072 1.00 81.06 491 THR A O 1
ATOM 3755 N N . GLY A 1 492 ? 22.896 -7.422 -2.979 1.00 74.50 492 GLY A N 1
ATOM 3756 C CA . GLY A 1 492 ? 24.332 -7.587 -2.768 1.00 74.50 492 GLY A CA 1
ATOM 3757 C C . GLY A 1 492 ? 24.650 -7.895 -1.307 1.00 74.50 492 GLY A C 1
ATOM 3758 O O . GLY A 1 492 ? 23.784 -7.813 -0.425 1.00 74.50 492 GLY A O 1
ATOM 3759 N N . LYS A 1 493 ? 25.904 -8.253 -1.044 1.00 75.38 493 LYS A N 1
ATOM 3760 C CA . LYS A 1 493 ? 26.418 -8.480 0.311 1.00 75.38 493 LYS A CA 1
ATOM 3761 C C . LYS A 1 493 ? 26.782 -7.184 1.030 1.00 75.38 493 LYS A C 1
ATOM 3763 O O . LYS A 1 493 ? 26.659 -7.090 2.252 1.00 75.38 493 LYS A O 1
ATOM 3768 N N . ASP A 1 494 ? 27.231 -6.182 0.281 1.00 71.12 494 ASP A N 1
ATOM 3769 C CA . ASP A 1 494 ? 27.652 -4.890 0.812 1.00 71.12 494 ASP A CA 1
ATOM 3770 C C . ASP A 1 494 ? 27.436 -3.739 -0.191 1.00 71.12 494 ASP A C 1
ATOM 3772 O O . ASP A 1 494 ? 26.755 -3.865 -1.208 1.00 71.12 494 ASP A O 1
ATOM 3776 N N . VAL A 1 495 ? 27.979 -2.563 0.132 1.00 67.12 495 VAL A N 1
ATOM 3777 C CA . VAL A 1 495 ? 27.805 -1.342 -0.665 1.00 67.12 495 VAL A CA 1
ATOM 3778 C C . VAL A 1 495 ? 28.602 -1.365 -1.979 1.00 67.12 495 VAL A C 1
ATOM 3780 O O . VAL A 1 495 ? 28.231 -0.644 -2.904 1.00 67.12 495 VAL A O 1
ATOM 3783 N N . TYR A 1 496 ? 29.659 -2.173 -2.078 1.00 59.72 496 TYR A N 1
ATOM 3784 C CA . TYR A 1 496 ? 30.541 -2.266 -3.245 1.00 59.72 496 TYR A CA 1
ATOM 3785 C C . TYR A 1 496 ? 30.080 -3.324 -4.252 1.00 59.72 496 TYR A C 1
ATOM 3787 O O . TYR A 1 496 ? 30.282 -3.140 -5.448 1.00 59.72 496 TYR A O 1
ATOM 3795 N N . HIS A 1 497 ? 29.399 -4.370 -3.786 1.00 68.88 497 HIS A N 1
ATOM 3796 C CA . HIS A 1 497 ? 28.910 -5.480 -4.613 1.00 68.88 497 HIS A CA 1
ATOM 3797 C C . HIS A 1 497 ? 27.416 -5.354 -4.961 1.00 68.88 497 HIS A C 1
ATOM 3799 O O . HIS A 1 497 ? 26.720 -6.343 -5.183 1.00 68.88 497 HIS A O 1
ATOM 3805 N N . LYS A 1 498 ? 26.885 -4.122 -4.999 1.00 78.56 498 LYS A N 1
ATOM 3806 C CA . LYS A 1 498 ? 25.462 -3.893 -5.285 1.00 78.56 498 LYS A CA 1
ATOM 3807 C C . LYS A 1 498 ? 25.095 -4.330 -6.709 1.00 78.56 498 LYS A C 1
ATOM 3809 O O . LYS A 1 498 ? 25.694 -3.822 -7.662 1.00 78.56 498 LYS A O 1
ATOM 3814 N N . PRO A 1 499 ? 24.059 -5.173 -6.868 1.00 81.88 499 PRO A N 1
ATOM 3815 C CA . PRO A 1 499 ? 23.518 -5.517 -8.170 1.00 81.88 499 PRO A CA 1
ATOM 3816 C C . PRO A 1 499 ? 23.058 -4.292 -8.962 1.00 81.88 499 PRO A C 1
ATOM 3818 O O . PRO A 1 499 ? 22.621 -3.282 -8.398 1.00 81.88 499 PRO A O 1
ATOM 3821 N N . PHE A 1 500 ? 23.110 -4.395 -10.286 1.00 82.31 500 PHE A N 1
ATOM 3822 C CA . PHE A 1 500 ? 22.696 -3.322 -11.187 1.00 82.31 500 PHE A CA 1
ATOM 3823 C C . PHE A 1 500 ? 22.044 -3.869 -12.459 1.00 82.31 500 PHE A C 1
ATOM 3825 O O . PHE A 1 500 ? 22.261 -5.014 -12.847 1.00 82.31 500 PHE A O 1
ATOM 3832 N N . TRP A 1 501 ? 21.242 -3.041 -13.124 1.00 85.81 501 TRP A N 1
ATOM 3833 C CA . TRP A 1 501 ? 20.713 -3.334 -14.451 1.00 85.81 501 TRP A CA 1
ATOM 3834 C C . TRP A 1 501 ? 21.759 -3.046 -15.520 1.00 85.81 501 TRP A C 1
ATOM 3836 O O . TRP A 1 501 ? 22.287 -1.934 -15.587 1.00 85.81 501 TRP A O 1
ATOM 3846 N N . LEU A 1 502 ? 21.985 -4.014 -16.398 1.00 82.19 502 LEU A N 1
ATOM 3847 C CA . LEU A 1 502 ? 22.742 -3.869 -17.631 1.00 82.19 502 LEU A CA 1
ATOM 3848 C C . LEU A 1 502 ? 21.781 -4.008 -18.808 1.00 82.19 502 LEU A C 1
ATOM 3850 O O . LEU A 1 502 ? 21.093 -5.020 -18.926 1.00 82.19 502 LEU A O 1
ATOM 3854 N N . ILE A 1 503 ? 21.728 -2.994 -19.663 1.00 85.81 503 ILE A N 1
ATOM 3855 C CA . ILE A 1 503 ? 20.912 -3.003 -20.874 1.00 85.81 503 ILE A CA 1
ATOM 3856 C C . ILE A 1 503 ? 21.849 -2.874 -22.068 1.00 85.81 503 ILE A C 1
ATOM 3858 O O . ILE A 1 503 ? 22.615 -1.907 -22.157 1.00 85.81 503 ILE A O 1
ATOM 3862 N N . SER A 1 504 ? 21.760 -3.837 -22.978 1.00 80.94 504 SER A N 1
ATOM 3863 C CA . SER A 1 504 ? 22.492 -3.875 -24.240 1.00 80.94 504 SER A CA 1
ATOM 3864 C C . SER A 1 504 ? 21.535 -4.053 -25.414 1.00 80.94 504 SER A C 1
ATOM 3866 O O . SER A 1 504 ? 20.368 -4.421 -25.254 1.00 80.94 504 SER A O 1
ATOM 3868 N N . ALA A 1 505 ? 22.006 -3.744 -26.614 1.00 82.69 505 ALA A N 1
ATOM 3869 C CA . ALA A 1 505 ? 21.236 -3.892 -27.829 1.00 82.69 505 ALA A CA 1
ATOM 3870 C C . ALA A 1 505 ? 22.114 -4.196 -29.038 1.00 82.69 505 ALA A C 1
ATOM 3872 O O . ALA A 1 505 ? 23.254 -3.746 -29.140 1.00 82.69 505 ALA A O 1
ATOM 3873 N N . THR A 1 506 ? 21.532 -4.901 -30.002 1.00 78.81 506 THR A N 1
ATOM 3874 C CA . THR A 1 506 ? 22.070 -5.042 -31.354 1.00 78.81 506 THR A CA 1
ATOM 3875 C C . THR A 1 506 ? 21.045 -4.525 -32.354 1.00 78.81 506 THR A C 1
ATOM 3877 O O . THR A 1 506 ? 19.894 -4.957 -32.337 1.00 78.81 506 THR A O 1
ATOM 3880 N N . ALA A 1 507 ? 21.452 -3.614 -33.235 1.00 81.25 507 ALA A N 1
ATOM 3881 C CA . ALA A 1 507 ? 20.644 -3.136 -34.350 1.00 81.25 507 ALA A CA 1
ATOM 3882 C C . ALA A 1 507 ? 21.224 -3.659 -35.668 1.00 81.25 507 ALA A C 1
ATOM 3884 O O . ALA A 1 507 ? 22.359 -3.344 -36.021 1.00 81.25 507 ALA A O 1
ATOM 3885 N N . ALA A 1 508 ? 20.444 -4.449 -36.395 1.00 79.44 508 ALA A N 1
ATOM 3886 C CA . ALA A 1 508 ? 20.780 -4.910 -37.731 1.00 79.44 508 ALA A CA 1
ATOM 3887 C C . ALA A 1 508 ? 20.303 -3.872 -38.755 1.00 79.44 508 ALA A C 1
ATOM 3889 O O . ALA A 1 508 ? 19.118 -3.531 -38.809 1.00 79.44 508 ALA A O 1
ATOM 3890 N N . THR A 1 509 ? 21.224 -3.359 -39.564 1.00 80.00 509 THR A N 1
ATOM 3891 C CA . THR A 1 509 ? 20.985 -2.288 -40.541 1.00 80.00 509 THR A CA 1
ATOM 3892 C C . THR A 1 509 ? 21.527 -2.688 -41.904 1.00 80.00 509 THR A C 1
ATOM 3894 O O . THR A 1 509 ? 22.569 -3.327 -41.974 1.00 80.00 509 THR A O 1
ATOM 3897 N N . ILE A 1 510 ? 20.861 -2.293 -42.981 1.00 79.94 510 ILE A N 1
ATOM 3898 C CA . ILE A 1 510 ? 21.301 -2.495 -44.362 1.00 79.94 510 ILE A CA 1
ATOM 3899 C C . ILE A 1 510 ? 21.657 -1.121 -44.920 1.00 79.94 510 ILE A C 1
ATOM 3901 O O . ILE A 1 510 ? 20.807 -0.232 -44.897 1.00 79.94 510 ILE A O 1
ATOM 3905 N N . ASP A 1 511 ? 22.894 -0.932 -45.372 1.00 73.19 511 ASP A N 1
ATOM 3906 C CA . ASP A 1 511 ? 23.338 0.332 -45.971 1.00 73.19 511 ASP A CA 1
ATOM 3907 C C . ASP A 1 511 ? 22.625 0.606 -47.324 1.00 73.19 511 ASP A C 1
ATOM 3909 O O . ASP A 1 511 ? 21.984 -0.291 -47.886 1.00 73.19 511 ASP A O 1
ATOM 3913 N N . PRO A 1 512 ? 22.693 1.836 -47.872 1.00 69.44 512 PRO A N 1
ATOM 3914 C CA . PRO A 1 512 ? 22.094 2.154 -49.174 1.00 69.44 512 PRO A CA 1
ATOM 3915 C C . PRO A 1 512 ? 22.636 1.320 -50.349 1.00 69.44 512 PRO A C 1
ATOM 3917 O O . PRO A 1 512 ? 21.968 1.218 -51.379 1.00 69.44 512 PRO A O 1
ATOM 3920 N N . ASP A 1 513 ? 23.814 0.711 -50.192 1.00 71.69 513 ASP A N 1
ATOM 3921 C CA . ASP A 1 513 ? 24.455 -0.158 -51.182 1.00 71.69 513 ASP A CA 1
ATOM 3922 C C . ASP A 1 513 ? 24.025 -1.637 -51.051 1.00 71.69 513 ASP A C 1
ATOM 3924 O O . ASP A 1 513 ? 24.423 -2.472 -51.867 1.00 71.69 513 ASP A O 1
ATOM 3928 N N . GLY A 1 514 ? 23.194 -1.972 -50.056 1.00 72.62 514 GLY A N 1
ATOM 3929 C CA . GLY A 1 514 ? 22.635 -3.304 -49.826 1.00 72.62 514 GLY A CA 1
ATOM 3930 C C . GLY A 1 514 ? 23.430 -4.210 -48.877 1.00 72.62 514 GLY A C 1
ATOM 3931 O O . GLY A 1 514 ? 23.074 -5.382 -48.738 1.00 72.62 514 GLY A O 1
ATOM 3932 N N . ASN A 1 515 ? 24.475 -3.719 -48.202 1.00 75.62 515 ASN A N 1
ATOM 3933 C CA . ASN A 1 515 ? 25.259 -4.509 -47.248 1.00 75.62 515 ASN A CA 1
ATOM 3934 C C . ASN A 1 515 ? 24.642 -4.470 -45.845 1.00 75.62 515 ASN A C 1
ATOM 3936 O O . ASN A 1 515 ? 24.456 -3.409 -45.247 1.00 75.62 515 ASN A O 1
ATOM 3940 N N . GLY A 1 516 ? 24.371 -5.648 -45.284 1.00 69.62 516 GLY A N 1
ATOM 3941 C CA . GLY A 1 516 ? 23.909 -5.799 -43.904 1.00 69.62 516 GLY A CA 1
ATOM 3942 C C . GLY A 1 516 ? 25.048 -5.658 -42.890 1.00 69.62 516 GLY A C 1
ATOM 3943 O O . GLY A 1 516 ? 26.107 -6.257 -43.054 1.00 69.62 516 GLY A O 1
ATOM 3944 N N . THR A 1 517 ? 24.816 -4.906 -41.816 1.00 71.31 517 THR A N 1
ATOM 3945 C CA . THR A 1 517 ? 25.740 -4.737 -40.690 1.00 71.31 517 THR A CA 1
ATOM 3946 C C . THR A 1 517 ? 24.995 -4.790 -39.357 1.00 71.31 517 THR A C 1
ATOM 3948 O O . THR A 1 517 ? 23.924 -4.204 -39.221 1.00 71.31 517 THR A O 1
ATOM 3951 N N . ASN A 1 518 ? 25.586 -5.442 -38.354 1.00 71.62 518 ASN A N 1
ATOM 3952 C CA . ASN A 1 518 ? 25.094 -5.424 -36.976 1.00 71.62 518 ASN A CA 1
ATOM 3953 C C . ASN A 1 518 ? 25.845 -4.366 -36.166 1.00 71.62 518 ASN A C 1
ATOM 3955 O O . ASN A 1 518 ? 27.075 -4.368 -36.117 1.00 71.62 518 ASN A O 1
ATOM 3959 N N . LYS A 1 519 ? 25.102 -3.474 -35.516 1.00 73.12 519 LYS A N 1
ATOM 3960 C CA . LYS A 1 519 ? 25.633 -2.431 -34.640 1.00 73.12 519 LYS A CA 1
ATOM 3961 C C . LYS A 1 519 ? 25.340 -2.774 -33.192 1.00 73.12 519 LYS A C 1
ATOM 3963 O O . LYS A 1 519 ? 24.191 -3.029 -32.847 1.00 73.12 519 LYS A O 1
ATOM 3968 N N . ILE A 1 520 ? 26.367 -2.743 -32.354 1.00 75.00 520 ILE A N 1
ATOM 3969 C CA . ILE A 1 520 ? 26.262 -3.029 -30.921 1.00 75.00 520 ILE A CA 1
ATOM 3970 C C . ILE A 1 520 ? 26.086 -1.706 -30.176 1.00 75.00 520 ILE A C 1
ATOM 3972 O O . ILE A 1 520 ? 26.880 -0.790 -30.374 1.00 75.00 520 ILE A O 1
ATOM 3976 N N . ASN A 1 521 ? 25.050 -1.599 -29.344 1.00 79.75 521 ASN A N 1
ATOM 3977 C CA . ASN A 1 521 ? 24.731 -0.437 -28.507 1.00 79.75 521 ASN A CA 1
ATOM 3978 C C . ASN A 1 521 ? 24.835 0.928 -29.232 1.00 79.75 521 ASN A C 1
ATOM 3980 O O . ASN A 1 521 ? 25.437 1.860 -28.688 1.00 79.75 521 ASN A O 1
ATOM 3984 N N . PRO A 1 522 ? 24.305 1.081 -30.462 1.00 79.94 522 PRO A N 1
ATOM 3985 C CA . PRO A 1 522 ? 24.581 2.266 -31.269 1.00 79.94 522 PRO A CA 1
ATOM 3986 C C . PRO A 1 522 ? 23.925 3.523 -30.696 1.00 79.94 522 PRO A C 1
ATOM 3988 O O . PRO A 1 522 ? 22.773 3.493 -30.268 1.00 79.94 522 PRO A O 1
ATOM 3991 N N . GLN A 1 523 ? 24.614 4.663 -30.774 1.00 83.94 523 GLN A N 1
ATOM 3992 C CA . GLN A 1 523 ? 24.061 5.965 -30.371 1.00 83.94 523 GLN A CA 1
ATOM 3993 C C . GLN A 1 523 ? 22.838 6.403 -31.202 1.00 83.94 523 GLN A C 1
ATOM 3995 O O . GLN A 1 523 ? 22.029 7.215 -30.745 1.00 83.94 523 GLN A O 1
ATOM 4000 N N . SER A 1 524 ? 22.658 5.799 -32.380 1.00 84.19 524 SER A N 1
ATOM 4001 C CA . SER A 1 524 ? 21.475 5.916 -33.235 1.00 84.19 524 SER A CA 1
ATOM 4002 C C . SER A 1 524 ? 20.300 5.030 -32.795 1.00 84.19 524 SER A C 1
ATOM 4004 O O . SER A 1 524 ? 19.332 4.871 -33.540 1.00 84.19 524 SER A O 1
ATOM 4006 N N . LEU A 1 525 ? 20.361 4.454 -31.591 1.00 88.44 525 LEU A N 1
ATOM 4007 C CA . LEU A 1 525 ? 19.270 3.753 -30.923 1.00 88.44 525 LEU A CA 1
ATOM 4008 C C . LEU A 1 525 ? 19.017 4.381 -29.546 1.00 88.44 525 LEU A C 1
ATOM 4010 O O . LEU A 1 525 ? 19.913 4.506 -28.707 1.00 88.44 525 LEU A O 1
ATOM 4014 N N . SER A 1 526 ? 17.762 4.742 -29.296 1.00 92.44 526 SER A N 1
ATOM 4015 C CA . SER A 1 526 ? 17.287 5.196 -27.994 1.00 92.44 526 SER A CA 1
ATOM 4016 C C . SER A 1 526 ? 16.066 4.431 -27.526 1.00 92.44 526 SER A C 1
ATOM 4018 O O . SER A 1 526 ? 15.314 3.855 -28.315 1.00 92.44 526 SER A O 1
ATOM 4020 N N . VAL A 1 527 ? 15.886 4.418 -26.211 1.00 94.19 527 VAL A N 1
ATOM 4021 C CA . VAL A 1 527 ? 14.921 3.589 -25.504 1.00 94.19 527 VAL A CA 1
ATOM 4022 C C . VAL A 1 527 ? 14.228 4.362 -24.382 1.00 94.19 527 VAL A C 1
ATOM 4024 O O . VAL A 1 527 ? 14.802 5.263 -23.766 1.00 94.19 527 VAL A O 1
ATOM 4027 N N . ILE A 1 528 ? 12.987 3.978 -24.096 1.00 95.81 528 ILE A N 1
ATOM 4028 C CA . ILE A 1 528 ? 12.284 4.308 -22.860 1.00 95.81 528 ILE A CA 1
ATOM 4029 C C . ILE A 1 528 ? 12.449 3.134 -21.907 1.00 95.81 528 ILE A C 1
ATOM 4031 O O . ILE A 1 528 ? 12.052 2.008 -22.207 1.00 95.81 528 ILE A O 1
ATOM 4035 N N . ILE A 1 529 ? 13.033 3.412 -20.750 1.00 94.81 529 ILE A N 1
ATOM 4036 C CA . ILE A 1 529 ? 13.249 2.437 -19.690 1.00 94.81 529 ILE A CA 1
ATOM 4037 C C . ILE A 1 529 ? 12.169 2.645 -18.642 1.00 94.81 529 ILE A C 1
ATOM 4039 O O . ILE A 1 529 ? 11.986 3.760 -18.157 1.00 94.81 529 ILE A O 1
ATOM 4043 N N . THR A 1 530 ? 11.469 1.569 -18.296 1.00 95.38 530 THR A N 1
ATOM 4044 C CA . THR A 1 530 ? 10.395 1.559 -17.300 1.00 95.38 530 THR A CA 1
ATOM 4045 C C . THR A 1 530 ? 10.799 0.650 -16.147 1.00 95.38 530 THR A C 1
ATOM 4047 O O . THR A 1 530 ? 10.993 -0.543 -16.360 1.00 95.38 530 THR A O 1
ATOM 4050 N N . GLN A 1 531 ? 10.932 1.196 -14.938 1.00 94.81 531 GLN A N 1
ATOM 4051 C CA . GLN A 1 531 ? 11.282 0.464 -13.717 1.00 94.81 531 GLN A CA 1
ATOM 4052 C C . GLN A 1 531 ? 10.099 0.427 -12.748 1.00 94.81 531 GLN A C 1
ATOM 4054 O O . GLN A 1 531 ? 9.478 1.453 -12.484 1.00 94.81 531 GLN A O 1
ATOM 4059 N N . TRP A 1 532 ? 9.807 -0.740 -12.182 1.00 94.12 532 TRP A N 1
ATOM 4060 C CA . TRP A 1 532 ? 8.813 -0.915 -11.116 1.00 94.12 532 TRP A CA 1
ATOM 4061 C C . TRP A 1 532 ? 9.216 -2.086 -10.219 1.00 94.12 532 TRP A C 1
ATOM 4063 O O . TRP A 1 532 ? 10.229 -2.739 -10.458 1.00 94.12 532 TRP A O 1
ATOM 4073 N N . CYS A 1 533 ? 8.460 -2.357 -9.169 1.00 93.88 533 CYS A N 1
ATOM 4074 C CA . CYS A 1 533 ? 8.629 -3.540 -8.340 1.00 93.88 533 CYS A CA 1
ATOM 4075 C C . CYS A 1 533 ? 7.401 -4.432 -8.485 1.00 93.88 533 CYS A C 1
ATOM 4077 O O . CYS A 1 533 ? 6.288 -3.916 -8.577 1.00 93.88 533 CYS A O 1
ATOM 4079 N N . SER A 1 534 ? 7.592 -5.751 -8.495 1.00 89.81 534 SER A N 1
ATOM 4080 C CA . SER A 1 534 ? 6.495 -6.716 -8.574 1.00 89.81 534 SER A CA 1
ATOM 4081 C C . SER A 1 534 ? 6.757 -7.954 -7.725 1.00 89.81 534 SER A C 1
ATOM 4083 O O . SER A 1 534 ? 7.893 -8.399 -7.618 1.00 89.81 534 SER A O 1
ATOM 4085 N N . THR A 1 535 ? 5.712 -8.559 -7.159 1.00 85.25 535 THR A N 1
ATOM 4086 C CA . THR A 1 535 ? 5.816 -9.894 -6.537 1.00 85.25 535 THR A CA 1
ATOM 4087 C C . THR A 1 535 ? 6.153 -10.999 -7.536 1.00 85.25 535 THR A C 1
ATOM 4089 O O . THR A 1 535 ? 6.519 -12.096 -7.137 1.00 85.25 535 THR A O 1
ATOM 4092 N N . ILE A 1 536 ? 6.056 -10.704 -8.827 1.00 79.44 536 ILE A N 1
ATOM 4093 C CA . ILE A 1 536 ? 6.488 -11.548 -9.931 1.00 79.44 536 ILE A CA 1
ATOM 4094 C C . ILE A 1 536 ? 7.903 -11.093 -10.329 1.00 79.44 536 ILE A C 1
ATOM 4096 O O . ILE A 1 536 ? 8.046 -9.957 -10.787 1.00 79.44 536 ILE A O 1
ATOM 4100 N N . PRO A 1 537 ? 8.950 -11.911 -10.126 1.00 75.75 537 PRO A N 1
ATOM 4101 C CA . PRO A 1 537 ? 10.344 -11.514 -10.343 1.00 75.75 537 PRO A CA 1
ATOM 4102 C C . PRO A 1 537 ? 10.716 -11.228 -11.811 1.00 75.75 537 PRO A C 1
ATOM 4104 O O . PRO A 1 537 ? 9.964 -11.512 -12.737 1.00 75.75 537 PRO A O 1
ATOM 4107 N N . GLN A 1 538 ? 11.878 -10.616 -12.051 1.00 74.31 538 GLN A N 1
ATOM 4108 C CA . GLN A 1 538 ? 12.398 -10.434 -13.412 1.00 74.31 538 GLN A CA 1
ATOM 4109 C C . GLN A 1 538 ? 13.078 -11.721 -13.901 1.00 74.31 538 GLN A C 1
ATOM 4111 O O . GLN A 1 538 ? 13.824 -12.346 -13.149 1.00 74.31 538 GLN A O 1
ATOM 4116 N N . GLY A 1 539 ? 12.892 -12.075 -15.176 1.00 63.62 539 GLY A N 1
ATOM 4117 C CA . GLY A 1 539 ? 13.731 -13.081 -15.832 1.00 63.62 539 GLY A CA 1
ATOM 4118 C C . GLY A 1 539 ? 15.104 -12.542 -16.264 1.00 63.62 539 GLY A C 1
ATOM 4119 O O . GLY A 1 539 ? 15.216 -11.401 -16.701 1.00 63.62 539 GLY A O 1
ATOM 4120 N N . GLY A 1 540 ? 16.150 -13.370 -16.178 1.00 60.38 540 GLY A N 1
ATOM 4121 C CA . GLY A 1 540 ? 17.488 -13.050 -16.706 1.00 60.38 540 GLY A CA 1
ATOM 4122 C C . GLY A 1 540 ? 18.432 -12.344 -15.722 1.00 60.38 540 GLY A C 1
ATOM 4123 O O . GLY A 1 540 ? 18.772 -11.172 -15.905 1.00 60.38 540 GLY A O 1
ATOM 4124 N N . ILE A 1 541 ? 18.911 -13.084 -14.717 1.00 62.88 541 ILE A N 1
ATOM 4125 C CA . ILE A 1 541 ? 19.941 -12.646 -13.763 1.00 62.88 541 ILE A CA 1
ATOM 4126 C C . ILE A 1 541 ? 21.281 -13.283 -14.154 1.00 62.88 541 ILE A C 1
ATOM 4128 O O . ILE A 1 541 ? 21.351 -14.484 -14.412 1.00 62.88 541 ILE A O 1
ATOM 4132 N N . ILE A 1 542 ? 22.346 -12.485 -14.212 1.00 59.72 542 ILE A N 1
ATOM 4133 C CA . ILE A 1 542 ? 23.684 -12.910 -14.633 1.00 59.72 542 ILE A CA 1
ATOM 4134 C C . ILE A 1 542 ? 24.740 -12.542 -13.584 1.00 59.72 542 ILE A C 1
ATOM 4136 O O . ILE A 1 542 ? 24.600 -11.568 -12.848 1.00 59.72 542 ILE A O 1
ATOM 4140 N N . SER A 1 543 ? 25.806 -13.336 -13.514 1.00 57.44 543 SER A N 1
ATOM 4141 C CA . SER A 1 543 ? 26.941 -13.127 -12.609 1.00 57.44 543 SER A CA 1
ATOM 4142 C C . SER A 1 543 ? 28.110 -12.436 -13.327 1.00 57.44 543 SER A C 1
ATOM 4144 O O . SER A 1 543 ? 28.252 -12.585 -14.540 1.00 57.44 543 SER A O 1
ATOM 4146 N N . SER A 1 544 ? 28.942 -11.688 -12.593 1.00 51.47 544 SER A N 1
ATOM 4147 C CA . SER A 1 544 ? 30.010 -10.831 -13.129 1.00 51.47 544 SER A CA 1
ATOM 4148 C C . SER A 1 544 ? 31.313 -11.528 -13.562 1.00 51.47 544 SER A C 1
ATOM 4150 O O . SER A 1 544 ? 32.292 -10.840 -13.855 1.00 51.47 544 SER A O 1
ATOM 4152 N N . ASP A 1 545 ? 31.382 -12.863 -13.589 1.00 50.38 545 ASP A N 1
ATOM 4153 C CA . ASP A 1 545 ? 32.663 -13.570 -13.732 1.00 50.38 545 ASP A CA 1
ATOM 4154 C C . ASP A 1 545 ? 33.352 -13.382 -15.105 1.00 50.38 545 ASP A C 1
ATOM 4156 O O . ASP A 1 545 ? 32.739 -13.489 -16.166 1.00 50.38 545 ASP A O 1
ATOM 4160 N N . ALA A 1 546 ? 34.670 -13.146 -15.058 1.00 37.94 546 ALA A N 1
ATOM 4161 C CA . ALA A 1 546 ? 35.584 -12.997 -16.193 1.00 37.94 546 ALA A CA 1
ATOM 4162 C C . ALA A 1 546 ? 36.662 -14.107 -16.250 1.00 37.94 546 ALA A C 1
ATOM 4164 O O . ALA A 1 546 ? 37.491 -14.110 -17.163 1.00 37.94 546 ALA A O 1
ATOM 4165 N N . ALA A 1 547 ? 36.707 -15.038 -15.288 1.00 33.22 547 ALA A N 1
ATOM 4166 C CA . ALA A 1 547 ? 37.794 -16.017 -15.161 1.00 33.22 547 ALA A CA 1
ATOM 4167 C C . ALA A 1 547 ? 37.432 -17.455 -15.566 1.00 33.22 547 ALA A C 1
ATOM 4169 O O . ALA A 1 547 ? 38.334 -18.289 -15.666 1.00 33.22 547 ALA A O 1
ATOM 4170 N N . TYR A 1 548 ? 36.169 -17.756 -15.868 1.00 34.38 548 TYR A N 1
ATOM 4171 C CA . TYR A 1 548 ? 35.811 -19.046 -16.453 1.00 34.38 548 TYR A CA 1
ATOM 4172 C C . TYR A 1 548 ? 35.905 -18.983 -17.974 1.00 34.38 548 TYR A C 1
ATOM 4174 O O . TYR A 1 548 ? 35.192 -18.245 -18.650 1.00 34.38 548 TYR A O 1
ATOM 4182 N N . ASN A 1 549 ? 36.830 -19.769 -18.518 1.00 29.91 549 ASN A N 1
ATOM 4183 C CA . ASN A 1 549 ? 36.843 -20.088 -19.932 1.00 29.91 549 ASN A CA 1
ATOM 4184 C C . ASN A 1 549 ? 35.494 -20.755 -20.254 1.00 29.91 549 ASN A C 1
ATOM 4186 O O . ASN A 1 549 ? 35.186 -21.810 -19.705 1.00 29.91 549 ASN A O 1
ATOM 4190 N N . TRP A 1 550 ? 34.703 -20.162 -21.144 1.00 36.53 550 TRP A N 1
ATOM 4191 C CA . TRP A 1 550 ? 33.411 -20.683 -21.631 1.00 36.53 550 TRP A CA 1
ATOM 4192 C C . TRP A 1 550 ? 33.496 -22.034 -22.380 1.00 36.53 550 TRP A C 1
ATOM 4194 O O . TRP A 1 550 ? 32.543 -22.441 -23.040 1.00 36.53 550 TRP A O 1
ATOM 4204 N N . ASP A 1 551 ? 34.622 -22.744 -22.285 1.00 32.88 551 ASP A N 1
ATOM 4205 C CA . ASP A 1 551 ? 34.806 -24.103 -22.803 1.00 32.88 551 ASP A CA 1
ATOM 4206 C C . ASP A 1 551 ? 34.082 -25.156 -21.938 1.00 32.88 551 ASP A C 1
ATOM 4208 O O . ASP A 1 551 ? 33.805 -26.261 -22.410 1.00 32.88 551 ASP A O 1
ATOM 4212 N N . SER A 1 552 ? 33.724 -24.823 -20.689 1.00 31.48 552 SER A N 1
ATOM 4213 C CA . SER A 1 552 ? 32.800 -25.614 -19.867 1.00 31.48 552 SER A CA 1
ATOM 4214 C C . SER A 1 552 ? 31.414 -24.970 -19.855 1.00 31.48 552 SER A C 1
ATOM 4216 O O . SER A 1 552 ? 31.232 -23.845 -19.397 1.00 31.48 552 SER A O 1
ATOM 4218 N N . LYS A 1 553 ? 30.451 -25.718 -20.390 1.00 28.64 553 LYS A N 1
ATOM 4219 C CA . LYS A 1 553 ? 29.039 -25.397 -20.622 1.00 28.64 553 LYS A CA 1
ATOM 4220 C C . LYS A 1 553 ? 28.235 -25.025 -19.362 1.00 28.64 553 LYS A C 1
ATOM 4222 O O . LYS A 1 553 ? 27.317 -25.752 -19.011 1.00 28.64 553 LYS A O 1
ATOM 4227 N N . GLU A 1 554 ? 28.494 -23.903 -18.704 1.00 30.59 554 GLU A N 1
ATOM 4228 C CA . GLU A 1 554 ? 27.575 -23.438 -17.652 1.00 30.59 554 GLU A CA 1
ATOM 4229 C C . GLU A 1 554 ? 27.173 -21.973 -17.834 1.00 30.59 554 GLU A C 1
ATOM 4231 O O . GLU A 1 554 ? 27.762 -21.066 -17.246 1.00 30.59 554 GLU A O 1
ATOM 4236 N N . PRO A 1 555 ? 26.132 -21.722 -18.646 1.00 34.88 555 PRO A N 1
ATOM 4237 C CA . PRO A 1 555 ? 25.415 -20.469 -18.637 1.00 34.88 555 PRO A CA 1
ATOM 4238 C C . PRO A 1 555 ? 24.318 -20.515 -17.558 1.00 34.88 555 PRO A C 1
ATOM 4240 O O . PRO A 1 555 ? 23.391 -21.317 -17.646 1.00 34.88 555 PRO A O 1
ATOM 4243 N N . HIS A 1 556 ? 24.438 -19.597 -16.597 1.00 41.59 556 HIS A N 1
ATOM 4244 C CA . HIS A 1 556 ? 23.382 -18.675 -16.152 1.00 41.59 556 HIS A CA 1
ATOM 4245 C C . HIS A 1 556 ? 22.147 -19.247 -15.426 1.00 41.59 556 HIS A C 1
ATOM 4247 O O . HIS A 1 556 ? 21.418 -20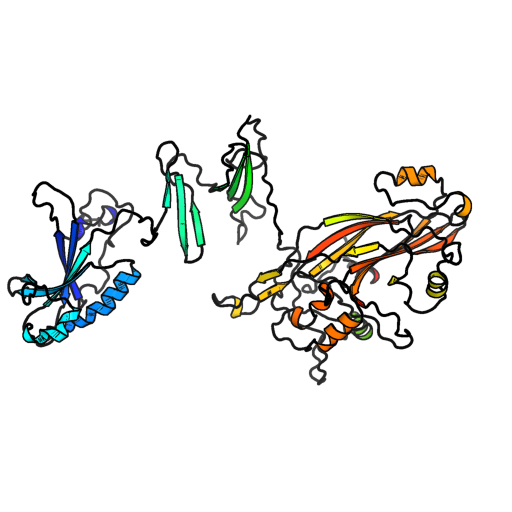.094 -15.936 1.00 41.59 556 HIS A O 1
ATOM 4253 N N . LYS A 1 557 ? 21.820 -18.668 -14.260 1.00 40.91 557 LYS A N 1
ATOM 4254 C CA . LYS A 1 557 ? 20.514 -18.867 -13.620 1.00 40.91 557 LYS A CA 1
ATOM 4255 C C . LYS A 1 557 ? 19.440 -18.132 -14.415 1.00 40.91 557 LYS A C 1
ATOM 4257 O O . LYS A 1 557 ? 19.183 -16.943 -14.223 1.00 40.91 557 LYS A O 1
ATOM 4262 N N . PHE A 1 558 ? 18.809 -18.853 -15.330 1.00 39.56 558 PHE A N 1
ATOM 4263 C CA . PHE A 1 558 ? 17.620 -18.386 -16.018 1.00 39.56 558 PHE A CA 1
ATOM 4264 C C . PHE A 1 558 ? 16.431 -18.512 -15.079 1.00 39.56 558 PHE A C 1
ATOM 4266 O O . PHE A 1 558 ? 15.815 -19.568 -14.964 1.00 39.56 558 PHE A O 1
ATOM 4273 N N . LEU A 1 559 ? 16.036 -17.409 -14.450 1.00 38.56 559 LEU A N 1
ATOM 4274 C CA . LEU A 1 559 ? 14.675 -17.350 -13.946 1.00 38.56 559 LEU A CA 1
ATOM 4275 C C . LEU A 1 559 ? 13.713 -17.258 -15.137 1.00 38.56 559 LEU A C 1
ATOM 4277 O O . LEU A 1 559 ? 13.307 -16.174 -15.550 1.00 38.56 559 LEU A O 1
ATOM 4281 N N . LEU A 1 560 ? 13.411 -18.404 -15.739 1.00 37.59 560 LEU A N 1
ATOM 4282 C CA . LEU A 1 560 ? 12.353 -18.527 -16.723 1.00 37.59 560 LEU A CA 1
ATOM 4283 C C . LEU A 1 560 ? 11.033 -18.345 -15.989 1.00 37.59 560 LEU A C 1
ATOM 4285 O O . LEU A 1 560 ? 10.635 -19.168 -15.172 1.00 37.59 560 LEU A O 1
ATOM 4289 N N . HIS A 1 561 ? 10.358 -17.239 -16.276 1.00 31.95 561 HIS A N 1
ATOM 4290 C CA . HIS A 1 561 ? 8.945 -17.157 -15.968 1.00 31.95 561 HIS A CA 1
ATOM 4291 C C . HIS A 1 561 ? 8.211 -18.185 -16.814 1.00 31.95 561 HIS A C 1
ATOM 4293 O O . HIS A 1 561 ? 8.299 -18.151 -18.042 1.00 31.95 561 HIS A O 1
ATOM 4299 N N . SER A 1 562 ? 7.422 -19.037 -16.163 1.00 29.16 562 SER A N 1
ATOM 4300 C CA . SER A 1 562 ? 6.258 -19.568 -16.848 1.00 29.16 562 SER A CA 1
ATOM 4301 C C . SER A 1 562 ? 5.381 -18.370 -17.216 1.00 29.16 562 SER A C 1
ATOM 4303 O O . SER A 1 562 ? 4.986 -17.547 -16.380 1.00 29.16 562 SER A O 1
ATOM 4305 N N . VAL A 1 563 ? 5.118 -18.276 -18.516 1.00 28.19 563 VAL A N 1
ATOM 4306 C CA . VAL A 1 563 ? 3.898 -17.689 -19.052 1.00 28.19 563 VAL A CA 1
ATOM 4307 C C . VAL A 1 563 ? 2.745 -18.233 -18.211 1.00 28.19 563 VAL A C 1
ATOM 4309 O O . VAL A 1 563 ? 2.730 -19.414 -17.854 1.00 28.19 563 VAL A O 1
ATOM 4312 N N . VAL A 1 564 ? 1.824 -17.351 -17.841 1.00 27.75 564 VAL A N 1
ATOM 4313 C CA . VAL A 1 564 ? 0.554 -17.715 -17.215 1.00 27.75 564 VAL A CA 1
ATOM 4314 C C . VAL A 1 564 ? -0.033 -18.908 -17.974 1.00 27.75 564 VAL A C 1
ATOM 4316 O O . VAL A 1 564 ? -0.360 -18.783 -19.147 1.00 27.75 564 VAL A O 1
ATOM 4319 N N . ALA A 1 565 ? -0.129 -20.061 -17.321 1.00 27.67 565 ALA A N 1
ATOM 4320 C CA . ALA A 1 565 ? -0.819 -21.225 -17.859 1.00 27.67 565 ALA A CA 1
ATOM 4321 C C . ALA A 1 565 ? -1.576 -21.936 -16.732 1.00 27.67 565 ALA A C 1
ATOM 4323 O O . ALA A 1 565 ? -1.377 -23.111 -16.449 1.00 27.67 565 ALA A O 1
ATOM 4324 N N . GLU A 1 566 ? -2.476 -21.198 -16.088 1.00 28.59 566 GLU A N 1
ATOM 4325 C CA . GLU A 1 566 ? -3.790 -21.768 -15.797 1.00 28.59 566 GLU A CA 1
ATOM 4326 C C . GLU A 1 566 ? -4.757 -21.204 -16.836 1.00 28.59 566 GLU A C 1
ATOM 4328 O O . GLU A 1 566 ? -5.565 -20.341 -16.539 1.00 28.59 566 GLU A O 1
ATOM 4333 N N . ASP A 1 567 ? -4.595 -21.632 -18.083 1.00 27.53 567 ASP A N 1
ATOM 4334 C CA . ASP A 1 567 ? -5.710 -21.768 -19.012 1.00 27.53 567 ASP A CA 1
ATOM 4335 C C . ASP A 1 567 ? -5.275 -22.762 -20.079 1.00 27.53 567 ASP A C 1
ATOM 4337 O O . ASP A 1 567 ? -4.331 -22.551 -20.837 1.00 27.53 567 ASP A O 1
ATOM 4341 N N . THR A 1 568 ? -5.969 -23.887 -20.123 1.00 28.23 568 THR A N 1
ATOM 4342 C CA . THR A 1 568 ? -5.814 -24.909 -21.158 1.00 28.23 568 THR A CA 1
ATOM 4343 C C . THR A 1 568 ? -6.432 -24.469 -22.494 1.00 28.23 568 THR A C 1
ATOM 4345 O O . THR A 1 568 ? -6.659 -25.319 -23.342 1.00 28.23 568 THR A O 1
ATOM 4348 N N . ASP A 1 569 ? -6.678 -23.168 -22.716 1.00 28.81 569 ASP A N 1
ATOM 4349 C CA . ASP A 1 569 ? -7.441 -22.674 -23.872 1.00 28.81 569 ASP A CA 1
ATOM 4350 C C . ASP A 1 569 ? -7.109 -21.223 -24.303 1.00 28.81 569 ASP A C 1
ATOM 4352 O O . ASP A 1 569 ? -7.996 -20.406 -24.546 1.00 28.81 569 ASP A O 1
ATOM 4356 N N . LEU A 1 570 ? -5.834 -20.874 -24.514 1.00 31.36 570 LEU A N 1
ATOM 4357 C CA . LEU A 1 570 ? -5.514 -19.714 -25.370 1.00 31.36 570 LEU A CA 1
ATOM 4358 C C . LEU A 1 570 ? -5.488 -20.136 -26.845 1.00 31.36 570 LEU A C 1
ATOM 4360 O O . LEU A 1 570 ? -4.432 -20.254 -27.464 1.00 31.36 570 LEU A O 1
ATOM 4364 N N . LYS A 1 571 ? -6.681 -20.362 -27.407 1.00 30.69 571 LYS A N 1
ATOM 4365 C CA . LYS A 1 571 ? -6.899 -20.474 -28.855 1.00 30.69 571 LYS A CA 1
ATOM 4366 C C . LYS A 1 571 ? -7.375 -19.132 -29.396 1.00 30.69 571 LYS A C 1
ATOM 4368 O O . LYS A 1 571 ? -8.508 -18.724 -29.145 1.00 30.69 571 LYS A O 1
ATOM 4373 N N . PHE A 1 572 ? -6.523 -18.442 -30.149 1.00 33.19 572 PHE A N 1
ATOM 4374 C CA . PHE A 1 572 ? -6.929 -17.244 -30.880 1.00 33.19 572 PHE A CA 1
ATOM 4375 C C . PHE A 1 572 ? -7.503 -17.655 -32.238 1.00 33.19 572 PHE A C 1
ATOM 4377 O O . PHE A 1 572 ? -6.817 -18.245 -33.075 1.00 33.19 572 PHE A O 1
ATOM 4384 N N . TYR A 1 573 ? -8.782 -17.352 -32.440 1.00 31.14 573 TYR A N 1
ATOM 4385 C CA . TYR A 1 573 ? -9.493 -17.575 -33.693 1.00 31.14 573 TYR A CA 1
ATOM 4386 C C . TYR A 1 573 ? -9.560 -16.265 -34.480 1.00 31.14 573 TYR A C 1
ATOM 4388 O O . TYR A 1 573 ? -9.807 -15.206 -33.904 1.00 31.14 573 TYR A O 1
ATOM 4396 N N . ASN A 1 574 ? -9.373 -16.321 -35.800 1.00 33.47 574 ASN A N 1
ATOM 4397 C CA . ASN A 1 574 ? -9.783 -15.210 -36.664 1.00 33.47 574 ASN A CA 1
ATOM 4398 C C . ASN A 1 574 ? -11.318 -15.168 -36.810 1.00 33.47 574 ASN A C 1
ATOM 4400 O O . ASN A 1 574 ? -12.007 -16.121 -36.446 1.00 33.47 574 ASN A O 1
ATOM 4404 N N . ASP A 1 575 ? -11.855 -14.119 -37.444 1.00 34.19 575 ASP A N 1
ATOM 4405 C CA . ASP A 1 575 ? -13.293 -13.967 -37.759 1.00 34.19 575 ASP A CA 1
ATOM 4406 C C . ASP A 1 575 ? -13.893 -15.137 -38.576 1.00 34.19 575 ASP A C 1
ATOM 4408 O O . ASP A 1 575 ? -15.100 -15.205 -38.799 1.00 34.19 575 ASP A O 1
ATOM 4412 N N . SER A 1 576 ? -13.055 -16.065 -39.047 1.00 35.53 576 SER A N 1
ATOM 4413 C CA . SER A 1 576 ? -13.428 -17.273 -39.792 1.00 35.53 576 SER A CA 1
ATOM 4414 C C . SER A 1 576 ? -13.374 -18.552 -38.943 1.00 35.53 576 SER A C 1
ATOM 4416 O O . SER A 1 576 ? -13.500 -19.644 -39.492 1.00 35.53 576 SER A O 1
ATOM 4418 N N . ASN A 1 577 ? -13.183 -18.446 -37.623 1.00 33.78 577 ASN A N 1
ATOM 4419 C CA . ASN A 1 577 ? -13.102 -19.574 -36.689 1.00 33.78 577 ASN A CA 1
ATOM 4420 C C . ASN A 1 577 ? -11.963 -20.571 -36.994 1.00 33.78 577 ASN A C 1
ATOM 4422 O O . ASN A 1 577 ? -12.046 -21.750 -36.651 1.00 33.78 577 ASN A O 1
ATOM 4426 N N . THR A 1 578 ? -10.884 -20.101 -37.631 1.00 33.00 578 THR A N 1
ATOM 4427 C CA . THR A 1 578 ? -9.669 -20.900 -37.861 1.00 33.00 578 THR A CA 1
ATOM 4428 C C . THR A 1 578 ? -8.627 -20.532 -36.807 1.00 33.00 578 THR A C 1
ATOM 4430 O O . THR A 1 578 ? -8.392 -19.346 -36.576 1.00 33.00 578 THR A O 1
ATOM 4433 N N . GLU A 1 579 ? -8.042 -21.538 -36.158 1.00 33.59 579 GLU A N 1
ATOM 4434 C CA . GLU A 1 579 ? -7.004 -21.395 -35.128 1.00 33.59 579 GLU A CA 1
ATOM 4435 C C . GLU A 1 579 ? -5.731 -20.799 -35.752 1.00 33.59 579 GLU A C 1
ATOM 4437 O O . GLU A 1 579 ? -5.228 -21.318 -36.752 1.00 33.59 579 GLU A O 1
ATOM 4442 N N . ILE A 1 580 ? -5.252 -19.675 -35.211 1.00 31.28 580 ILE A N 1
ATOM 4443 C CA . ILE A 1 580 ? -4.016 -19.024 -35.658 1.00 31.28 580 ILE A CA 1
ATOM 4444 C C . ILE A 1 580 ? -2.859 -19.544 -34.804 1.00 31.28 580 ILE A C 1
ATOM 4446 O O . ILE A 1 580 ? -2.830 -19.323 -33.595 1.00 31.28 580 ILE A O 1
ATOM 4450 N N . ASP A 1 581 ? -1.896 -20.197 -35.449 1.00 31.89 581 ASP A N 1
ATOM 4451 C CA . ASP A 1 581 ? -0.647 -20.640 -34.830 1.00 31.89 581 ASP A CA 1
ATOM 4452 C C . ASP A 1 581 ? 0.416 -19.541 -35.010 1.00 31.89 581 ASP A C 1
ATOM 4454 O O . ASP A 1 581 ? 0.807 -19.222 -36.138 1.00 31.89 581 ASP A O 1
ATOM 4458 N N . PHE A 1 582 ? 0.839 -18.904 -33.914 1.00 29.47 582 PHE A N 1
ATOM 4459 C CA . PHE A 1 582 ? 1.929 -17.924 -33.947 1.00 29.47 582 PHE A CA 1
ATOM 4460 C C . PHE A 1 582 ? 3.279 -18.648 -33.831 1.00 29.47 582 PHE A C 1
ATOM 4462 O O . PHE A 1 582 ? 3.448 -19.480 -32.938 1.00 29.47 582 PHE A O 1
ATOM 4469 N N . PRO A 1 583 ? 4.267 -18.337 -34.688 1.00 25.59 583 PRO A N 1
ATOM 4470 C CA . PRO A 1 583 ? 5.570 -18.985 -34.639 1.00 25.59 583 PRO A CA 1
ATOM 4471 C C . PRO A 1 583 ? 6.366 -18.605 -33.372 1.00 25.59 583 PRO A C 1
ATOM 4473 O O . PRO A 1 583 ? 6.357 -17.464 -32.916 1.00 25.59 583 PRO A O 1
ATOM 4476 N N . ASP A 1 584 ? 7.105 -19.581 -32.831 1.00 30.20 584 ASP A N 1
ATOM 4477 C CA . ASP A 1 584 ? 7.709 -19.626 -31.481 1.00 30.20 584 ASP A CA 1
ATOM 4478 C C . ASP A 1 584 ? 8.626 -18.460 -31.046 1.00 30.20 584 ASP A C 1
ATOM 4480 O O . ASP A 1 584 ? 9.039 -18.399 -29.887 1.00 30.20 584 ASP A O 1
ATOM 4484 N N . HIS A 1 585 ? 8.961 -17.518 -31.924 1.00 28.39 585 HIS A N 1
ATOM 4485 C CA . HIS A 1 585 ? 9.815 -16.374 -31.589 1.00 28.39 585 HIS A CA 1
ATOM 4486 C C . HIS A 1 585 ? 9.072 -15.229 -30.881 1.00 28.39 585 HIS A C 1
ATOM 4488 O O . HIS A 1 585 ? 9.726 -14.367 -30.302 1.00 28.39 585 HIS A O 1
ATOM 4494 N N . GLU A 1 586 ? 7.737 -15.250 -30.842 1.00 24.61 586 GLU A N 1
ATOM 4495 C CA . GLU A 1 586 ? 6.930 -14.266 -30.099 1.00 24.61 586 GLU A CA 1
ATOM 4496 C C . GLU A 1 586 ? 6.587 -14.716 -28.662 1.00 24.61 586 GLU A C 1
ATOM 4498 O O . GLU A 1 586 ? 6.013 -13.956 -27.886 1.00 24.61 586 GLU A O 1
ATOM 4503 N N . ARG A 1 587 ? 6.992 -15.929 -28.249 1.00 27.81 587 ARG A N 1
ATOM 4504 C CA . ARG A 1 587 ? 6.708 -16.474 -26.903 1.00 27.81 587 ARG A CA 1
ATOM 4505 C C . ARG A 1 587 ? 7.641 -15.980 -25.792 1.00 27.81 587 ARG A C 1
ATOM 4507 O O . ARG A 1 587 ? 7.370 -16.241 -24.625 1.00 27.81 587 ARG A O 1
ATOM 4514 N N . MET A 1 588 ? 8.726 -15.272 -26.120 1.00 25.03 588 MET A N 1
ATOM 4515 C CA . MET A 1 588 ? 9.733 -14.825 -25.139 1.00 25.03 588 MET A CA 1
ATOM 4516 C C . MET A 1 588 ? 9.782 -13.309 -24.927 1.00 25.03 588 MET A C 1
ATOM 4518 O O . MET A 1 588 ? 10.793 -12.782 -24.464 1.00 25.03 588 MET A O 1
ATOM 4522 N N . THR A 1 589 ? 8.722 -12.570 -25.244 1.00 22.94 589 THR A N 1
ATOM 4523 C CA . THR A 1 589 ? 8.723 -11.125 -24.981 1.00 22.94 589 THR A CA 1
ATOM 4524 C C . THR A 1 589 ? 7.361 -10.629 -24.528 1.00 22.94 589 THR A C 1
ATOM 4526 O O . THR A 1 589 ? 6.662 -9.984 -25.293 1.00 22.94 589 THR A O 1
ATOM 4529 N N . TYR A 1 590 ? 7.024 -10.909 -23.264 1.00 23.00 590 TYR A N 1
ATOM 4530 C CA . TYR A 1 590 ? 6.165 -10.070 -22.417 1.00 23.00 590 TYR A CA 1
ATOM 4531 C C . TYR A 1 590 ? 6.523 -10.232 -20.936 1.00 23.00 590 TYR A C 1
ATOM 4533 O O . TYR A 1 590 ? 6.639 -11.388 -20.467 1.00 23.00 590 TYR A O 1
#

Radius of gyration: 39.76 Å; chains: 1; bounding box: 100×75×116 Å